Protein AF-A0A6A6UYG3-F1 (afdb_monomer_lite)

Foldseek 3Di:
DPPPVVVVVVPDDPDDDPDPDPPPPPPPPPPADDPFDDPPDDDLDDDPDPDDDDPLVVDPLVVNLVVLCVLAFPFEWEWEWDAQVVVGDIDTDIWTFCQQPPPDQDPAPVSDDAPQVGCQVVVQSVCCVVPVDGDPDCNGDSVLVVQLVPDSVSVVSNLLRNAQRYAYEYAHLVCLLCVVRHDPLVSLQNHAHYEYEDEQADQPPDDDDDPPCPPPRPHDCSVLSSLVSSLVRNQNYAEYEYEYAYQDPVGDPDPVVVVVVSVLVSLVSHNHQFYEYEDEQVVLVVVVVVFPAEADPQDDRQPDPSFWFWWQFPDPDDPDDRIYTDGCPPPRGADWGQDDPPGTDGTRTHTYHYDHYPPPPPDPPDDPDDPCVVVVCVVPVPDDD

Secondary structure (DSSP, 8-state):
--SHHHHHHHH-PPPPPPPPPPP-PPP--------PPPSSPPP------SSPPPHHHHS-HHHHHHHHHHHH-S-EEEEEEEEEETTEEEEEEEEE--TT-TTS--SSTTS---GGG--HHHHHHHHHHHHSS----GGG---HHHHHTT-HHHHHHHHHHHHHSSEEEE--HHHHHTHHHHS-HHHHHH--EEEEEEE-----SS----TT--S----TTHHHHHHHHHHHH-TT--EEEEEEE-SSTTS----HHHHHHHHHHHHHHS--SEEEEEEEHHHHHHHHHHS--PBPTTS---SSGGGEEEEEE--TT--S--EEEEEGGGTTSPPEEE-GGG-EEEPSEEEEEEE------S---S---SHHHHHHHHHHS----

Structure (mmCIF, N/CA/C/O backbone):
data_AF-A0A6A6UYG3-F1
#
_entry.id   AF-A0A6A6UYG3-F1
#
loop_
_atom_site.group_PDB
_atom_site.id
_atom_site.type_symbol
_atom_site.label_atom_id
_atom_site.label_alt_id
_atom_site.label_comp_id
_atom_site.label_asym_id
_atom_site.label_entity_id
_atom_site.label_seq_id
_atom_site.pdbx_PDB_ins_code
_atom_site.Cartn_x
_atom_site.Cartn_y
_atom_site.Cartn_z
_atom_site.occupancy
_atom_site.B_iso_or_equiv
_atom_site.aut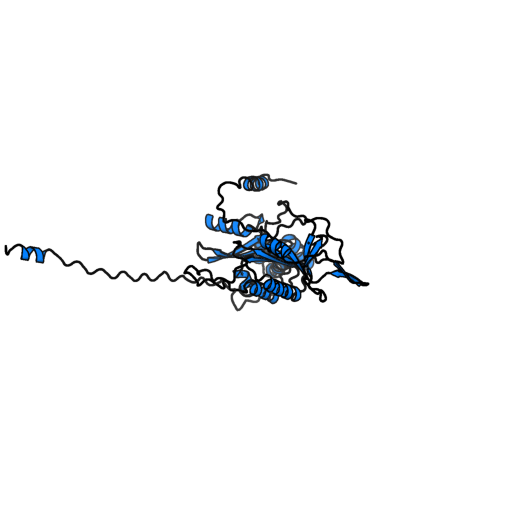h_seq_id
_atom_site.auth_comp_id
_atom_site.auth_asym_id
_atom_site.auth_atom_id
_atom_site.pdbx_PDB_model_num
ATOM 1 N N . MET A 1 1 ? 20.266 91.263 28.637 1.00 52.72 1 MET A N 1
ATOM 2 C CA . MET A 1 1 ? 20.486 89.927 28.026 1.00 52.72 1 MET A CA 1
ATOM 3 C C . MET A 1 1 ? 20.741 88.785 29.032 1.00 52.72 1 MET A C 1
ATOM 5 O O . MET A 1 1 ? 20.749 87.638 28.617 1.00 52.72 1 MET A O 1
ATOM 9 N N . ALA A 1 2 ? 20.874 89.028 30.348 1.00 54.25 2 ALA A N 1
ATOM 10 C CA . ALA A 1 2 ? 21.197 87.982 31.341 1.00 54.25 2 ALA A CA 1
ATOM 11 C C . ALA A 1 2 ? 19.992 87.254 31.995 1.00 54.25 2 ALA A C 1
ATOM 13 O O . ALA A 1 2 ? 20.191 86.377 32.827 1.00 54.25 2 ALA A O 1
ATOM 14 N N . LYS A 1 3 ? 18.738 87.584 31.642 1.00 56.06 3 LYS A N 1
ATOM 15 C CA . LYS A 1 3 ? 17.531 86.973 32.251 1.00 56.06 3 LYS A CA 1
ATOM 16 C C . LYS A 1 3 ? 16.855 85.882 31.401 1.00 56.06 3 LYS A C 1
ATOM 18 O O . LYS A 1 3 ? 15.999 85.172 31.912 1.00 56.06 3 LYS A O 1
ATOM 23 N N . ILE A 1 4 ? 17.265 85.698 30.142 1.00 57.28 4 ILE A N 1
ATOM 24 C CA . ILE A 1 4 ? 16.689 84.677 29.242 1.00 57.28 4 ILE A CA 1
ATOM 25 C C . ILE A 1 4 ? 17.380 83.314 29.432 1.00 57.28 4 ILE A C 1
ATOM 27 O O . ILE A 1 4 ? 16.719 82.278 29.447 1.00 57.28 4 ILE A O 1
ATOM 31 N N . SER A 1 5 ? 18.694 83.292 29.682 1.00 53.25 5 SER A N 1
ATOM 32 C CA . SER A 1 5 ? 19.461 82.046 29.855 1.00 53.25 5 SER A CA 1
ATOM 33 C C . SER A 1 5 ? 19.073 81.255 31.114 1.00 53.25 5 SER A C 1
ATOM 35 O O . SER A 1 5 ? 19.088 80.023 31.097 1.00 53.25 5 SER A O 1
ATOM 37 N N . ALA A 1 6 ? 18.663 81.939 32.188 1.00 59.28 6 ALA A N 1
ATOM 38 C CA . ALA A 1 6 ? 18.186 81.306 33.419 1.00 59.28 6 ALA A CA 1
ATOM 39 C C . ALA A 1 6 ? 16.780 80.693 33.266 1.00 59.28 6 ALA A C 1
ATOM 41 O O . ALA A 1 6 ? 16.491 79.650 33.855 1.00 59.28 6 ALA A O 1
ATOM 42 N N . TRP A 1 7 ? 15.920 81.293 32.434 1.00 66.25 7 TRP A N 1
ATOM 43 C CA . TRP A 1 7 ? 14.579 80.772 32.157 1.00 66.25 7 TRP A CA 1
ATOM 44 C C . TRP A 1 7 ? 14.633 79.474 31.335 1.00 66.25 7 TRP A C 1
ATOM 46 O O . TRP A 1 7 ? 13.992 78.484 31.699 1.00 66.25 7 TRP A O 1
ATOM 56 N N . VAL A 1 8 ? 15.487 79.441 30.303 1.00 63.53 8 VAL A N 1
ATOM 57 C CA . VAL A 1 8 ? 15.674 78.288 29.402 1.00 63.53 8 VAL A CA 1
ATOM 58 C C . VAL A 1 8 ? 16.198 77.051 30.146 1.00 63.53 8 VAL A C 1
ATOM 60 O O . VAL A 1 8 ? 15.706 75.946 29.925 1.00 63.53 8 VAL A O 1
ATOM 63 N N . ARG A 1 9 ? 17.126 77.216 31.101 1.00 60.75 9 ARG A N 1
ATOM 64 C CA . ARG A 1 9 ? 17.648 76.090 31.905 1.00 60.75 9 ARG A CA 1
ATOM 65 C C . ARG A 1 9 ? 16.627 75.502 32.883 1.00 60.75 9 ARG A C 1
ATOM 67 O O . ARG A 1 9 ? 16.736 74.330 33.222 1.00 60.75 9 ARG A O 1
ATOM 74 N N . LYS A 1 10 ? 15.638 76.285 33.327 1.00 62.19 10 LYS A N 1
ATOM 75 C CA . LYS A 1 10 ? 14.612 75.822 34.278 1.00 62.19 10 LYS A CA 1
ATOM 76 C C . LYS A 1 10 ? 13.455 75.069 33.598 1.00 62.19 10 LYS A C 1
ATOM 78 O O . LYS A 1 10 ? 12.773 74.301 34.269 1.00 62.19 10 LYS A O 1
ATOM 83 N N . HIS A 1 11 ? 13.244 75.259 32.290 1.00 58.72 11 HIS A N 1
ATOM 84 C CA . HIS A 1 11 ? 12.056 74.748 31.583 1.00 58.72 11 HIS A CA 1
ATOM 85 C C . HIS A 1 11 ? 12.356 73.699 30.503 1.00 58.72 11 HIS A C 1
ATOM 87 O O . HIS A 1 11 ? 11.437 73.016 30.055 1.00 58.72 11 HIS A O 1
ATOM 93 N N . ILE A 1 12 ? 13.621 73.494 30.125 1.00 56.69 12 ILE A N 1
ATOM 94 C CA . ILE A 1 12 ? 14.012 72.398 29.230 1.00 56.69 12 ILE A CA 1
ATOM 95 C C . ILE A 1 12 ? 14.499 71.220 30.077 1.00 56.69 12 ILE A C 1
ATOM 97 O O . ILE A 1 12 ? 15.661 71.145 30.472 1.00 56.69 12 ILE A O 1
ATOM 101 N N . LYS A 1 13 ? 13.588 70.287 30.375 1.00 47.44 13 LYS A N 1
ATOM 102 C CA . LYS A 1 13 ? 13.947 68.988 30.959 1.00 47.44 13 LYS A CA 1
ATOM 103 C C . LYS A 1 13 ? 14.743 68.173 29.923 1.00 47.44 13 LYS A C 1
ATOM 105 O O . LYS A 1 13 ? 14.308 68.101 28.771 1.00 47.44 13 LYS A O 1
ATOM 110 N N . PRO A 1 14 ? 15.873 67.540 30.287 1.00 49.28 14 PRO A N 1
ATOM 111 C CA . PRO A 1 14 ? 16.585 66.649 29.377 1.00 49.28 14 PRO A CA 1
ATOM 112 C C . PRO A 1 14 ? 15.683 65.469 28.988 1.00 49.28 14 PRO A C 1
ATOM 114 O O . PRO A 1 14 ? 15.022 64.875 29.843 1.00 49.28 14 PRO A O 1
ATOM 117 N N . LYS A 1 15 ? 15.631 65.151 27.687 1.00 44.28 15 LYS A N 1
ATOM 118 C CA . LYS A 1 15 ? 14.872 64.005 27.164 1.00 44.28 15 LYS A CA 1
ATOM 119 C C . LYS A 1 15 ? 15.320 62.720 27.881 1.00 44.28 15 LYS A C 1
ATOM 121 O O . LYS A 1 15 ? 16.528 62.511 28.021 1.00 44.28 15 LYS A O 1
ATOM 126 N N . PRO A 1 16 ? 14.393 61.849 28.317 1.00 43.47 16 PRO A N 1
ATOM 127 C CA . PRO A 1 16 ? 14.766 60.552 28.861 1.00 43.47 16 PRO A CA 1
ATOM 128 C C . PRO A 1 16 ? 15.516 59.747 27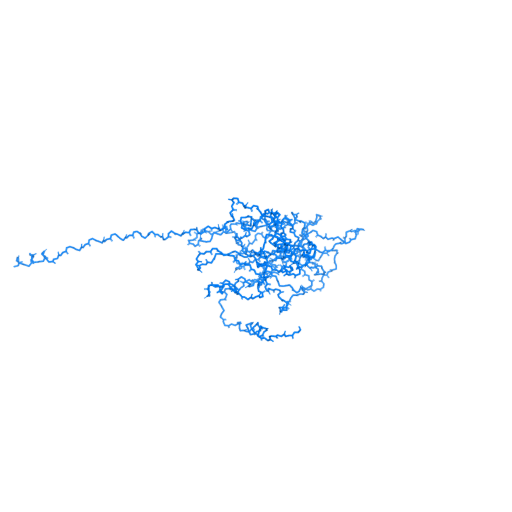.794 1.00 43.47 16 PRO A C 1
ATOM 130 O O . PRO A 1 16 ? 15.148 59.769 26.616 1.00 43.47 16 PRO A O 1
ATOM 133 N N . LYS A 1 17 ? 16.582 59.055 28.215 1.00 43.81 17 LYS A N 1
ATOM 134 C CA . LYS A 1 17 ? 17.327 58.111 27.372 1.00 43.81 17 LYS A CA 1
ATOM 135 C C . LYS A 1 17 ? 16.344 57.125 26.715 1.00 43.81 17 LYS A C 1
ATOM 137 O O . LYS A 1 17 ? 15.379 56.735 27.381 1.00 43.81 17 LYS A O 1
ATOM 142 N N . PRO A 1 18 ? 16.560 56.713 25.452 1.00 38.44 18 PRO A N 1
ATOM 143 C CA . PRO A 1 18 ? 15.731 55.690 24.829 1.00 38.44 18 PRO A CA 1
ATOM 144 C C . PRO A 1 18 ? 15.744 54.450 25.723 1.00 38.44 18 PRO A C 1
ATOM 146 O O . PRO A 1 18 ? 16.816 53.956 26.071 1.00 38.44 18 PRO A O 1
ATOM 149 N N . LYS A 1 19 ? 14.563 53.987 26.143 1.00 41.81 19 LYS A N 1
ATOM 150 C CA . LYS A 1 19 ? 14.436 52.683 26.796 1.00 41.81 19 LYS A CA 1
ATOM 151 C C . LYS A 1 19 ? 14.971 51.647 25.814 1.00 41.81 19 LYS A C 1
ATOM 153 O O . LYS A 1 19 ? 14.532 51.635 24.664 1.00 41.81 19 LYS A O 1
ATOM 158 N N . GLU A 1 20 ? 15.918 50.826 26.258 1.00 39.84 20 GLU A N 1
ATOM 159 C CA . GLU A 1 20 ? 16.346 49.645 25.517 1.00 39.84 20 GLU A CA 1
ATOM 160 C C . GLU A 1 20 ? 15.093 48.871 25.105 1.00 39.84 20 GLU A C 1
ATOM 162 O O . GLU A 1 20 ? 14.279 48.474 25.943 1.00 39.84 20 GLU A O 1
ATOM 167 N N . THR A 1 21 ? 14.890 48.735 23.798 1.00 38.56 21 THR A N 1
ATOM 168 C CA . THR A 1 21 ? 13.875 47.843 23.250 1.00 38.56 21 THR A CA 1
ATOM 169 C C . THR A 1 21 ? 14.134 46.452 23.822 1.00 38.56 21 THR A C 1
ATOM 171 O O . THR A 1 21 ? 15.276 45.989 23.717 1.00 38.56 21 THR A O 1
ATOM 174 N N . PRO A 1 22 ? 13.134 45.775 24.420 1.00 41.22 22 PRO A N 1
ATOM 175 C CA . PRO A 1 22 ? 13.313 44.392 24.829 1.00 41.22 22 PRO A CA 1
ATOM 176 C C . PRO A 1 22 ? 13.777 43.619 23.597 1.00 41.22 22 PRO A C 1
ATOM 178 O O . PRO A 1 22 ? 13.167 43.731 22.530 1.00 41.22 22 PRO A O 1
ATOM 181 N N . LYS A 1 23 ? 14.911 42.920 23.728 1.00 37.59 23 LYS A N 1
ATOM 182 C CA . LYS A 1 23 ? 15.439 42.050 22.678 1.00 37.59 23 LYS A CA 1
ATOM 183 C C . LYS A 1 23 ? 14.274 41.200 22.180 1.00 37.59 23 LYS A C 1
ATOM 185 O O . LYS A 1 23 ? 13.657 40.489 22.969 1.00 37.59 23 LYS A O 1
ATOM 190 N N . TYR A 1 24 ? 13.948 41.331 20.898 1.00 40.16 24 TYR A N 1
ATOM 191 C CA . TYR A 1 24 ? 13.030 40.425 20.230 1.00 40.16 24 TYR A CA 1
ATOM 192 C C . TYR A 1 24 ? 13.697 39.050 20.255 1.00 40.16 24 TYR A C 1
ATOM 194 O O . TYR A 1 24 ? 14.529 38.737 19.405 1.00 40.16 24 TYR A O 1
ATOM 202 N N . GLU A 1 25 ? 13.404 38.263 21.287 1.00 37.09 25 GLU A N 1
ATOM 203 C CA . GLU A 1 25 ? 13.612 36.829 21.215 1.00 37.09 25 GLU A CA 1
ATOM 204 C C . GLU A 1 25 ? 12.643 36.328 20.144 1.00 37.09 25 GLU A C 1
ATOM 206 O O . GLU A 1 25 ? 11.428 36.518 20.284 1.00 37.09 25 GLU A O 1
ATOM 211 N N . PRO A 1 26 ? 13.141 35.756 19.033 1.00 40.16 26 PRO A N 1
ATOM 212 C CA . PRO A 1 26 ? 12.257 35.143 18.062 1.00 40.16 26 PRO A CA 1
ATOM 213 C C . PRO A 1 26 ? 11.403 34.110 18.804 1.00 40.16 26 PRO A C 1
ATOM 215 O O . PRO A 1 26 ? 11.940 33.390 19.652 1.00 40.16 26 PRO A O 1
ATOM 218 N N . PRO A 1 27 ? 10.088 34.028 18.529 1.00 43.31 27 PRO A N 1
ATOM 219 C CA . PRO A 1 27 ? 9.234 33.060 19.194 1.00 43.31 27 PRO A CA 1
ATOM 220 C C . PRO A 1 27 ? 9.871 31.684 19.030 1.00 43.31 27 PRO A C 1
ATOM 222 O O . PRO A 1 27 ? 10.100 31.237 17.902 1.00 43.31 27 PRO A O 1
ATOM 225 N N . VAL A 1 28 ? 10.200 31.046 20.157 1.00 41.88 28 VAL A N 1
ATOM 226 C CA . VAL A 1 28 ? 10.702 29.674 20.188 1.00 41.88 28 VAL A CA 1
ATOM 227 C C . VAL A 1 28 ? 9.674 28.840 19.436 1.00 41.88 28 VAL A C 1
ATOM 229 O O . VAL A 1 28 ? 8.576 28.592 19.939 1.00 41.88 28 VAL A O 1
ATOM 232 N N . LYS A 1 29 ? 9.992 28.464 18.192 1.00 44.56 29 LYS A N 1
ATOM 233 C CA . LYS A 1 29 ? 9.191 27.515 17.427 1.00 44.56 29 LYS A CA 1
ATOM 234 C C . LYS A 1 29 ? 9.179 26.243 18.254 1.00 44.56 29 LYS A C 1
ATOM 236 O O . LYS A 1 29 ? 10.173 25.527 18.287 1.00 44.56 29 LYS A O 1
ATOM 241 N N . ARG A 1 30 ? 8.078 25.989 18.964 1.00 49.84 30 ARG A N 1
ATOM 242 C CA . ARG A 1 30 ? 7.864 24.705 19.625 1.00 49.84 30 ARG A CA 1
ATOM 243 C C . ARG A 1 30 ? 7.897 23.654 18.528 1.00 49.84 30 ARG A C 1
ATOM 245 O O . ARG A 1 30 ? 7.017 23.610 17.671 1.00 49.84 30 ARG A O 1
ATOM 252 N N . GLU A 1 31 ? 8.964 22.872 18.508 1.00 57.28 31 GLU A N 1
ATOM 253 C CA . GLU A 1 31 ? 9.098 21.751 17.598 1.00 57.28 31 GLU A CA 1
ATOM 254 C C . GLU A 1 31 ? 8.041 20.722 18.013 1.00 57.28 31 GLU A C 1
ATOM 256 O O . GLU A 1 31 ? 8.136 20.104 19.073 1.00 57.28 31 GLU A O 1
ATOM 261 N N . ILE A 1 32 ? 6.955 20.617 17.244 1.00 60.00 32 ILE A N 1
ATOM 262 C CA . ILE A 1 32 ? 5.895 19.651 17.536 1.00 60.00 32 ILE A CA 1
ATOM 263 C C . ILE A 1 32 ? 6.431 18.271 17.176 1.00 60.00 32 ILE A C 1
ATOM 265 O O . ILE A 1 32 ? 6.556 17.928 15.996 1.00 60.00 32 ILE A O 1
ATOM 269 N N . SER A 1 33 ? 6.755 17.492 18.205 1.00 76.62 33 SER A N 1
ATOM 270 C CA . SER A 1 33 ? 7.218 16.120 18.053 1.00 76.62 33 SER A CA 1
ATOM 271 C C . SER A 1 33 ? 6.166 15.262 17.353 1.00 76.62 33 SER A C 1
ATOM 273 O O . SER A 1 33 ? 4.957 15.494 17.441 1.00 76.62 33 SER A O 1
ATOM 275 N N . LEU A 1 34 ? 6.643 14.257 16.620 1.00 78.44 34 LEU A N 1
ATOM 276 C CA . LEU A 1 34 ? 5.770 13.231 16.070 1.00 78.44 34 LEU A CA 1
ATOM 277 C C . LEU A 1 34 ? 5.072 12.495 17.233 1.00 78.44 34 LEU A C 1
ATOM 279 O O . LEU A 1 34 ? 5.745 12.124 18.199 1.00 78.44 34 LEU A O 1
ATOM 283 N N . PRO A 1 35 ? 3.750 12.260 17.157 1.00 82.44 35 PRO A N 1
ATOM 284 C CA . PRO A 1 35 ? 2.974 11.545 18.159 1.00 82.44 35 PRO A CA 1
ATOM 285 C C . PRO A 1 35 ? 3.234 10.043 18.020 1.00 82.44 35 PRO A C 1
ATOM 287 O O . PRO A 1 35 ? 2.392 9.282 17.544 1.00 82.44 35 PRO A O 1
ATOM 290 N N . PHE A 1 36 ? 4.443 9.622 18.377 1.00 83.81 36 PHE A N 1
ATOM 291 C CA . PHE A 1 36 ? 4.811 8.216 18.369 1.00 83.81 36 PHE A CA 1
ATOM 292 C C . PHE A 1 36 ? 3.927 7.419 19.326 1.00 83.81 36 PHE A C 1
ATOM 294 O O . PHE A 1 36 ? 3.491 7.915 20.367 1.00 83.81 36 PHE A O 1
ATOM 301 N N . LEU A 1 37 ? 3.681 6.160 18.969 1.00 76.06 37 LEU A N 1
ATOM 302 C CA . LEU A 1 37 ? 2.949 5.247 19.831 1.00 76.06 37 LEU A CA 1
ATOM 303 C C . LEU A 1 37 ? 3.700 5.062 21.160 1.00 76.06 37 LEU A C 1
ATOM 305 O O . LEU A 1 37 ? 4.928 4.916 21.153 1.00 76.06 37 LEU A O 1
ATOM 309 N N . PRO A 1 38 ? 2.983 5.016 22.295 1.00 73.12 38 PRO A N 1
ATOM 310 C CA . PRO A 1 38 ? 3.602 4.815 23.596 1.00 73.12 38 PRO A CA 1
ATOM 311 C C . PRO A 1 38 ? 4.322 3.462 23.662 1.00 73.12 38 PRO A C 1
ATOM 313 O O . PRO A 1 38 ? 3.895 2.467 23.066 1.00 73.12 38 PRO A O 1
ATOM 316 N N . SER A 1 39 ? 5.429 3.446 24.400 1.00 70.06 39 SER A N 1
ATOM 317 C CA . SER A 1 39 ? 6.183 2.246 24.765 1.00 70.06 39 SER A CA 1
ATOM 318 C C . SER A 1 39 ? 6.383 2.259 26.286 1.00 70.06 39 SER A C 1
ATOM 320 O O . SER A 1 39 ? 6.864 3.275 26.787 1.00 70.06 39 SER A O 1
ATOM 322 N N . PRO A 1 40 ? 6.032 1.189 27.030 1.00 72.81 40 PRO A N 1
ATOM 323 C CA . PRO A 1 40 ? 5.525 -0.112 26.577 1.00 72.81 40 PRO A CA 1
ATOM 324 C C . PRO A 1 40 ? 4.037 -0.092 26.189 1.00 72.81 40 PRO A C 1
ATOM 326 O O . PRO A 1 40 ? 3.284 0.802 26.567 1.00 72.81 40 PRO A O 1
ATOM 329 N N . ARG A 1 41 ? 3.607 -1.101 25.426 1.00 68.19 41 ARG A N 1
ATOM 330 C CA . ARG A 1 41 ? 2.205 -1.268 25.019 1.00 68.19 41 ARG A CA 1
ATOM 331 C C . ARG A 1 41 ? 1.504 -2.270 25.921 1.00 68.19 41 ARG A C 1
ATOM 333 O O . ARG A 1 41 ? 2.047 -3.338 26.189 1.00 68.19 41 ARG A O 1
ATOM 340 N N . THR A 1 42 ? 0.282 -1.954 26.329 1.00 65.25 42 THR A N 1
ATOM 341 C CA . THR A 1 42 ? -0.566 -2.882 27.079 1.00 65.25 42 THR A CA 1
ATOM 342 C C . THR A 1 42 ? -1.001 -4.026 26.165 1.00 65.25 42 THR A C 1
ATOM 344 O O . THR A 1 42 ? -1.606 -3.790 25.117 1.00 65.25 42 THR A O 1
ATOM 347 N N . SER A 1 43 ? -0.686 -5.266 26.546 1.00 66.12 43 SER A N 1
ATOM 348 C CA . SER A 1 43 ? -1.221 -6.441 25.856 1.00 66.12 43 SER A CA 1
ATOM 349 C C . SER A 1 43 ? -2.736 -6.496 26.040 1.00 66.12 43 SER A C 1
ATOM 351 O O . SER A 1 43 ? -3.241 -6.297 27.146 1.00 66.12 43 SER A O 1
ATOM 353 N N . ILE A 1 44 ? -3.468 -6.770 24.961 1.00 65.75 44 ILE A N 1
ATOM 354 C CA . ILE A 1 44 ? -4.901 -7.044 25.042 1.00 65.75 44 ILE A CA 1
ATOM 355 C C . ILE A 1 44 ? -5.041 -8.550 25.247 1.00 65.75 44 ILE A C 1
ATOM 357 O O . ILE A 1 44 ? -5.049 -9.312 24.285 1.00 65.75 44 ILE A O 1
ATOM 361 N N . THR A 1 45 ? -5.124 -8.972 26.506 1.00 67.50 45 THR A N 1
ATOM 362 C CA . THR A 1 45 ? -5.489 -10.348 26.853 1.00 67.50 45 THR A CA 1
ATOM 363 C C . THR A 1 45 ? -7.014 -10.460 26.901 1.00 67.50 45 THR A C 1
ATOM 365 O O . THR A 1 45 ? -7.703 -9.617 27.496 1.00 67.50 45 THR A O 1
ATOM 368 N N . LEU A 1 46 ? -7.545 -11.484 26.229 1.00 65.19 46 LEU A N 1
ATOM 369 C CA . LEU A 1 46 ? -8.927 -11.924 26.387 1.00 65.19 46 LEU A CA 1
ATOM 370 C C . LEU A 1 46 ? -9.036 -12.590 27.757 1.00 65.19 46 LEU A C 1
ATOM 372 O O . LEU A 1 46 ? -8.640 -13.736 27.932 1.00 65.19 46 LEU A O 1
ATOM 376 N N . GLU A 1 47 ? -9.543 -11.843 28.728 1.00 63.69 47 GLU A N 1
ATOM 377 C CA . GLU A 1 47 ? -10.002 -12.439 29.977 1.00 63.69 47 GLU A CA 1
ATOM 378 C C . GLU A 1 47 ? -11.327 -13.161 29.698 1.00 63.69 47 GLU A C 1
ATOM 380 O O . GLU A 1 47 ? -12.172 -12.592 28.990 1.00 63.69 47 GLU A O 1
ATOM 385 N N . PRO A 1 48 ? -11.534 -14.380 30.227 1.00 58.44 48 PRO A N 1
ATOM 386 C CA . PRO A 1 48 ? -12.817 -15.063 30.159 1.00 58.44 48 PRO A CA 1
ATOM 387 C C . PRO A 1 48 ? -13.909 -14.135 30.690 1.00 58.44 48 PRO A C 1
ATOM 389 O O . PRO A 1 48 ? -13.924 -13.753 31.859 1.00 58.44 48 PRO A O 1
ATOM 392 N N . SER A 1 49 ? -14.798 -13.710 29.800 1.00 59.78 49 SER A N 1
ATOM 393 C CA . SER A 1 49 ? -15.893 -12.826 30.164 1.00 59.78 49 SER A CA 1
ATOM 394 C C . SER A 1 49 ? -17.033 -13.654 30.747 1.00 59.78 49 SER A C 1
ATOM 396 O O . SER A 1 49 ? -17.457 -14.636 30.145 1.00 59.78 49 SER A O 1
ATOM 398 N N . THR A 1 50 ? -17.543 -13.250 31.910 1.00 55.69 50 THR A N 1
ATOM 399 C CA . THR A 1 50 ? -18.745 -13.835 32.528 1.00 55.69 50 THR A CA 1
ATOM 400 C C . THR A 1 50 ? -20.041 -13.343 31.878 1.00 55.69 50 THR A C 1
ATOM 402 O O . THR A 1 50 ? -21.106 -13.894 32.148 1.00 55.69 50 THR A O 1
ATOM 405 N N . THR A 1 51 ? -19.978 -12.318 31.019 1.00 60.03 51 THR A N 1
ATOM 406 C CA . THR A 1 51 ? -21.139 -11.843 30.258 1.00 60.03 51 THR A CA 1
ATOM 407 C C . THR A 1 51 ? -21.426 -12.760 29.071 1.00 60.03 51 THR A C 1
ATOM 409 O O . THR A 1 51 ? -20.495 -13.096 28.333 1.00 60.03 51 THR A O 1
ATOM 412 N N . PRO A 1 52 ? -22.699 -13.135 28.842 1.00 59.19 52 PRO A N 1
ATOM 413 C CA . PRO A 1 52 ? -23.056 -13.938 27.688 1.00 59.19 52 PRO A CA 1
ATOM 414 C C . PRO A 1 52 ? -22.659 -13.192 26.404 1.00 59.19 52 PRO A C 1
ATOM 416 O O . PRO A 1 52 ? -22.956 -11.999 26.272 1.00 59.19 52 PRO A O 1
ATOM 419 N N . PRO A 1 53 ? -21.978 -13.865 25.460 1.00 73.12 53 PRO A N 1
ATOM 420 C CA . PRO A 1 53 ? -21.618 -13.264 24.186 1.00 73.12 53 PRO A CA 1
ATOM 421 C C . PRO A 1 53 ? -22.884 -12.764 23.485 1.00 73.12 53 PRO A C 1
ATOM 423 O O . PRO A 1 53 ? -23.908 -13.457 23.474 1.00 73.12 53 PRO A O 1
ATOM 426 N N . CYS A 1 54 ? -22.830 -11.566 22.890 1.00 83.50 54 CYS A N 1
ATOM 427 C CA . CYS A 1 54 ? -23.919 -11.100 22.031 1.00 83.50 54 CYS A CA 1
ATOM 428 C C . CYS A 1 54 ? -24.175 -12.126 20.911 1.00 83.50 54 CYS A C 1
ATOM 430 O O . CYS A 1 54 ? -23.295 -12.930 20.598 1.00 83.50 54 CYS A O 1
ATOM 432 N N . LEU A 1 55 ? -25.359 -12.099 20.289 1.00 89.00 55 LEU A N 1
ATOM 433 C CA . LEU A 1 55 ? -25.762 -13.098 19.283 1.00 89.00 55 LEU A CA 1
ATOM 434 C C . LEU A 1 55 ? -24.704 -13.319 18.190 1.00 89.00 55 LEU A C 1
ATOM 436 O O . LEU A 1 55 ? -24.469 -14.450 17.778 1.00 89.00 55 LEU A O 1
ATOM 440 N N . LEU A 1 56 ? -24.007 -12.256 17.779 1.00 90.50 56 LEU A N 1
ATOM 441 C CA . LEU A 1 56 ? -22.907 -12.337 16.820 1.00 90.50 56 LEU A CA 1
ATOM 442 C C . LEU A 1 56 ? -21.775 -13.258 17.303 1.00 90.50 56 LEU A C 1
ATOM 444 O O . LEU A 1 56 ? -21.293 -14.075 16.530 1.00 90.50 56 LEU A O 1
ATOM 448 N N . PHE A 1 57 ? -21.372 -13.165 18.573 1.00 90.06 57 PHE A N 1
ATOM 449 C CA . PHE A 1 57 ? -20.289 -13.964 19.164 1.00 90.06 57 PHE A CA 1
ATOM 450 C C . PHE A 1 57 ? -20.706 -15.388 19.558 1.00 90.06 57 PHE A C 1
ATOM 452 O O . PHE A 1 57 ? -19.843 -16.192 19.907 1.00 90.06 57 PHE A O 1
ATOM 459 N N . GLN A 1 58 ? -21.995 -15.722 19.460 1.00 90.50 58 GLN A N 1
ATOM 460 C CA . GLN A 1 58 ? -22.488 -17.100 19.581 1.00 90.50 58 GLN A CA 1
ATOM 461 C C . GLN A 1 58 ? -22.310 -17.896 18.279 1.00 90.50 58 GLN A C 1
ATOM 463 O O . GLN A 1 58 ? -22.304 -19.124 18.306 1.00 90.50 58 GLN A O 1
ATOM 468 N N . LEU A 1 59 ? -22.137 -17.213 17.142 1.00 92.69 59 LEU A N 1
ATOM 469 C CA . LEU A 1 59 ? -21.855 -17.856 15.859 1.00 92.69 59 LEU A CA 1
ATOM 470 C C . LEU A 1 59 ? -20.439 -18.456 15.847 1.00 92.69 59 LEU A C 1
ATOM 472 O O . LEU A 1 59 ? -19.541 -17.870 16.458 1.00 92.69 59 LEU A O 1
ATOM 476 N N . PRO A 1 60 ? -20.194 -19.554 15.105 1.00 94.00 60 PRO A N 1
ATOM 477 C CA . PRO A 1 60 ? -18.843 -20.051 14.850 1.00 94.00 60 PRO A CA 1
ATOM 478 C C . PRO A 1 60 ? -17.936 -18.965 14.266 1.00 94.00 60 PRO A C 1
ATOM 480 O O . PRO A 1 60 ? -18.397 -18.093 13.521 1.00 94.00 60 PRO A O 1
ATOM 483 N N . TYR A 1 61 ? -16.643 -19.021 14.590 1.00 91.75 61 TYR A N 1
ATOM 484 C CA . TYR A 1 61 ? -15.673 -18.008 14.169 1.00 91.75 61 TYR A CA 1
ATOM 485 C C . TYR A 1 61 ? -15.660 -17.812 12.647 1.00 91.75 61 TYR A C 1
ATOM 487 O O . TYR A 1 61 ? -15.582 -16.683 12.173 1.00 91.75 61 TYR A O 1
ATOM 495 N N . GLU A 1 62 ? -15.813 -18.888 11.882 1.00 95.31 62 GLU A N 1
ATOM 496 C CA . GLU A 1 62 ? -15.823 -18.884 10.420 1.00 95.31 62 GLU A CA 1
ATOM 497 C C . GLU A 1 62 ? -16.987 -18.053 9.871 1.00 95.31 62 GLU A C 1
ATOM 499 O O . GLU A 1 62 ? -16.809 -17.261 8.948 1.00 95.31 62 GLU A O 1
ATOM 504 N N . ILE A 1 63 ? -18.170 -18.171 10.483 1.00 96.38 63 ILE A N 1
ATOM 505 C CA . ILE A 1 63 ? -19.350 -17.387 10.103 1.00 96.38 63 ILE A CA 1
ATOM 506 C C . ILE A 1 63 ? -19.144 -15.916 10.462 1.00 96.38 63 ILE A C 1
ATOM 508 O O . ILE A 1 63 ? -19.445 -15.037 9.655 1.00 96.38 63 ILE A O 1
ATOM 512 N N . ARG A 1 64 ? -18.571 -15.632 11.639 1.00 95.00 64 ARG A N 1
ATOM 513 C CA . ARG A 1 64 ? -18.219 -14.258 12.027 1.00 95.00 64 ARG A CA 1
ATOM 514 C C . ARG A 1 64 ? -17.225 -13.641 11.051 1.00 95.00 64 ARG A C 1
ATOM 516 O O . ARG A 1 64 ? -17.419 -12.506 10.631 1.00 95.00 64 ARG A O 1
ATOM 523 N N . LEU A 1 65 ? -16.207 -14.395 10.643 1.00 94.44 65 LEU A N 1
ATOM 524 C CA . LEU A 1 65 ? -15.216 -13.942 9.675 1.00 94.44 65 LEU A CA 1
ATOM 525 C C . LEU A 1 65 ? -15.859 -13.615 8.323 1.00 94.44 65 LEU A C 1
ATOM 527 O O . LEU A 1 65 ? -15.568 -12.555 7.780 1.00 94.44 65 LEU A O 1
ATOM 531 N N . ILE A 1 66 ? -16.777 -14.451 7.823 1.00 96.06 66 ILE A N 1
ATOM 532 C CA . ILE A 1 66 ? -17.546 -14.157 6.600 1.00 96.06 66 ILE A CA 1
ATOM 533 C C . ILE A 1 66 ? -18.322 -12.842 6.750 1.00 96.06 66 ILE A C 1
ATOM 535 O O . ILE A 1 66 ? -18.260 -11.997 5.857 1.00 96.06 66 ILE A O 1
ATOM 539 N N . ILE A 1 67 ? -19.002 -12.639 7.884 1.00 95.75 67 ILE A N 1
ATOM 540 C CA . ILE A 1 67 ? -19.740 -11.399 8.171 1.00 95.75 67 ILE A CA 1
ATOM 541 C C . ILE A 1 67 ? -18.794 -10.193 8.162 1.00 95.75 67 ILE A C 1
ATOM 543 O O . ILE A 1 67 ? -19.084 -9.191 7.513 1.00 95.75 67 ILE A O 1
ATOM 547 N N . TYR A 1 68 ? -17.647 -10.278 8.840 1.00 95.19 68 TYR A N 1
ATOM 548 C CA . TYR A 1 68 ? -16.680 -9.179 8.887 1.00 95.19 68 TYR A CA 1
ATOM 549 C C . TYR A 1 68 ? -16.066 -8.886 7.524 1.00 95.19 68 TYR A C 1
ATOM 551 O O . TYR A 1 68 ? -15.884 -7.723 7.182 1.00 95.19 68 TYR A O 1
ATOM 559 N N . THR A 1 69 ? -15.741 -9.917 6.743 1.00 94.56 69 THR A N 1
ATOM 560 C CA . THR A 1 69 ? -15.226 -9.750 5.384 1.00 94.56 69 THR A CA 1
ATOM 561 C C . THR A 1 69 ? -16.270 -9.073 4.506 1.00 94.56 69 THR A C 1
ATOM 563 O O . THR A 1 69 ? -15.943 -8.123 3.805 1.00 94.56 69 THR A O 1
ATOM 566 N N . PHE A 1 70 ? -17.531 -9.491 4.584 1.00 94.25 70 PHE A N 1
ATOM 567 C CA . PHE A 1 70 ? -18.602 -8.848 3.832 1.00 94.25 70 PHE A CA 1
ATOM 568 C C . PHE A 1 70 ? -18.803 -7.380 4.240 1.00 94.25 70 PHE A C 1
ATOM 570 O O . PHE A 1 70 ? -18.996 -6.525 3.384 1.00 94.25 70 PHE A O 1
ATOM 577 N N . ALA A 1 71 ? -18.732 -7.080 5.540 1.00 92.75 71 ALA A N 1
ATOM 578 C CA . ALA A 1 71 ? -18.974 -5.737 6.060 1.00 92.75 71 ALA A CA 1
ATOM 579 C C . ALA A 1 71 ? -17.789 -4.771 5.886 1.00 92.75 71 ALA A C 1
ATOM 581 O O . ALA A 1 71 ? -18.004 -3.570 5.752 1.00 92.75 71 ALA A O 1
ATOM 582 N N . PHE A 1 72 ? -16.548 -5.268 5.957 1.00 93.50 72 PHE A N 1
ATOM 583 C CA . PHE A 1 72 ? -15.364 -4.426 6.160 1.00 93.50 72 PHE A CA 1
ATOM 584 C C . PHE A 1 72 ? -14.156 -4.758 5.266 1.00 93.50 72 PHE A C 1
ATOM 586 O O . PHE A 1 72 ? -13.090 -4.171 5.470 1.00 93.50 72 PHE A O 1
ATOM 593 N N . ALA A 1 73 ? -14.243 -5.705 4.331 1.00 92.69 73 ALA A N 1
ATOM 594 C CA . ALA A 1 73 ? -13.125 -6.054 3.446 1.00 92.69 73 ALA A CA 1
ATOM 595 C C . ALA A 1 73 ? -13.318 -5.560 2.007 1.00 92.69 73 ALA A C 1
ATOM 597 O O . ALA A 1 73 ? -14.382 -5.093 1.619 1.00 92.69 73 ALA A O 1
ATOM 598 N N . GLY A 1 74 ? -12.268 -5.693 1.192 1.00 89.56 74 GLY A N 1
ATOM 599 C CA . GLY A 1 74 ? -12.311 -5.376 -0.238 1.00 89.56 74 GLY A CA 1
ATOM 600 C C . GLY A 1 74 ? -12.219 -3.884 -0.558 1.00 89.56 74 GLY A C 1
ATOM 601 O O . GLY A 1 74 ? -12.255 -3.503 -1.727 1.00 89.56 74 GLY A O 1
ATOM 602 N N . HIS A 1 75 ? -12.045 -3.031 0.450 1.00 90.12 75 HIS A N 1
ATOM 603 C CA . HIS A 1 75 ? -11.890 -1.598 0.262 1.00 90.12 75 HIS A CA 1
ATOM 604 C C . HIS A 1 75 ? -10.429 -1.206 0.047 1.00 90.12 75 HIS A C 1
ATOM 606 O O . HIS A 1 75 ? -9.482 -1.910 0.412 1.00 90.12 75 HIS A O 1
ATOM 612 N N . ARG A 1 76 ? -10.247 -0.014 -0.520 1.00 90.25 76 ARG A N 1
ATOM 613 C CA . ARG A 1 76 ? -8.972 0.698 -0.526 1.00 90.25 76 ARG A CA 1
ATOM 614 C C . ARG A 1 76 ? -9.050 1.801 0.516 1.00 90.25 76 ARG A C 1
ATOM 616 O O . ARG A 1 76 ? -9.894 2.684 0.405 1.00 90.25 76 ARG A O 1
ATOM 623 N N . LEU A 1 77 ? -8.225 1.709 1.548 1.00 91.31 77 LEU A N 1
ATOM 624 C CA . LEU A 1 77 ? -8.316 2.534 2.743 1.00 91.31 77 LEU A CA 1
ATOM 625 C C . LEU A 1 77 ? -7.131 3.479 2.814 1.00 91.31 77 LEU A C 1
ATOM 627 O O . LEU A 1 77 ? -5.984 3.042 2.877 1.00 91.31 77 LEU A O 1
ATOM 631 N N . HIS A 1 78 ? -7.414 4.774 2.845 1.00 90.62 78 HIS A N 1
ATOM 632 C CA . HIS A 1 78 ? -6.413 5.768 3.179 1.00 90.62 78 HIS A CA 1
ATOM 633 C C . HIS A 1 78 ? -6.009 5.632 4.636 1.00 90.62 78 HIS A C 1
ATOM 635 O O . HIS A 1 78 ? -6.868 5.574 5.513 1.00 90.62 78 HIS A O 1
ATOM 641 N N . ILE A 1 79 ? -4.705 5.632 4.886 1.00 90.88 79 ILE A N 1
ATOM 642 C CA . ILE A 1 79 ? -4.136 5.880 6.206 1.00 90.88 79 ILE A CA 1
ATOM 643 C C . ILE A 1 79 ? -3.124 6.998 6.019 1.00 90.88 79 ILE A C 1
ATOM 645 O O . ILE A 1 79 ? -1.992 6.775 5.598 1.00 90.88 79 ILE A O 1
ATOM 649 N N . GLU A 1 80 ? -3.561 8.221 6.296 1.00 86.69 80 GLU A N 1
ATOM 650 C CA . GLU A 1 80 ? -2.754 9.415 6.091 1.00 86.69 80 GLU A CA 1
ATOM 651 C C . GLU A 1 80 ? -2.421 10.087 7.409 1.00 86.69 80 GLU A C 1
ATOM 653 O O . GLU A 1 80 ? -3.211 10.123 8.358 1.00 86.69 80 GLU A O 1
ATOM 658 N N . PHE A 1 81 ? -1.233 10.672 7.421 1.00 86.56 81 PHE A N 1
ATOM 659 C CA . PHE A 1 81 ? -0.699 11.382 8.558 1.00 86.56 81 PHE A CA 1
ATOM 660 C C . PHE A 1 81 ? -0.072 12.690 8.079 1.00 86.56 81 PHE A C 1
ATOM 662 O O . PHE A 1 81 ? 0.827 12.688 7.240 1.00 86.56 81 PHE A O 1
ATOM 669 N N . TRP A 1 82 ? -0.569 13.832 8.544 1.00 82.00 82 TRP A N 1
ATOM 670 C CA . TRP A 1 82 ? -0.058 15.129 8.096 1.00 82.00 82 TRP A CA 1
ATOM 671 C C . TRP A 1 82 ? -0.049 16.148 9.220 1.00 82.00 82 TRP A C 1
ATOM 673 O O . TRP A 1 82 ? -0.786 16.055 10.204 1.00 82.00 82 TRP A O 1
ATOM 683 N N . ARG A 1 83 ? 0.794 17.161 9.041 1.00 81.31 83 ARG A N 1
ATOM 684 C CA . ARG A 1 83 ? 0.839 18.333 9.901 1.00 81.31 83 ARG A CA 1
ATOM 685 C C . ARG A 1 83 ? -0.116 19.384 9.348 1.00 81.31 83 ARG A C 1
ATOM 687 O O . ARG A 1 83 ? 0.103 19.945 8.277 1.00 81.31 83 ARG A O 1
ATOM 694 N N . SER A 1 84 ? -1.203 19.627 10.067 1.00 75.56 84 SER A N 1
ATOM 695 C CA . SER A 1 84 ? -2.092 20.757 9.808 1.00 75.56 84 SER A CA 1
ATOM 696 C C . SER A 1 84 ? -1.390 22.033 10.254 1.00 75.56 84 SER A C 1
ATOM 698 O O . SER A 1 84 ? -0.795 22.032 11.324 1.00 75.56 84 SER A O 1
ATOM 700 N N . LYS A 1 85 ? -1.449 23.102 9.452 1.00 74.06 85 LYS A N 1
ATOM 701 C CA . LYS A 1 85 ? -0.838 24.401 9.790 1.00 74.06 85 LYS A CA 1
ATOM 702 C C . LYS A 1 85 ? -1.710 25.249 10.723 1.00 74.06 85 LYS A C 1
ATOM 704 O O . LYS A 1 85 ? -1.205 26.193 11.322 1.00 74.06 85 LYS A O 1
ATOM 709 N N . ASN A 1 86 ? -3.003 24.934 10.842 1.00 70.75 86 ASN A N 1
ATOM 710 C CA . ASN A 1 86 ? -3.951 25.717 11.629 1.00 70.75 86 ASN A CA 1
ATOM 711 C C . ASN A 1 86 ? -5.034 24.837 12.306 1.00 70.75 86 ASN A C 1
ATOM 713 O O . ASN A 1 86 ? -5.915 24.311 11.620 1.00 70.75 86 ASN A O 1
ATOM 717 N N . PRO A 1 87 ? -5.003 24.661 13.643 1.00 74.25 87 PRO A N 1
ATOM 718 C CA . PRO A 1 87 ? -3.839 24.874 14.507 1.00 74.25 87 PRO A CA 1
ATOM 719 C C . PRO A 1 87 ? -2.680 23.959 14.093 1.00 74.25 87 PRO A C 1
ATOM 721 O O . PRO A 1 87 ? -2.920 22.879 13.546 1.00 74.25 87 PRO A O 1
ATOM 724 N N . ASP A 1 88 ? -1.445 24.381 14.374 1.00 80.75 88 ASP A N 1
ATOM 725 C CA . ASP A 1 88 ? -0.243 23.590 14.100 1.00 80.75 88 ASP A CA 1
ATOM 726 C C . ASP A 1 88 ? -0.270 22.286 14.912 1.00 80.75 88 ASP A C 1
ATOM 728 O O . ASP A 1 88 ? -0.075 22.305 16.127 1.00 80.75 88 ASP A O 1
ATOM 732 N N . ARG A 1 89 ? -0.615 21.161 14.273 1.00 83.06 89 ARG A N 1
ATOM 733 C CA . ARG A 1 89 ? -0.663 19.836 14.913 1.00 83.06 89 ARG A CA 1
ATOM 734 C C . ARG A 1 89 ? -0.661 18.698 13.906 1.00 83.06 89 ARG A C 1
ATOM 736 O O . ARG A 1 89 ? -1.190 18.814 12.800 1.00 83.06 89 ARG A O 1
ATOM 743 N N . TRP A 1 90 ? -0.142 17.561 14.347 1.00 83.75 90 TRP A N 1
ATOM 744 C CA . TRP A 1 90 ? -0.260 16.295 13.638 1.00 83.75 90 TRP A CA 1
ATOM 745 C C . TRP A 1 90 ? -1.689 15.758 13.652 1.00 83.75 90 TRP A C 1
ATOM 747 O O . TRP A 1 90 ? -2.407 15.899 14.646 1.00 83.75 90 TRP A O 1
ATOM 757 N N . ARG A 1 91 ? -2.101 15.139 12.545 1.00 82.44 91 ARG A N 1
ATOM 758 C CA . ARG A 1 91 ? -3.443 14.590 12.359 1.00 82.44 91 ARG A CA 1
ATOM 759 C C . ARG A 1 91 ? -3.425 13.297 11.574 1.00 82.44 91 ARG A C 1
ATOM 761 O O . ARG A 1 91 ? -2.604 13.120 10.681 1.00 82.44 91 ARG A O 1
ATOM 768 N N . TRP A 1 92 ? -4.395 12.458 11.910 1.00 84.75 92 TRP A N 1
ATOM 769 C CA . TRP A 1 92 ? -4.715 11.223 11.217 1.00 84.75 92 TRP A CA 1
ATOM 770 C C . TRP A 1 92 ? -5.950 11.405 10.343 1.00 84.75 92 TRP A C 1
ATOM 772 O O . TRP A 1 92 ? -6.874 12.137 10.701 1.00 84.75 92 TRP A O 1
ATOM 782 N N . PHE A 1 93 ? -5.961 10.707 9.216 1.00 82.50 93 PHE A N 1
ATOM 783 C CA . PHE A 1 93 ? -7.102 10.579 8.322 1.00 82.50 93 PHE A CA 1
ATOM 784 C C . PHE A 1 93 ? -7.172 9.126 7.907 1.00 82.50 93 PHE A C 1
ATOM 786 O O . PHE A 1 93 ? -6.190 8.555 7.430 1.00 82.50 93 PHE A O 1
ATOM 793 N N . GLY A 1 94 ? -8.345 8.556 8.130 1.00 84.00 94 GLY A N 1
ATOM 794 C CA . GLY A 1 94 ? -8.718 7.243 7.655 1.00 84.00 94 GLY A CA 1
ATOM 795 C C . GLY A 1 94 ? -10.003 7.374 6.863 1.00 84.00 94 GLY A C 1
ATOM 796 O O . GLY A 1 94 ? -10.909 8.081 7.299 1.00 84.00 94 GLY A O 1
ATOM 797 N N . GLY A 1 95 ? -10.084 6.709 5.718 1.00 85.56 95 GLY A N 1
ATOM 798 C CA . GLY A 1 95 ? -11.305 6.713 4.922 1.00 85.56 95 GLY A CA 1
ATOM 799 C C . GLY A 1 95 ? -11.214 5.817 3.701 1.00 85.56 95 GLY A C 1
ATOM 800 O O . GLY A 1 95 ? -10.121 5.452 3.262 1.00 85.56 95 GLY A O 1
ATOM 801 N N . ILE A 1 96 ? -12.371 5.465 3.153 1.00 87.00 96 ILE A N 1
ATOM 802 C CA . ILE A 1 96 ? -12.465 4.748 1.883 1.00 87.00 96 ILE A CA 1
ATOM 803 C C . ILE A 1 96 ? -11.992 5.680 0.759 1.00 87.00 96 ILE A C 1
ATOM 805 O O . ILE A 1 96 ? -12.381 6.844 0.671 1.00 87.00 96 ILE A O 1
ATOM 809 N N . CYS A 1 97 ? -11.112 5.167 -0.095 1.00 85.25 97 CYS A N 1
ATOM 810 C CA . CYS A 1 97 ? -10.651 5.844 -1.299 1.00 85.25 97 CYS A CA 1
ATOM 811 C C . CYS A 1 97 ? -11.769 5.851 -2.350 1.00 85.25 97 CYS A C 1
ATOM 813 O O . CYS A 1 97 ? -12.218 4.787 -2.776 1.00 85.25 97 CYS A O 1
ATOM 815 N N . TYR A 1 98 ? -12.175 7.031 -2.826 1.00 78.75 98 TYR A N 1
ATOM 816 C CA . TYR A 1 98 ? -13.202 7.148 -3.873 1.00 78.75 98 TYR A CA 1
ATOM 817 C C . TYR A 1 98 ? -12.646 7.014 -5.292 1.00 78.75 98 TYR A C 1
ATOM 819 O O . TYR A 1 98 ? -13.414 6.997 -6.248 1.00 78.75 98 TYR A O 1
ATOM 827 N N . ARG A 1 99 ? -11.320 6.936 -5.457 1.00 76.50 99 ARG A N 1
ATOM 828 C CA . ARG A 1 99 ? -10.649 6.974 -6.765 1.00 76.50 99 ARG A CA 1
ATOM 829 C C . ARG A 1 99 ? -11.187 5.943 -7.756 1.00 76.50 99 ARG A C 1
ATOM 831 O O . ARG A 1 99 ? -11.265 6.240 -8.934 1.00 76.50 99 ARG A O 1
ATOM 838 N N . ASN A 1 100 ? -11.563 4.763 -7.273 1.00 67.81 100 ASN A N 1
ATOM 839 C CA . ASN A 1 100 ? -12.132 3.677 -8.075 1.00 67.81 100 ASN A CA 1
ATOM 840 C C . ASN A 1 100 ? -13.562 3.342 -7.617 1.00 67.81 100 ASN A C 1
ATOM 842 O O . ASN A 1 100 ? -13.936 2.174 -7.552 1.00 67.81 100 ASN A O 1
ATOM 846 N N . HIS A 1 101 ? -14.336 4.353 -7.210 1.00 66.19 101 HIS A N 1
ATOM 847 C CA . HIS A 1 101 ? -15.731 4.156 -6.828 1.00 66.19 101 HIS A CA 1
ATOM 848 C C . HIS A 1 101 ? -16.553 3.659 -8.026 1.00 66.19 101 HIS A C 1
ATOM 850 O O . HIS A 1 101 ? -16.289 4.053 -9.159 1.00 66.19 101 HIS A O 1
ATOM 856 N N . ALA A 1 102 ? -17.573 2.830 -7.779 1.00 60.97 102 ALA A N 1
ATOM 857 C CA . ALA A 1 102 ? -18.374 2.186 -8.827 1.00 60.97 102 ALA A CA 1
ATOM 858 C C . ALA A 1 102 ? -19.058 3.178 -9.791 1.00 60.97 102 ALA A C 1
ATOM 860 O O . ALA A 1 102 ? -19.358 2.825 -10.927 1.00 60.97 102 ALA A O 1
ATOM 861 N N . SER A 1 103 ? -19.280 4.422 -9.352 1.00 58.16 103 SER A N 1
ATOM 862 C CA . SER A 1 103 ? -19.843 5.501 -10.177 1.00 58.16 103 SER A CA 1
ATOM 863 C C . SER A 1 103 ? -18.823 6.211 -11.077 1.00 58.16 103 SER A C 1
ATOM 865 O O . SER A 1 103 ? -19.214 7.010 -11.926 1.00 58.16 103 SER A O 1
ATOM 867 N N . ILE A 1 104 ? -17.524 5.953 -10.911 1.00 56.72 104 ILE A N 1
ATOM 868 C CA . ILE A 1 104 ? -16.468 6.544 -11.732 1.00 56.72 104 ILE A CA 1
ATOM 869 C C . ILE A 1 104 ? -16.130 5.550 -12.839 1.00 56.72 104 ILE A C 1
ATOM 871 O O . ILE A 1 104 ? -15.454 4.554 -12.595 1.00 56.72 104 ILE A O 1
ATOM 875 N N . SER A 1 105 ? -16.589 5.833 -14.065 1.00 49.06 105 SER A N 1
ATOM 876 C CA . SER A 1 105 ? -16.181 5.066 -15.246 1.00 49.06 105 SER A CA 1
ATOM 877 C C . SER A 1 105 ? -14.680 5.256 -15.462 1.00 49.06 105 SER A C 1
ATOM 879 O O . SER A 1 105 ? -14.241 6.379 -15.731 1.00 49.06 105 SER A O 1
ATOM 881 N N . PRO A 1 106 ? -13.863 4.204 -15.366 1.00 48.97 106 PRO A N 1
ATOM 882 C CA . PRO A 1 106 ? -12.435 4.352 -15.571 1.00 48.97 106 PRO A CA 1
ATOM 883 C C . PRO A 1 106 ? -12.148 4.551 -17.061 1.00 48.97 106 PRO A C 1
ATOM 885 O O . PRO A 1 106 ? -12.812 3.980 -17.922 1.00 48.97 106 PRO A O 1
ATOM 888 N N . SER A 1 107 ? -11.130 5.346 -17.376 1.00 42.06 107 SER A N 1
ATOM 889 C CA . SER A 1 107 ? -10.689 5.606 -18.753 1.00 42.06 107 SER A CA 1
ATOM 890 C C . SER A 1 107 ? -9.666 4.589 -19.277 1.00 42.06 107 SER A C 1
ATOM 892 O O . SER A 1 107 ? -9.235 4.695 -20.424 1.00 42.06 107 SER A O 1
ATOM 894 N N . MET A 1 108 ? -9.263 3.610 -18.457 1.00 44.03 108 MET A N 1
ATOM 895 C CA . MET A 1 108 ? -8.216 2.635 -18.780 1.00 44.03 108 MET A CA 1
ATOM 896 C C . MET A 1 108 ? -8.789 1.221 -18.972 1.00 44.03 108 MET A C 1
ATOM 898 O O . MET A 1 108 ? -9.739 0.863 -18.274 1.00 44.03 108 MET A O 1
ATOM 902 N N . PRO A 1 109 ? -8.184 0.376 -19.838 1.00 41.28 109 PRO A N 1
ATOM 903 C CA . PRO A 1 109 ? -8.675 -0.975 -20.162 1.00 41.28 109 PRO A CA 1
ATOM 904 C C . PRO A 1 109 ? -8.873 -1.923 -18.966 1.00 41.28 109 PRO A C 1
ATOM 906 O O . PRO A 1 109 ? -9.502 -2.966 -19.106 1.00 41.28 109 PRO A O 1
ATOM 909 N N . THR A 1 110 ? -8.309 -1.591 -17.803 1.00 54.06 110 THR A N 1
ATOM 910 C CA . THR A 1 110 ? -8.301 -2.407 -16.578 1.00 54.06 110 THR A CA 1
ATOM 911 C C . THR A 1 110 ? -9.247 -1.889 -15.498 1.00 54.06 110 THR A C 1
ATOM 913 O O . THR A 1 110 ? -9.214 -2.378 -14.371 1.00 54.06 110 THR A O 1
ATOM 916 N N . ASN A 1 111 ? -10.079 -0.893 -15.809 1.00 55.34 111 ASN A N 1
ATOM 917 C CA . ASN A 1 111 ? -10.964 -0.247 -14.848 1.00 55.34 111 ASN A CA 1
ATOM 918 C C . ASN A 1 111 ? -10.262 0.352 -13.605 1.00 55.34 111 ASN A C 1
ATOM 920 O O . ASN A 1 111 ? -10.882 0.558 -12.564 1.00 55.34 111 ASN A O 1
ATOM 924 N N . TYR A 1 112 ? -8.963 0.644 -13.712 1.00 62.09 112 TYR A N 1
ATOM 925 C CA . TYR A 1 112 ? -8.133 1.079 -12.594 1.00 62.09 112 TYR A CA 1
ATOM 926 C C . TYR A 1 112 ? -7.548 2.471 -12.841 1.00 62.09 112 TYR A C 1
ATOM 928 O O . TYR A 1 112 ? -6.802 2.695 -13.795 1.00 62.09 112 TYR A O 1
ATOM 936 N N . LEU A 1 113 ? -7.870 3.401 -11.947 1.00 67.81 113 LEU A N 1
ATOM 937 C CA . LEU A 1 113 ? -7.181 4.672 -11.791 1.00 67.81 113 LEU A CA 1
ATOM 938 C C . LEU A 1 113 ? -6.042 4.491 -10.770 1.00 67.81 113 LEU A C 1
ATOM 940 O O . LEU A 1 113 ? -6.279 4.017 -9.652 1.00 67.81 113 LEU A O 1
ATOM 944 N N . GLY A 1 114 ? -4.808 4.838 -11.156 1.00 70.31 114 GLY A N 1
ATOM 945 C CA . GLY A 1 114 ? -3.605 4.687 -10.323 1.00 70.31 114 GLY A CA 1
ATOM 946 C C . GLY A 1 114 ? -3.500 5.709 -9.186 1.00 70.31 114 GLY A C 1
ATOM 947 O O . GLY A 1 114 ? -4.208 6.716 -9.203 1.00 70.31 114 GLY A O 1
ATOM 948 N N . PRO A 1 115 ? -2.640 5.495 -8.171 1.00 76.19 115 PRO A N 1
ATOM 949 C CA . PRO A 1 115 ? -2.521 6.367 -7.000 1.00 76.19 115 PRO A CA 1
ATOM 950 C C . PRO A 1 115 ? -2.211 7.834 -7.301 1.00 76.19 115 PRO A C 1
ATOM 952 O O . PRO A 1 115 ? -2.548 8.697 -6.494 1.00 76.19 115 PRO A O 1
ATOM 955 N N . TRP A 1 116 ? -1.647 8.142 -8.468 1.00 70.69 116 TRP A N 1
ATOM 956 C CA . TRP A 1 116 ? -1.349 9.510 -8.897 1.00 70.69 116 TRP A CA 1
ATOM 957 C C . TRP A 1 116 ? -2.591 10.410 -9.060 1.00 70.69 116 TRP A C 1
ATOM 959 O O . TRP A 1 116 ? -2.474 11.621 -8.913 1.00 70.69 116 TRP A O 1
ATOM 969 N N . ILE A 1 117 ? -3.778 9.869 -9.386 1.00 71.31 117 ILE A N 1
ATOM 970 C CA . ILE A 1 117 ? -5.009 10.673 -9.607 1.00 71.31 117 ILE A CA 1
ATOM 971 C C . ILE A 1 117 ? -5.852 10.779 -8.334 1.00 71.31 117 ILE A C 1
ATOM 973 O O . ILE A 1 117 ? -6.981 11.273 -8.319 1.00 71.31 117 ILE A O 1
ATOM 977 N N . ASP A 1 118 ? -5.305 10.286 -7.233 1.00 76.06 118 ASP A N 1
ATOM 978 C CA . ASP A 1 118 ? -5.976 10.255 -5.962 1.00 76.06 118 ASP A CA 1
ATOM 979 C C . ASP A 1 118 ? -6.007 11.655 -5.334 1.00 76.06 118 ASP A C 1
ATOM 981 O O . ASP A 1 118 ? -5.034 12.123 -4.740 1.00 76.06 118 ASP A O 1
ATOM 985 N N . ARG A 1 119 ? -7.165 12.310 -5.420 1.00 73.44 119 ARG A N 1
ATOM 986 C CA . ARG A 1 119 ? -7.403 13.636 -4.836 1.00 73.44 119 ARG A CA 1
ATOM 987 C C . ARG A 1 119 ? -8.102 13.573 -3.472 1.00 73.44 119 ARG A C 1
ATOM 989 O O . ARG A 1 119 ? -8.590 14.592 -2.985 1.00 73.44 119 ARG A O 1
ATOM 996 N N . CYS A 1 120 ? -8.150 12.399 -2.823 1.00 76.38 120 CYS A N 1
ATOM 997 C CA . CYS A 1 120 ? -8.829 12.228 -1.530 1.00 76.38 120 CYS A CA 1
ATOM 998 C C . CYS A 1 120 ? -8.218 13.093 -0.428 1.00 76.38 120 CYS A C 1
ATOM 1000 O O . CYS A 1 120 ? -8.941 13.690 0.372 1.00 76.38 120 CYS A O 1
ATOM 1002 N N . ARG A 1 121 ? -6.884 13.186 -0.408 1.00 71.69 121 ARG A N 1
ATOM 1003 C CA . ARG A 1 121 ? -6.148 13.996 0.566 1.00 71.69 121 ARG A CA 1
ATOM 1004 C C . ARG A 1 121 ? -6.351 15.487 0.322 1.00 71.69 121 ARG A C 1
ATOM 1006 O O . ARG A 1 121 ? -6.699 16.189 1.263 1.00 71.69 121 ARG A O 1
ATOM 1013 N N . ASP A 1 122 ? -6.152 15.954 -0.908 1.00 69.62 122 ASP A N 1
ATOM 1014 C CA . ASP A 1 122 ? -6.207 17.383 -1.246 1.00 69.62 122 ASP A CA 1
ATOM 1015 C C . ASP A 1 122 ? -7.584 17.965 -0.936 1.00 69.62 122 ASP A C 1
ATOM 1017 O O . ASP A 1 122 ? -7.696 19.009 -0.298 1.00 69.62 122 ASP A O 1
ATOM 1021 N N . PHE A 1 123 ? -8.641 17.234 -1.298 1.00 67.75 123 PHE A N 1
ATOM 1022 C CA . PHE A 1 123 ? -10.009 17.630 -0.996 1.00 67.75 123 PHE A CA 1
ATOM 1023 C C . PHE A 1 123 ? -10.258 17.750 0.515 1.00 67.75 123 PHE A C 1
ATOM 1025 O O . PHE A 1 123 ? -10.768 18.769 0.982 1.00 67.75 123 PHE A O 1
ATOM 1032 N N . ASN A 1 124 ? -9.842 16.746 1.295 1.00 67.25 124 ASN A N 1
ATOM 1033 C CA . ASN A 1 124 ? -10.021 16.754 2.747 1.00 67.25 124 ASN A CA 1
ATOM 1034 C C . ASN A 1 124 ? -9.155 17.802 3.453 1.00 67.25 124 ASN A C 1
ATOM 1036 O O . ASN A 1 124 ? -9.618 18.441 4.396 1.00 67.25 124 ASN A O 1
ATOM 1040 N N . ALA A 1 125 ? -7.919 18.011 2.999 1.00 64.00 125 ALA A N 1
ATOM 1041 C CA . ALA A 1 125 ? -7.032 19.035 3.537 1.00 64.00 125 ALA A CA 1
ATOM 1042 C C . ALA A 1 125 ? -7.606 20.440 3.299 1.00 64.00 125 ALA A C 1
ATOM 1044 O O . ALA A 1 125 ? -7.698 21.225 4.241 1.00 64.00 125 ALA A O 1
ATOM 1045 N N . LEU A 1 126 ? -8.075 20.722 2.078 1.00 65.88 126 LEU A N 1
ATOM 1046 C CA . LEU A 1 126 ? -8.696 22.000 1.725 1.00 65.88 126 LEU A CA 1
ATOM 1047 C C . LEU A 1 126 ? -9.983 22.260 2.511 1.00 65.88 126 LEU A C 1
ATOM 1049 O O . LEU A 1 126 ? -10.196 23.371 2.996 1.00 65.88 126 LEU A O 1
ATOM 1053 N N . GLN A 1 127 ? -10.851 21.256 2.658 1.00 65.56 127 GLN A N 1
ATOM 1054 C CA . GLN A 1 127 ? -12.054 21.407 3.476 1.00 65.56 127 GLN A CA 1
ATOM 1055 C C . GLN A 1 127 ? -11.722 21.640 4.945 1.00 65.56 127 GLN A C 1
ATOM 1057 O O . GLN A 1 127 ? -12.310 22.522 5.572 1.00 65.56 127 GLN A O 1
ATOM 1062 N N . TYR A 1 128 ? -10.738 20.913 5.473 1.00 64.25 128 TYR A N 1
ATOM 1063 C CA . TYR A 1 128 ? -10.291 21.102 6.841 1.00 64.25 128 TYR A CA 1
ATOM 1064 C C . TYR A 1 128 ? -9.780 22.522 7.081 1.00 64.25 128 TYR A C 1
ATOM 1066 O O . TYR A 1 128 ? -10.157 23.155 8.063 1.00 64.25 128 TYR A O 1
ATOM 1074 N N . GLU A 1 129 ? -8.943 23.041 6.188 1.00 67.12 129 GLU A N 1
ATOM 1075 C CA . GLU A 1 129 ? -8.420 24.404 6.296 1.00 67.12 129 GLU A CA 1
ATOM 1076 C C . GLU A 1 129 ? -9.527 25.460 6.215 1.00 67.12 129 GLU A C 1
ATOM 1078 O O . GLU A 1 129 ? -9.447 26.482 6.895 1.00 67.12 129 GLU A O 1
ATOM 1083 N N . ARG A 1 130 ? -10.583 25.203 5.435 1.00 65.00 130 ARG A N 1
ATOM 1084 C CA . ARG A 1 130 ? -11.718 26.123 5.281 1.00 65.00 130 ARG A CA 1
ATOM 1085 C C . ARG A 1 130 ? -12.726 26.063 6.429 1.00 65.00 130 ARG A C 1
ATOM 1087 O O . ARG A 1 130 ? -13.276 27.094 6.795 1.00 65.00 130 ARG A O 1
ATOM 1094 N N . GLN A 1 131 ? -13.014 24.874 6.954 1.00 65.06 131 GLN A N 1
ATOM 1095 C CA . GLN A 1 131 ? -14.165 24.629 7.839 1.00 65.06 131 GLN A CA 1
ATOM 1096 C C . GLN A 1 131 ? -13.781 24.047 9.206 1.00 65.06 131 GLN A C 1
ATOM 1098 O O . GLN A 1 131 ? -14.638 23.852 10.067 1.00 65.06 131 GLN A O 1
ATOM 1103 N N . GLY A 1 132 ? -12.504 23.732 9.429 1.00 63.72 132 GLY A N 1
ATOM 1104 C CA . GLY A 1 132 ? -12.019 23.117 10.664 1.00 63.72 132 GLY A CA 1
ATOM 1105 C C . GLY A 1 132 ? -12.494 21.676 10.883 1.00 63.72 132 GLY A C 1
ATOM 1106 O O . GLY A 1 132 ? -12.305 21.146 11.985 1.00 63.72 132 GLY A O 1
ATOM 1107 N N . ARG A 1 133 ? -13.086 21.034 9.864 1.00 61.06 133 ARG A N 1
ATOM 1108 C CA . ARG A 1 133 ? -13.644 19.672 9.896 1.00 61.06 133 ARG A CA 1
ATOM 1109 C C . ARG A 1 133 ? -13.192 18.869 8.675 1.00 61.06 133 ARG A C 1
ATOM 1111 O O . ARG A 1 133 ? -12.950 19.435 7.617 1.00 61.06 133 ARG A O 1
ATOM 1118 N N . VAL A 1 134 ? -13.024 17.561 8.855 1.00 63.97 134 VAL A N 1
ATOM 1119 C CA . VAL A 1 134 ? -12.815 16.619 7.739 1.00 63.97 134 VAL A CA 1
ATOM 1120 C C . VAL A 1 134 ? -14.165 16.420 7.044 1.00 63.97 134 VAL A C 1
ATOM 1122 O O . VAL A 1 134 ? -15.195 16.576 7.701 1.00 63.97 134 VAL A O 1
ATOM 1125 N N . TYR A 1 135 ? -14.167 16.115 5.745 1.00 63.47 135 TYR A N 1
ATOM 1126 C CA . TYR A 1 135 ? -15.405 15.816 5.030 1.00 63.47 135 TYR A CA 1
ATOM 1127 C C . TYR A 1 135 ? -16.068 14.581 5.657 1.00 63.47 135 TYR A C 1
ATOM 1129 O O . TYR A 1 135 ? -15.468 13.508 5.693 1.00 63.47 135 TYR A O 1
ATOM 1137 N N . ASP A 1 136 ? -17.274 14.762 6.192 1.00 63.78 136 ASP A N 1
ATOM 1138 C CA . ASP A 1 136 ? -18.057 13.734 6.889 1.00 63.78 136 ASP A CA 1
ATOM 1139 C C . ASP A 1 136 ? -19.164 13.210 5.968 1.00 63.78 136 ASP A C 1
ATOM 1141 O O . ASP A 1 136 ? -20.355 13.327 6.247 1.00 63.78 136 ASP A O 1
ATOM 1145 N N . ASP A 1 137 ? -18.766 12.724 4.794 1.00 68.75 137 ASP A N 1
ATOM 1146 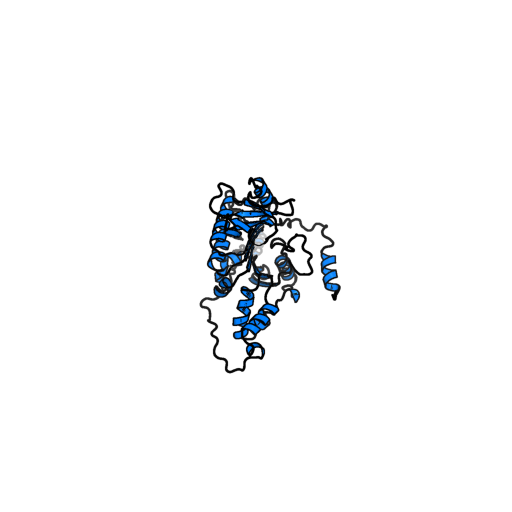C CA . ASP A 1 137 ? -19.679 12.005 3.911 1.00 68.75 137 ASP A CA 1
ATOM 1147 C C . ASP A 1 137 ? -19.650 10.517 4.300 1.00 68.75 137 ASP A C 1
ATOM 1149 O O . ASP A 1 137 ? -18.570 9.908 4.313 1.00 68.75 137 ASP A O 1
ATOM 1153 N N . PRO A 1 138 ? -20.812 9.915 4.626 1.00 70.19 138 PRO A N 1
ATOM 1154 C CA . PRO A 1 138 ? -20.919 8.508 5.000 1.00 70.19 138 PRO A CA 1
ATOM 1155 C C . PRO A 1 138 ? -20.225 7.545 4.031 1.00 70.19 138 PRO A C 1
ATOM 1157 O O . PRO A 1 138 ? -19.730 6.509 4.463 1.00 70.19 138 PRO A O 1
ATOM 1160 N N . GLN A 1 139 ? -20.117 7.894 2.746 1.00 70.50 139 GLN A N 1
ATOM 1161 C CA . GLN A 1 139 ? -19.455 7.074 1.724 1.00 70.50 139 GLN A CA 1
ATOM 1162 C C . GLN A 1 139 ? -17.944 6.901 1.957 1.00 70.50 139 GLN A C 1
ATOM 1164 O O . GLN A 1 139 ? -17.337 5.957 1.454 1.00 70.50 139 GLN A O 1
ATOM 1169 N N . PHE A 1 140 ? -17.323 7.783 2.743 1.00 75.19 140 PHE A N 1
ATOM 1170 C CA . PHE A 1 140 ? -15.905 7.704 3.107 1.00 75.19 140 PHE A CA 1
ATOM 1171 C C . PHE A 1 140 ? -15.680 6.871 4.366 1.00 75.19 140 PHE A C 1
ATOM 1173 O O . PHE A 1 140 ? -14.534 6.564 4.712 1.00 75.19 140 PHE A O 1
ATOM 1180 N N . ASN A 1 141 ? -16.755 6.505 5.061 1.00 79.31 141 ASN A N 1
ATOM 1181 C CA . ASN A 1 141 ? -16.692 5.824 6.332 1.00 79.31 141 ASN A CA 1
ATOM 1182 C C . ASN A 1 141 ? -17.024 4.342 6.157 1.00 79.31 141 ASN A C 1
ATOM 1184 O O . ASN A 1 141 ? -18.145 3.957 5.851 1.00 79.31 141 ASN A O 1
ATOM 1188 N N . ILE A 1 142 ? -16.042 3.492 6.440 1.00 84.75 142 ILE A N 1
ATOM 1189 C CA . ILE A 1 142 ? -16.237 2.041 6.530 1.00 84.75 142 ILE A CA 1
ATOM 1190 C C . ILE A 1 142 ? -17.091 1.634 7.751 1.00 84.75 142 ILE A C 1
ATOM 1192 O O . ILE A 1 142 ? -17.495 0.486 7.886 1.00 84.75 142 ILE A O 1
ATOM 1196 N N . GLY A 1 143 ? -17.319 2.538 8.708 1.00 84.81 143 GLY A N 1
ATOM 1197 C CA . GLY A 1 143 ? -18.109 2.288 9.920 1.00 84.81 143 GLY A CA 1
ATOM 1198 C C . GLY A 1 143 ? -17.435 1.368 10.946 1.00 84.81 143 GLY A C 1
ATOM 1199 O O . GLY A 1 143 ? -17.936 1.199 12.058 1.00 84.81 143 GLY A O 1
ATOM 1200 N N . ILE A 1 144 ? -16.264 0.812 10.622 1.00 89.81 144 ILE A N 1
ATOM 1201 C CA . ILE A 1 144 ? -15.605 -0.222 11.426 1.00 89.81 144 ILE A CA 1
ATOM 1202 C C . ILE A 1 144 ? -15.249 0.238 12.844 1.00 89.81 144 ILE A C 1
ATOM 1204 O O . ILE A 1 144 ? -15.240 -0.573 13.764 1.00 89.81 144 ILE A O 1
ATOM 1208 N N . PHE A 1 145 ? -14.984 1.529 13.067 1.00 87.69 145 PHE A N 1
ATOM 1209 C CA . PHE A 1 145 ? -14.626 2.022 14.399 1.00 87.69 145 PHE A CA 1
ATOM 1210 C C . PHE A 1 145 ? -15.741 1.800 15.424 1.00 87.69 145 PHE A C 1
ATOM 1212 O O . PHE A 1 145 ? -15.434 1.452 16.559 1.00 87.69 145 PHE A O 1
ATOM 1219 N N . GLY A 1 146 ? -17.016 1.910 15.029 1.00 90.00 146 GLY A N 1
ATOM 1220 C CA . GLY A 1 146 ? -18.134 1.588 15.921 1.00 90.00 146 GLY A CA 1
ATOM 1221 C C . GLY A 1 146 ? -18.097 0.128 16.380 1.00 90.00 146 GLY A C 1
ATOM 1222 O O . GLY A 1 146 ? -18.304 -0.165 17.555 1.00 90.00 146 GLY A O 1
ATOM 1223 N N . PHE A 1 147 ? -17.729 -0.784 15.476 1.00 91.75 147 PHE A N 1
ATOM 1224 C CA . PHE A 1 147 ? -17.548 -2.196 15.794 1.00 91.75 147 PHE A CA 1
ATOM 1225 C C . PHE A 1 147 ? -16.308 -2.437 16.666 1.00 91.75 147 PHE A C 1
ATOM 1227 O O . PHE A 1 147 ? -16.421 -3.033 17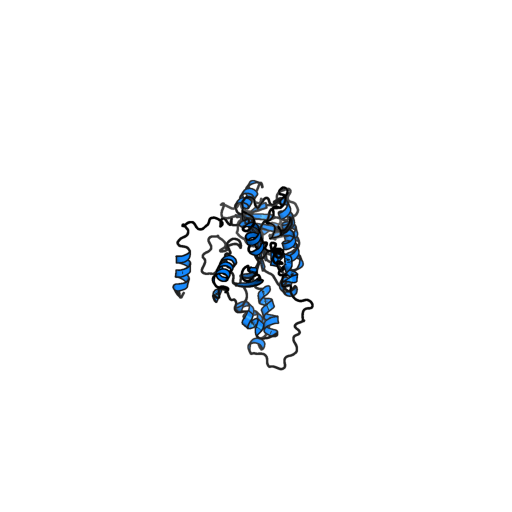.734 1.00 91.75 147 PHE A O 1
ATOM 1234 N N . LEU A 1 148 ? -15.134 -1.930 16.276 1.00 92.69 148 LEU A N 1
ATOM 1235 C CA . LEU A 1 148 ? -13.875 -2.143 17.007 1.00 92.69 148 LEU A CA 1
ATOM 1236 C C . LEU A 1 148 ? -13.907 -1.590 18.436 1.00 92.69 148 LEU A C 1
ATOM 1238 O O . LEU A 1 148 ? -13.230 -2.124 19.310 1.00 92.69 148 LEU A O 1
ATOM 1242 N N . LEU A 1 149 ? -14.665 -0.517 18.668 1.00 91.44 149 LEU A N 1
ATOM 1243 C CA . LEU A 1 149 ? -14.805 0.112 19.981 1.00 91.44 149 LEU A CA 1
ATOM 1244 C C . LEU A 1 149 ? -15.903 -0.526 20.842 1.00 91.44 149 LEU A C 1
ATOM 1246 O O . LEU A 1 149 ? -16.009 -0.187 22.018 1.00 91.44 149 LEU A O 1
ATOM 1250 N N . SER A 1 150 ? -16.698 -1.451 20.294 1.00 90.81 150 SER A N 1
ATOM 1251 C CA . SER A 1 150 ? -17.803 -2.078 21.028 1.00 90.81 150 SER A CA 1
ATOM 1252 C C . SER A 1 150 ? -17.320 -3.024 22.131 1.00 90.81 150 SER A C 1
ATOM 1254 O O . SER A 1 150 ? -17.845 -2.995 23.243 1.00 90.81 150 SER A O 1
ATOM 1256 N N . CYS A 1 151 ? -16.310 -3.859 21.858 1.00 88.38 151 CYS A N 1
ATOM 1257 C CA . CYS A 1 151 ? -15.722 -4.760 22.847 1.00 88.38 151 CYS A CA 1
ATOM 1258 C C . CYS A 1 151 ? -14.337 -5.287 22.425 1.00 88.38 151 CYS A C 1
ATOM 1260 O O . CYS A 1 151 ? -13.914 -5.160 21.274 1.00 88.38 151 CYS A O 1
ATOM 1262 N N . LYS A 1 152 ? -13.632 -5.945 23.360 1.00 87.94 152 LYS A N 1
ATOM 1263 C CA . LYS A 1 152 ? -12.309 -6.553 23.110 1.00 87.94 152 LYS A CA 1
ATOM 1264 C C . LYS A 1 152 ? -12.339 -7.609 22.001 1.00 87.94 152 LYS A C 1
ATOM 1266 O O . LYS A 1 152 ? -11.422 -7.647 21.187 1.00 87.94 152 LYS A O 1
ATOM 1271 N N . GLN A 1 153 ? -13.373 -8.451 21.960 1.00 88.81 153 GLN A N 1
ATOM 1272 C CA . GLN A 1 153 ? -13.490 -9.502 20.947 1.00 88.81 153 GLN A CA 1
ATOM 1273 C C . GLN A 1 153 ? -13.707 -8.908 19.548 1.00 88.81 153 GLN A C 1
ATOM 1275 O O . GLN A 1 153 ? -13.002 -9.288 18.616 1.00 88.81 153 GLN A O 1
ATOM 1280 N N . ALA A 1 154 ? -14.590 -7.910 19.421 1.00 91.75 154 ALA A N 1
ATOM 1281 C CA . ALA A 1 154 ? -14.786 -7.161 18.181 1.00 91.75 154 ALA A CA 1
ATOM 1282 C C . ALA A 1 154 ? -13.485 -6.512 17.703 1.00 91.75 154 ALA A C 1
ATOM 1284 O O . ALA A 1 154 ? -13.132 -6.622 16.531 1.00 91.75 154 ALA A O 1
ATOM 1285 N N . TYR A 1 155 ? -12.736 -5.887 18.620 1.00 92.19 155 TYR A N 1
ATOM 1286 C CA . TYR A 1 155 ? -11.420 -5.349 18.302 1.00 92.19 155 TYR A CA 1
ATOM 1287 C C . TYR A 1 155 ? -10.490 -6.442 17.775 1.00 92.19 155 TYR A C 1
ATOM 1289 O O . TYR A 1 155 ? -9.938 -6.284 16.695 1.00 92.19 155 TYR A O 1
ATOM 1297 N N . MET A 1 156 ? -10.313 -7.547 18.505 1.00 88.00 156 MET A N 1
ATOM 1298 C CA . MET A 1 156 ? -9.352 -8.597 18.151 1.00 88.00 156 MET A CA 1
ATOM 1299 C C . MET A 1 156 ? -9.665 -9.280 16.818 1.00 88.00 156 MET A C 1
ATOM 1301 O O . MET A 1 156 ? -8.743 -9.521 16.038 1.00 88.00 156 MET A O 1
ATOM 1305 N N . GLU A 1 157 ? -10.940 -9.561 16.547 1.00 91.19 157 GLU A N 1
ATOM 1306 C CA . GLU A 1 157 ? -11.369 -10.206 15.305 1.00 91.19 157 GLU A CA 1
ATOM 1307 C C . GLU A 1 157 ? -11.414 -9.203 14.134 1.00 91.19 157 GLU A C 1
ATOM 1309 O O . GLU A 1 157 ? -10.830 -9.450 13.077 1.00 91.19 157 GLU A O 1
ATOM 1314 N N . GLY A 1 158 ? -12.033 -8.034 14.326 1.00 93.31 158 GLY A N 1
ATOM 1315 C CA . GLY A 1 158 ? -12.264 -7.048 13.265 1.00 93.31 158 GLY A CA 1
ATOM 1316 C C . GLY A 1 158 ? -11.015 -6.290 12.824 1.00 93.31 158 GLY A C 1
ATOM 1317 O O . GLY A 1 158 ? -10.851 -5.994 11.640 1.00 93.31 158 GLY A O 1
ATOM 1318 N N . ILE A 1 159 ? -10.085 -6.002 13.742 1.00 93.75 159 ILE A N 1
ATOM 1319 C CA . ILE A 1 159 ? -8.861 -5.263 13.397 1.00 93.75 159 ILE A CA 1
ATOM 1320 C C . ILE A 1 159 ? -7.987 -6.053 12.418 1.00 93.75 159 ILE A C 1
ATOM 1322 O O . ILE A 1 159 ? -7.261 -5.463 11.621 1.00 93.75 159 ILE A O 1
ATOM 1326 N N . ASN A 1 160 ? -8.046 -7.388 12.473 1.00 92.38 160 ASN A N 1
ATOM 1327 C CA . ASN A 1 160 ? -7.315 -8.231 11.542 1.00 92.38 160 ASN A CA 1
ATOM 1328 C C . ASN A 1 160 ? -7.899 -8.101 10.133 1.00 92.38 160 ASN A C 1
ATOM 1330 O O . ASN A 1 160 ? -7.144 -7.917 9.182 1.00 92.38 160 ASN A O 1
ATOM 1334 N N . VAL A 1 161 ? -9.229 -8.118 10.000 1.00 94.31 161 VAL A N 1
ATOM 1335 C CA . VAL A 1 161 ? -9.917 -7.921 8.712 1.00 94.31 161 VAL A CA 1
ATOM 1336 C C . VAL A 1 161 ? -9.561 -6.562 8.115 1.00 94.31 161 VAL A C 1
ATOM 1338 O O . VAL A 1 161 ? -9.200 -6.488 6.941 1.00 94.31 161 VAL A O 1
ATOM 1341 N N . LEU A 1 162 ? -9.543 -5.511 8.942 1.00 94.38 162 LEU A N 1
ATOM 1342 C CA . LEU A 1 162 ? -9.204 -4.158 8.502 1.00 94.38 162 LEU A CA 1
ATOM 1343 C C . LEU A 1 162 ? -7.859 -4.085 7.768 1.00 94.38 162 LEU A C 1
ATOM 1345 O O . LEU A 1 162 ? -7.791 -3.478 6.705 1.00 94.38 162 LEU A O 1
ATOM 1349 N N . TYR A 1 163 ? -6.805 -4.698 8.314 1.00 95.69 163 TYR A N 1
ATOM 1350 C CA . TYR A 1 163 ? -5.451 -4.604 7.753 1.00 95.69 163 TYR A CA 1
ATOM 1351 C C . TYR A 1 163 ? -5.118 -5.707 6.738 1.00 95.69 163 TYR A C 1
ATOM 1353 O O . TYR A 1 163 ? -4.326 -5.465 5.832 1.00 95.69 163 TYR A O 1
ATOM 1361 N N . SER A 1 164 ? -5.696 -6.905 6.874 1.00 95.81 164 SER A N 1
ATOM 1362 C CA . SER A 1 164 ? -5.338 -8.073 6.047 1.00 95.81 164 SER A CA 1
ATOM 1363 C C . SER A 1 164 ? -6.230 -8.296 4.831 1.00 95.81 164 SER A C 1
ATOM 1365 O O . SER A 1 164 ? -5.851 -9.039 3.927 1.00 95.81 164 SER A O 1
ATOM 1367 N N . SER A 1 165 ? -7.422 -7.697 4.811 1.00 95.69 165 SER A N 1
ATOM 1368 C CA . SER A 1 165 ? -8.426 -7.924 3.762 1.00 95.69 165 SER A CA 1
ATOM 1369 C C . SER A 1 165 ? -8.760 -6.656 2.967 1.00 95.69 165 SER A C 1
ATOM 1371 O O . SER A 1 165 ? -9.668 -6.667 2.140 1.00 95.69 165 SER A O 1
ATOM 1373 N N . ASN A 1 166 ? -8.026 -5.567 3.204 1.00 95.00 166 ASN A N 1
ATOM 1374 C CA . ASN A 1 166 ? -8.156 -4.303 2.486 1.00 95.00 166 ASN A CA 1
ATOM 1375 C C . ASN A 1 166 ? -6.817 -3.888 1.879 1.00 95.00 166 ASN A C 1
ATOM 1377 O O . ASN A 1 166 ? -5.748 -4.288 2.337 1.00 95.00 166 ASN A O 1
ATOM 1381 N N . CYS A 1 167 ? -6.885 -3.030 0.868 1.00 94.38 167 CYS A N 1
ATOM 1382 C CA . CYS A 1 167 ? -5.719 -2.369 0.311 1.00 94.38 167 CYS A CA 1
ATOM 1383 C C . CYS A 1 167 ? -5.422 -1.093 1.098 1.00 94.38 167 CYS A C 1
ATOM 1385 O O . CYS A 1 167 ? -6.194 -0.140 1.041 1.00 94.38 167 CYS A O 1
ATOM 1387 N N . ILE A 1 168 ? -4.304 -1.053 1.816 1.00 95.94 168 ILE A N 1
ATOM 1388 C CA . ILE A 1 168 ? -3.884 0.137 2.558 1.00 95.94 168 ILE A CA 1
ATOM 1389 C C . ILE A 1 168 ? -3.198 1.103 1.591 1.00 95.94 168 ILE A C 1
ATOM 1391 O O . ILE A 1 168 ? -2.268 0.716 0.896 1.00 95.94 168 ILE A O 1
ATOM 1395 N N . SER A 1 169 ? -3.658 2.349 1.527 1.00 93.69 169 SER A N 1
ATOM 1396 C CA . SER A 1 169 ? -3.089 3.409 0.694 1.00 93.69 169 SER A CA 1
ATOM 1397 C C . SER A 1 169 ? -2.457 4.470 1.588 1.00 93.69 169 SER A C 1
ATOM 1399 O O . SER A 1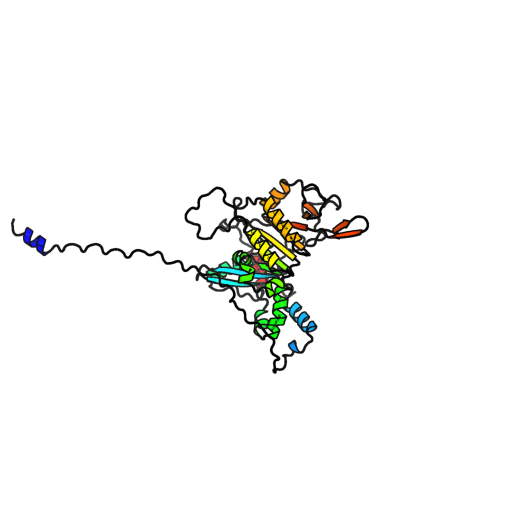 169 ? -3.145 5.059 2.423 1.00 93.69 169 SER A O 1
ATOM 1401 N N . ILE A 1 170 ? -1.165 4.736 1.394 1.00 93.12 170 ILE A N 1
ATOM 1402 C CA . ILE A 1 170 ? -0.407 5.717 2.179 1.00 93.12 170 ILE A CA 1
ATOM 1403 C C . ILE A 1 170 ? 0.324 6.678 1.244 1.00 93.12 170 ILE A C 1
ATOM 1405 O O . ILE A 1 170 ? 1.167 6.266 0.452 1.00 93.12 170 ILE A O 1
ATOM 1409 N N . LYS A 1 171 ? 0.057 7.976 1.375 1.00 87.94 171 LYS A N 1
ATOM 1410 C CA . LYS A 1 171 ? 0.800 9.038 0.676 1.00 87.94 171 LYS A CA 1
ATOM 1411 C C . LYS A 1 171 ? 1.672 9.873 1.606 1.00 87.94 171 LYS A C 1
ATOM 1413 O O . LYS A 1 171 ? 2.484 10.673 1.155 1.00 87.94 171 LYS A O 1
ATOM 1418 N N . SER A 1 172 ? 1.458 9.758 2.911 1.00 88.00 172 SER A N 1
ATOM 1419 C CA . SER A 1 172 ? 2.280 10.408 3.923 1.00 88.00 172 SER A CA 1
ATOM 1420 C C . SER A 1 172 ? 3.675 9.783 3.970 1.00 88.00 172 SER A C 1
ATOM 1422 O O . SER A 1 172 ? 3.877 8.706 4.533 1.00 88.00 172 SER A O 1
ATOM 1424 N N . GLU A 1 173 ? 4.658 10.484 3.413 1.00 86.62 173 GLU A N 1
ATOM 1425 C CA . GLU A 1 173 ? 6.070 10.110 3.524 1.00 86.62 173 GLU A CA 1
ATOM 1426 C C . GLU A 1 173 ? 6.536 10.089 4.985 1.00 86.62 173 GLU A C 1
ATOM 1428 O O . GLU A 1 173 ? 7.311 9.216 5.371 1.00 86.62 173 GLU A O 1
ATOM 1433 N N . GLU A 1 174 ? 6.021 10.987 5.834 1.00 88.00 174 GLU A N 1
ATOM 1434 C CA . GLU A 1 174 ? 6.328 11.009 7.267 1.00 88.00 174 GLU A CA 1
ATOM 1435 C C . GLU A 1 174 ? 5.850 9.746 7.989 1.00 88.00 174 GLU A C 1
ATOM 1437 O O . GLU A 1 174 ? 6.535 9.267 8.902 1.00 88.00 174 GLU A O 1
ATOM 1442 N N . LEU A 1 175 ? 4.706 9.196 7.566 1.00 91.75 175 LEU A N 1
ATOM 1443 C CA . LEU A 1 175 ? 4.217 7.903 8.028 1.00 91.75 175 LEU A CA 1
ATOM 1444 C C . LEU A 1 175 ? 5.099 6.766 7.516 1.00 91.75 175 LEU A C 1
ATOM 1446 O O . LEU A 1 175 ? 5.517 5.927 8.310 1.00 91.75 175 LEU A O 1
ATOM 1450 N N . LEU A 1 176 ? 5.422 6.757 6.220 1.00 92.44 176 LEU A N 1
ATOM 1451 C CA . LEU A 1 176 ? 6.206 5.695 5.580 1.00 92.44 176 LEU A CA 1
ATOM 1452 C C . LEU A 1 176 ? 7.621 5.558 6.168 1.00 92.44 176 LEU A C 1
ATOM 1454 O O . LEU A 1 176 ? 8.096 4.447 6.416 1.00 92.44 176 LEU A O 1
ATOM 1458 N N . VAL A 1 177 ? 8.286 6.673 6.479 1.00 91.19 177 VAL A N 1
ATOM 1459 C CA . VAL A 1 177 ? 9.617 6.645 7.115 1.00 91.19 177 VAL A CA 1
ATOM 1460 C C . VAL A 1 177 ? 9.583 6.303 8.608 1.00 91.19 177 VAL A C 1
ATOM 1462 O O . VAL A 1 177 ? 10.613 5.936 9.169 1.00 91.19 177 VAL A O 1
ATOM 1465 N N . ASN A 1 178 ? 8.418 6.376 9.261 1.00 91.38 178 ASN A N 1
ATOM 1466 C CA . ASN A 1 178 ? 8.251 6.075 10.689 1.00 91.38 178 ASN A CA 1
ATOM 1467 C C . ASN A 1 178 ? 7.222 4.964 10.963 1.00 91.38 178 ASN A C 1
ATOM 1469 O O . ASN A 1 178 ? 6.700 4.893 12.080 1.00 91.38 178 ASN A O 1
ATOM 1473 N N . LEU A 1 179 ? 6.948 4.081 9.992 1.00 92.19 179 LEU A N 1
ATOM 1474 C CA . LEU A 1 179 ? 5.912 3.040 10.085 1.00 92.19 179 LEU A CA 1
ATOM 1475 C C . LEU A 1 179 ? 5.876 2.309 11.436 1.00 92.19 179 LEU A C 1
ATOM 1477 O O . LEU A 1 179 ? 4.834 2.366 12.087 1.00 92.19 179 LEU A O 1
ATOM 1481 N N . PRO A 1 180 ? 6.966 1.690 11.935 1.00 91.19 180 PRO A N 1
ATOM 1482 C CA . PRO A 1 180 ? 6.913 0.917 13.184 1.00 91.19 180 PRO A CA 1
ATOM 1483 C C . PRO A 1 180 ? 6.642 1.768 14.435 1.00 91.19 180 PRO A C 1
ATOM 1485 O O . PRO A 1 180 ? 6.193 1.246 15.460 1.00 91.19 180 PRO A O 1
ATOM 1488 N N . LYS A 1 181 ? 6.912 3.078 14.367 1.00 91.00 181 LYS A N 1
ATOM 1489 C CA . LYS A 1 181 ? 6.687 4.024 15.469 1.00 91.00 181 LYS A CA 1
ATOM 1490 C C . LYS A 1 181 ? 5.261 4.571 15.487 1.00 91.00 181 LYS A C 1
ATOM 1492 O O . LYS A 1 181 ? 4.800 4.997 16.543 1.00 91.00 181 LYS A O 1
ATOM 1497 N N . LEU A 1 182 ? 4.579 4.575 14.341 1.00 91.88 182 LEU A N 1
ATOM 1498 C CA . LEU A 1 182 ? 3.251 5.174 14.166 1.00 91.88 182 LEU A CA 1
ATOM 1499 C C . LEU A 1 182 ? 2.138 4.135 13.980 1.00 91.88 182 LEU A C 1
ATOM 1501 O O . LEU A 1 182 ? 0.997 4.401 14.344 1.00 91.88 182 LEU A O 1
ATOM 1505 N N . ILE A 1 183 ? 2.460 2.943 13.476 1.00 92.31 183 ILE A N 1
ATOM 1506 C CA . ILE A 1 183 ? 1.534 1.818 13.319 1.00 92.31 183 ILE A CA 1
ATOM 1507 C C . ILE A 1 183 ? 2.079 0.616 14.098 1.00 92.31 183 ILE A C 1
ATOM 1509 O O . ILE A 1 183 ? 3.280 0.334 14.065 1.00 92.31 183 ILE A O 1
ATOM 1513 N N . PRO A 1 184 ? 1.228 -0.133 14.820 1.00 91.88 184 PRO A N 1
ATOM 1514 C CA . PRO A 1 184 ? 1.703 -1.292 15.553 1.00 91.88 184 PRO A CA 1
ATOM 1515 C C . PRO A 1 184 ? 2.337 -2.385 14.663 1.00 91.88 184 PRO A C 1
ATOM 1517 O O . PRO A 1 184 ? 1.755 -2.707 13.628 1.00 91.88 184 PRO A O 1
ATOM 1520 N N . PRO A 1 185 ? 3.459 -3.030 15.066 1.00 91.81 185 PRO A N 1
ATOM 1521 C CA . PRO A 1 185 ? 4.134 -4.044 14.245 1.00 91.81 185 PRO A CA 1
ATOM 1522 C C . PRO A 1 185 ? 3.252 -5.226 13.850 1.00 91.81 185 PRO A C 1
ATOM 1524 O O . PRO A 1 185 ? 3.302 -5.682 12.718 1.00 91.81 185 PRO A O 1
ATOM 1527 N N . ASN A 1 186 ? 2.387 -5.685 14.753 1.00 91.31 186 ASN A N 1
ATOM 1528 C CA . ASN A 1 186 ? 1.396 -6.725 14.484 1.00 91.31 186 ASN A CA 1
ATOM 1529 C C . ASN A 1 186 ? 0.354 -6.309 13.432 1.00 91.31 186 ASN A C 1
ATOM 1531 O O . ASN A 1 186 ? -0.180 -7.164 12.735 1.00 91.31 186 ASN A O 1
ATOM 1535 N N . ARG A 1 187 ? 0.078 -5.007 13.289 1.00 93.25 187 ARG A N 1
ATOM 1536 C CA . ARG A 1 187 ? -0.811 -4.477 12.244 1.00 93.25 187 ARG A CA 1
ATOM 1537 C C . ARG A 1 187 ? -0.073 -4.347 10.922 1.00 93.25 187 ARG A C 1
ATOM 1539 O O . ARG A 1 187 ? -0.578 -4.825 9.914 1.00 93.25 187 ARG A O 1
ATOM 1546 N N . LEU A 1 188 ? 1.154 -3.828 10.946 1.00 95.75 188 LEU A N 1
ATOM 1547 C CA . LEU A 1 188 ? 2.033 -3.801 9.771 1.00 95.75 188 LEU A CA 1
ATOM 1548 C C . LEU A 1 188 ? 2.248 -5.208 9.198 1.00 95.75 188 LEU A C 1
ATOM 1550 O O . LEU A 1 188 ? 2.076 -5.419 8.002 1.00 95.75 188 LEU A O 1
ATOM 1554 N N . ALA A 1 189 ? 2.519 -6.194 10.056 1.00 95.44 189 ALA A N 1
ATOM 1555 C CA . ALA A 1 189 ? 2.739 -7.577 9.648 1.00 95.44 189 ALA A CA 1
ATOM 1556 C C . ALA A 1 189 ? 1.507 -8.224 8.999 1.00 95.44 189 ALA A C 1
ATOM 1558 O O . ALA A 1 189 ? 1.677 -9.132 8.188 1.00 95.44 189 ALA A O 1
ATOM 1559 N N . SER A 1 190 ? 0.296 -7.758 9.327 1.00 95.94 190 SER A N 1
ATOM 1560 C CA . SER A 1 190 ? -0.955 -8.245 8.733 1.00 95.94 190 SER A CA 1
ATOM 1561 C C . SER A 1 190 ? -1.298 -7.610 7.382 1.00 95.94 190 SER A C 1
ATOM 1563 O O . SER A 1 190 ? -2.184 -8.124 6.710 1.00 95.94 190 SER A O 1
ATOM 1565 N N . ILE A 1 191 ? -0.610 -6.539 6.961 1.00 97.81 191 ILE A N 1
ATOM 1566 C CA . ILE A 1 191 ? -0.875 -5.884 5.671 1.00 97.81 191 ILE A CA 1
ATOM 1567 C C . ILE A 1 191 ? -0.499 -6.821 4.523 1.00 97.81 191 ILE A C 1
ATOM 1569 O O . ILE A 1 191 ? 0.648 -7.255 4.396 1.00 97.81 191 ILE A O 1
ATOM 1573 N N . THR A 1 192 ? -1.474 -7.093 3.663 1.00 97.44 192 THR A N 1
ATOM 1574 C CA . THR A 1 192 ? -1.366 -7.970 2.486 1.00 97.44 192 THR A CA 1
ATOM 1575 C C . THR A 1 192 ? -1.342 -7.183 1.177 1.00 97.44 192 THR A C 1
ATOM 1577 O O . THR A 1 192 ? -0.690 -7.603 0.217 1.00 97.44 192 THR A O 1
ATOM 1580 N N . ASN A 1 193 ? -1.994 -6.021 1.141 1.00 97.00 193 ASN A N 1
ATOM 1581 C CA . ASN A 1 193 ? -2.132 -5.175 -0.036 1.00 97.00 193 ASN A CA 1
ATOM 1582 C C . ASN A 1 193 ? -1.771 -3.728 0.331 1.00 97.00 193 ASN A C 1
ATOM 1584 O O . ASN A 1 193 ? -2.415 -3.133 1.196 1.00 97.00 193 ASN A O 1
ATOM 1588 N N . LEU A 1 194 ? -0.745 -3.165 -0.312 1.00 97.25 194 LEU A N 1
ATOM 1589 C CA . LEU A 1 194 ? -0.241 -1.823 -0.009 1.00 97.25 194 LEU A CA 1
ATOM 1590 C C . LEU A 1 194 ? -0.048 -1.002 -1.287 1.00 97.25 194 LEU A C 1
ATOM 1592 O O . LEU A 1 194 ? 0.632 -1.447 -2.213 1.00 97.25 194 LEU A O 1
ATOM 1596 N N . GLU A 1 195 ? -0.589 0.214 -1.294 1.00 94.75 195 GLU A N 1
ATOM 1597 C CA . GLU A 1 195 ? -0.242 1.268 -2.244 1.00 94.75 195 GLU A CA 1
ATOM 1598 C C . GLU A 1 195 ? 0.480 2.397 -1.528 1.00 94.75 195 GLU A C 1
ATOM 1600 O O . GLU A 1 195 ? 0.042 2.866 -0.474 1.00 94.75 195 GLU A O 1
ATOM 1605 N N . VAL A 1 196 ? 1.567 2.859 -2.129 1.00 92.75 196 VAL A N 1
ATOM 1606 C CA . VAL A 1 196 ? 2.322 4.000 -1.637 1.00 92.75 196 VAL A CA 1
ATOM 1607 C C . VAL A 1 196 ? 2.536 5.012 -2.744 1.00 92.75 196 VAL A C 1
ATOM 1609 O O . VAL A 1 196 ? 2.796 4.660 -3.895 1.00 92.75 196 VAL A O 1
ATOM 1612 N N . LEU A 1 197 ? 2.438 6.281 -2.376 1.00 87.38 197 LEU A N 1
ATOM 1613 C CA . LEU A 1 197 ? 2.802 7.395 -3.236 1.00 87.38 197 LEU A CA 1
ATOM 1614 C C . LEU A 1 197 ? 3.999 8.098 -2.610 1.00 87.38 197 LEU A C 1
ATOM 1616 O O . LEU A 1 197 ? 3.953 8.462 -1.435 1.00 87.38 197 LEU A O 1
ATOM 1620 N N . VAL A 1 198 ? 5.067 8.255 -3.386 1.00 85.56 198 VAL A N 1
ATOM 1621 C CA . VAL A 1 198 ? 6.322 8.848 -2.922 1.00 85.56 198 VAL A CA 1
ATOM 1622 C C . VAL A 1 198 ? 6.702 9.986 -3.854 1.00 85.56 198 VAL A C 1
ATOM 1624 O O . VAL A 1 198 ? 6.750 9.821 -5.074 1.00 85.56 198 VAL A O 1
ATOM 1627 N N . THR A 1 199 ? 6.991 11.147 -3.276 1.00 78.00 199 THR A N 1
ATOM 1628 C CA . THR A 1 199 ? 7.560 12.267 -4.018 1.00 78.00 199 THR A CA 1
ATOM 1629 C C . THR A 1 199 ? 9.006 11.951 -4.338 1.00 78.00 199 THR A C 1
ATOM 1631 O O . THR A 1 199 ? 9.834 11.746 -3.448 1.00 78.00 199 THR A O 1
ATOM 1634 N N . ALA A 1 200 ? 9.333 11.957 -5.617 1.00 68.81 200 ALA A N 1
ATOM 1635 C CA . ALA A 1 200 ? 10.715 11.948 -6.035 1.00 68.81 200 ALA A CA 1
ATOM 1636 C C . ALA A 1 200 ? 11.309 13.344 -5.808 1.00 68.81 200 ALA A C 1
ATOM 1638 O O . ALA A 1 200 ? 10.809 14.345 -6.319 1.00 68.81 200 ALA A O 1
ATOM 1639 N N . LYS A 1 201 ? 12.343 13.400 -4.967 1.00 60.34 201 LYS A N 1
ATOM 1640 C CA . LYS A 1 201 ? 13.080 14.615 -4.609 1.00 60.34 201 LYS A CA 1
ATOM 1641 C C . LYS A 1 201 ? 14.497 14.503 -5.169 1.00 60.34 201 LYS A C 1
ATOM 1643 O O . LYS A 1 201 ? 15.111 13.443 -5.045 1.00 60.34 201 LYS A O 1
ATOM 1648 N N . MET A 1 202 ? 15.019 15.583 -5.751 1.00 52.28 202 MET A N 1
ATOM 1649 C CA . MET A 1 202 ? 16.412 15.651 -6.198 1.00 52.28 202 MET A CA 1
ATOM 1650 C C . MET A 1 202 ? 17.407 15.508 -5.042 1.00 52.28 202 MET A C 1
ATOM 1652 O O . MET A 1 202 ? 17.224 16.063 -3.957 1.00 52.28 202 MET A O 1
ATOM 1656 N N . CYS A 1 203 ? 18.535 14.864 -5.341 1.00 47.50 203 CYS A N 1
ATOM 1657 C CA . CYS A 1 203 ? 19.787 15.070 -4.625 1.00 47.50 203 CYS A CA 1
ATOM 1658 C C . CYS A 1 203 ? 20.467 16.310 -5.222 1.00 47.50 203 CYS A C 1
ATOM 1660 O O . CYS A 1 203 ? 21.080 16.219 -6.286 1.00 47.50 203 CYS A O 1
ATOM 1662 N N . ASP A 1 204 ? 20.357 17.466 -4.567 1.00 44.81 204 ASP A N 1
ATOM 1663 C CA . ASP A 1 204 ? 21.120 18.654 -4.959 1.00 44.81 204 ASP A CA 1
ATOM 1664 C C . ASP A 1 204 ? 22.621 18.379 -4.778 1.00 44.81 204 ASP A C 1
ATOM 1666 O O . ASP A 1 204 ? 23.129 18.362 -3.658 1.00 44.81 204 ASP A O 1
ATOM 1670 N N . TYR A 1 205 ? 23.359 18.186 -5.874 1.00 44.47 205 TYR A N 1
ATOM 1671 C CA . TYR A 1 205 ? 24.827 18.162 -5.834 1.00 44.47 205 TYR A CA 1
ATOM 1672 C C . TYR A 1 205 ? 25.454 19.558 -5.994 1.00 44.47 205 TYR A C 1
ATOM 1674 O O . TYR A 1 205 ? 26.674 19.675 -5.918 1.00 44.47 205 TYR A O 1
ATOM 1682 N N . THR A 1 206 ? 24.673 20.627 -6.214 1.00 40.97 206 THR A N 1
ATOM 1683 C CA . THR A 1 206 ? 25.247 21.906 -6.685 1.00 40.97 206 THR A CA 1
ATOM 1684 C C . THR A 1 206 ? 24.723 23.194 -6.050 1.00 40.97 206 THR A C 1
ATOM 1686 O O . THR A 1 206 ? 25.207 24.260 -6.433 1.00 40.97 206 THR A O 1
ATOM 1689 N N . ARG A 1 207 ? 23.811 23.175 -5.063 1.00 43.25 207 ARG A N 1
ATOM 1690 C CA . ARG A 1 207 ? 23.309 24.432 -4.469 1.00 43.25 207 ARG A CA 1
ATOM 1691 C C . ARG A 1 207 ? 23.586 24.549 -2.965 1.00 43.25 207 ARG A C 1
ATOM 1693 O O . ARG A 1 207 ? 23.080 23.736 -2.195 1.00 43.25 207 ARG A O 1
ATOM 1700 N N . PRO A 1 208 ? 24.351 25.562 -2.507 1.00 41.19 208 PRO A N 1
ATOM 1701 C CA . PRO A 1 208 ? 24.464 25.841 -1.082 1.00 41.19 208 PRO A CA 1
ATOM 1702 C C . PRO A 1 208 ? 23.105 26.326 -0.543 1.00 41.19 208 PRO A C 1
ATOM 1704 O O . PRO A 1 208 ? 22.384 27.045 -1.243 1.00 41.19 208 PRO A O 1
ATOM 1707 N N . PRO A 1 209 ? 22.729 25.940 0.688 1.00 44.94 209 PRO A N 1
ATOM 1708 C CA . PRO A 1 209 ? 21.385 26.158 1.201 1.00 44.94 209 PRO A CA 1
ATOM 1709 C C . PRO A 1 209 ? 21.132 27.645 1.474 1.00 44.94 209 PRO A C 1
ATOM 1711 O O . PRO A 1 209 ? 21.678 28.228 2.408 1.00 44.94 209 PRO A O 1
ATOM 1714 N N . SER A 1 210 ? 20.254 28.265 0.684 1.00 43.81 210 SER A N 1
ATOM 1715 C CA . SER A 1 210 ? 19.626 29.539 1.045 1.00 43.81 210 SER A CA 1
ATOM 1716 C C . SER A 1 210 ? 18.550 29.326 2.119 1.00 43.81 210 SER A C 1
ATOM 1718 O O . SER A 1 210 ? 17.903 28.281 2.166 1.00 43.81 210 SER A O 1
ATOM 1720 N N . HIS A 1 211 ? 18.348 30.341 2.963 1.00 39.19 211 HIS A N 1
ATOM 1721 C CA . HIS A 1 211 ? 17.556 30.384 4.206 1.00 39.19 211 HIS A CA 1
ATOM 1722 C C . HIS A 1 211 ? 16.028 30.103 4.107 1.00 39.19 211 HIS A C 1
ATOM 1724 O O . HIS A 1 211 ? 15.224 30.784 4.740 1.00 39.19 211 HIS A O 1
ATOM 1730 N N . GLN A 1 212 ? 15.591 29.071 3.381 1.00 38.47 212 GLN A N 1
ATOM 1731 C CA . GLN A 1 212 ? 14.210 28.553 3.418 1.00 38.47 212 GLN A CA 1
ATOM 1732 C C . GLN A 1 212 ? 14.112 27.046 3.731 1.00 38.47 212 GLN A C 1
ATOM 1734 O O . GLN A 1 212 ? 13.033 26.464 3.648 1.00 38.47 212 GLN A O 1
ATOM 1739 N N . ALA A 1 213 ? 15.199 26.420 4.194 1.00 38.62 213 ALA A N 1
ATOM 1740 C CA . ALA A 1 213 ? 15.260 25.012 4.607 1.00 38.62 213 ALA A CA 1
ATOM 1741 C C . ALA A 1 213 ? 14.546 24.717 5.952 1.00 38.62 213 ALA A C 1
ATOM 1743 O O . ALA A 1 213 ? 15.144 24.201 6.893 1.00 38.62 213 ALA A O 1
ATOM 1744 N N . LEU A 1 214 ? 13.255 25.050 6.066 1.00 34.84 214 LEU A N 1
ATOM 1745 C CA . LEU A 1 214 ? 12.403 24.690 7.213 1.00 34.84 214 LEU A CA 1
ATOM 1746 C C . LEU A 1 214 ? 11.517 23.459 6.968 1.00 34.84 214 LEU A C 1
ATOM 1748 O O . LEU A 1 214 ? 10.729 23.079 7.830 1.00 34.84 214 LEU A O 1
ATOM 1752 N N . LEU A 1 215 ? 11.698 22.791 5.834 1.00 37.91 215 LEU A N 1
ATOM 1753 C CA . LEU A 1 215 ? 11.320 21.399 5.639 1.00 37.91 215 LEU A CA 1
ATOM 1754 C C . LEU A 1 215 ? 12.614 20.705 5.241 1.00 37.91 215 LEU A C 1
ATOM 1756 O O . LEU A 1 215 ? 13.184 21.044 4.206 1.00 37.91 215 LEU A O 1
ATOM 1760 N N . LYS A 1 216 ? 13.145 19.834 6.108 1.00 37.53 216 LYS A N 1
ATOM 1761 C CA . LYS A 1 216 ? 14.383 19.101 5.822 1.00 37.53 216 LYS A CA 1
ATOM 1762 C C . LYS A 1 216 ? 14.241 18.463 4.432 1.00 37.53 216 LYS A C 1
ATOM 1764 O O . LYS A 1 216 ? 13.305 17.681 4.254 1.00 37.53 216 LYS A O 1
ATOM 1769 N N . PRO A 1 217 ? 15.109 18.784 3.457 1.00 39.66 217 PRO A N 1
ATOM 1770 C CA . PRO A 1 217 ? 15.141 18.033 2.218 1.00 39.66 217 PRO A CA 1
ATOM 1771 C C . PRO A 1 217 ? 15.549 16.620 2.623 1.00 39.66 217 PRO A C 1
ATOM 1773 O O . PRO A 1 217 ? 16.621 16.407 3.190 1.00 39.66 217 PRO A O 1
ATOM 1776 N N . TYR A 1 218 ? 14.630 15.670 2.474 1.00 45.41 218 TYR A N 1
ATOM 1777 C CA . TYR A 1 218 ? 14.944 14.269 2.696 1.00 45.41 218 TYR A CA 1
ATOM 1778 C C . TYR A 1 218 ? 16.057 13.925 1.709 1.00 45.41 218 TYR A C 1
ATOM 1780 O O . TYR A 1 218 ? 15.847 13.991 0.502 1.00 45.41 218 TYR A O 1
ATOM 1788 N N . GLY A 1 219 ? 17.256 13.689 2.245 1.00 44.28 219 GLY A N 1
ATOM 1789 C CA . GLY A 1 219 ? 18.456 13.416 1.468 1.00 44.28 219 GLY A CA 1
ATOM 1790 C C . GLY A 1 219 ? 18.327 12.154 0.616 1.00 44.28 219 GLY A C 1
ATOM 1791 O O . GLY A 1 219 ? 17.351 11.412 0.708 1.00 44.28 219 GLY A O 1
ATOM 1792 N N . ALA A 1 220 ? 19.364 11.934 -0.183 1.00 47.78 220 ALA A N 1
ATOM 1793 C CA . ALA A 1 220 ? 19.439 11.131 -1.399 1.00 47.78 220 ALA A CA 1
ATOM 1794 C C . ALA A 1 220 ? 18.828 9.712 -1.463 1.00 47.78 220 ALA A C 1
ATOM 1796 O O . ALA A 1 220 ? 18.698 9.193 -2.566 1.00 47.78 220 ALA A O 1
ATOM 1797 N N . ASP A 1 221 ? 18.390 9.106 -0.355 1.00 65.69 221 ASP A N 1
ATOM 1798 C CA . ASP A 1 221 ? 17.926 7.709 -0.309 1.00 65.69 221 ASP A CA 1
ATOM 1799 C C . ASP A 1 221 ? 16.532 7.550 0.339 1.00 65.69 221 ASP A C 1
ATOM 1801 O O . ASP A 1 221 ? 16.218 6.530 0.955 1.00 65.69 221 ASP A O 1
ATOM 1805 N N . HIS A 1 222 ? 15.663 8.564 0.227 1.00 77.12 222 HIS A N 1
ATOM 1806 C CA . HIS A 1 222 ? 14.329 8.567 0.852 1.00 77.12 222 HIS A CA 1
ATOM 1807 C C . HIS A 1 222 ? 13.452 7.370 0.442 1.00 77.12 222 HIS A C 1
ATOM 1809 O O . HIS A 1 222 ? 12.819 6.740 1.292 1.00 77.12 222 HIS A O 1
ATOM 1815 N N . LEU A 1 223 ? 13.459 7.014 -0.846 1.00 84.69 223 LEU A N 1
ATOM 1816 C CA . LEU A 1 223 ? 12.739 5.847 -1.354 1.00 84.69 223 LEU A CA 1
ATOM 1817 C C . LEU A 1 223 ? 13.287 4.546 -0.756 1.00 84.69 223 LEU A C 1
ATOM 1819 O O . LEU A 1 223 ? 12.504 3.687 -0.359 1.00 84.69 223 LEU A O 1
ATOM 1823 N N . LYS A 1 224 ? 14.614 4.418 -0.639 1.00 86.38 224 LYS A N 1
ATOM 1824 C CA . LYS A 1 224 ? 15.242 3.226 -0.066 1.00 86.38 224 LYS A CA 1
ATOM 1825 C C . LYS A 1 224 ? 14.782 2.995 1.372 1.00 86.38 224 LYS A C 1
ATOM 1827 O O . LYS A 1 224 ? 14.371 1.893 1.705 1.00 86.38 224 LYS A O 1
ATOM 1832 N N . VAL A 1 225 ? 14.769 4.042 2.201 1.00 89.38 225 VAL A N 1
ATOM 1833 C CA . VAL A 1 225 ? 14.294 3.955 3.595 1.00 89.38 225 VAL A CA 1
ATOM 1834 C C . VAL A 1 225 ? 12.837 3.493 3.663 1.00 89.38 225 VAL A C 1
ATOM 1836 O O . VAL A 1 225 ? 12.483 2.671 4.507 1.00 89.38 225 VAL A O 1
ATOM 1839 N N . ILE A 1 226 ? 11.983 4.001 2.770 1.00 91.94 226 ILE A N 1
ATOM 1840 C CA . ILE A 1 226 ? 10.579 3.581 2.688 1.00 91.94 226 ILE A CA 1
ATOM 1841 C C . ILE A 1 226 ? 10.480 2.098 2.314 1.00 91.94 226 ILE A C 1
ATOM 1843 O O . ILE A 1 226 ? 9.771 1.348 2.989 1.00 91.94 226 ILE A O 1
ATOM 1847 N N . LEU A 1 227 ? 11.200 1.665 1.276 1.00 93.75 227 LEU A N 1
ATOM 1848 C CA . LEU A 1 227 ? 11.217 0.269 0.836 1.00 93.75 227 LEU A CA 1
ATOM 1849 C C . LEU A 1 227 ? 11.750 -0.659 1.935 1.00 93.75 227 LEU A C 1
ATOM 1851 O O . LEU A 1 227 ? 11.114 -1.671 2.219 1.00 93.75 227 LEU A O 1
ATOM 1855 N N . ASP A 1 228 ? 12.840 -0.287 2.610 1.00 93.62 228 ASP A N 1
ATOM 1856 C CA . ASP A 1 228 ? 13.429 -1.043 3.720 1.00 93.62 228 ASP A CA 1
ATOM 1857 C C . ASP A 1 228 ? 12.440 -1.172 4.892 1.00 93.62 228 ASP A C 1
ATOM 1859 O O . ASP A 1 228 ? 12.261 -2.261 5.442 1.00 93.62 228 ASP A O 1
ATOM 1863 N N . ASN A 1 229 ? 11.737 -0.093 5.257 1.00 95.06 229 ASN A N 1
ATOM 1864 C CA . ASN A 1 229 ? 10.716 -0.122 6.309 1.00 95.06 229 ASN A CA 1
ATOM 1865 C C . ASN A 1 229 ? 9.550 -1.054 5.950 1.00 95.06 229 ASN A C 1
ATOM 1867 O O . ASN A 1 229 ? 9.109 -1.854 6.780 1.00 95.06 229 ASN A O 1
ATOM 1871 N N . ILE A 1 230 ? 9.042 -0.966 4.718 1.00 96.81 230 ILE A N 1
ATOM 1872 C CA . ILE A 1 230 ? 7.962 -1.838 4.238 1.00 96.81 230 ILE A CA 1
ATOM 1873 C C . ILE A 1 230 ? 8.447 -3.291 4.215 1.00 96.81 230 ILE A C 1
ATOM 1875 O O . ILE A 1 230 ? 7.747 -4.184 4.699 1.00 96.81 230 ILE A O 1
ATOM 1879 N N . ALA A 1 231 ? 9.659 -3.537 3.714 1.00 96.25 231 ALA A N 1
ATOM 1880 C CA . ALA A 1 231 ? 10.256 -4.863 3.671 1.00 96.25 231 ALA A CA 1
ATOM 1881 C C . ALA A 1 231 ? 10.412 -5.456 5.081 1.00 96.25 231 ALA A C 1
ATOM 1883 O O . ALA A 1 231 ? 10.058 -6.613 5.309 1.00 96.25 231 ALA A O 1
ATOM 1884 N N . THR A 1 232 ? 10.840 -4.649 6.047 1.00 96.31 232 THR A N 1
ATOM 1885 C CA . THR A 1 232 ? 11.097 -5.083 7.426 1.00 96.31 232 THR A CA 1
ATOM 1886 C C . THR A 1 232 ? 9.822 -5.321 8.232 1.00 96.31 232 THR A C 1
ATOM 1888 O O . THR A 1 232 ? 9.832 -6.127 9.154 1.00 96.31 232 THR A O 1
ATOM 1891 N N . HIS A 1 233 ? 8.713 -4.635 7.936 1.00 96.12 233 HIS A N 1
ATOM 1892 C CA . HIS A 1 233 ? 7.531 -4.675 8.808 1.00 96.12 233 HIS A CA 1
ATOM 1893 C C . HIS A 1 233 ? 6.285 -5.298 8.171 1.00 96.12 233 HIS A C 1
ATOM 1895 O O . HIS A 1 233 ? 5.497 -5.930 8.880 1.00 96.12 233 HIS A O 1
ATOM 1901 N N . CYS A 1 234 ? 6.116 -5.198 6.852 1.00 96.50 234 CYS A N 1
ATOM 1902 C CA . CYS A 1 234 ? 4.968 -5.751 6.129 1.00 96.50 234 CYS A CA 1
ATOM 1903 C C . CYS A 1 234 ? 5.278 -7.174 5.640 1.00 96.50 234 CYS A C 1
ATOM 1905 O O . CYS A 1 234 ? 5.545 -7.423 4.464 1.00 96.50 234 CYS A O 1
ATOM 1907 N N . HIS A 1 235 ? 5.327 -8.129 6.568 1.00 94.31 235 HIS A N 1
ATOM 1908 C CA . HIS A 1 235 ? 5.752 -9.509 6.300 1.00 94.31 235 HIS A CA 1
ATOM 1909 C C . HIS A 1 235 ? 4.779 -10.293 5.413 1.00 94.31 235 HIS A C 1
ATOM 1911 O O . HIS A 1 235 ? 5.222 -11.076 4.577 1.00 94.31 235 HIS A O 1
ATOM 1917 N N . SER A 1 236 ? 3.475 -10.042 5.549 1.00 96.19 236 SER A N 1
ATOM 1918 C CA . SER A 1 236 ? 2.429 -10.742 4.789 1.00 96.19 236 SER A CA 1
ATOM 1919 C C . SER A 1 236 ? 2.118 -10.104 3.434 1.00 96.19 236 SER A C 1
ATOM 1921 O O . SER A 1 236 ? 1.152 -10.505 2.784 1.00 96.19 236 SER A O 1
ATOM 1923 N N . LEU A 1 237 ? 2.911 -9.119 3.001 1.00 97.25 237 LEU A N 1
ATOM 1924 C CA . LEU A 1 237 ? 2.648 -8.350 1.792 1.00 97.25 237 LEU A CA 1
ATOM 1925 C C . LEU A 1 237 ? 2.635 -9.262 0.555 1.00 97.25 237 LEU A C 1
ATOM 1927 O O . LEU A 1 237 ? 3.590 -9.991 0.287 1.00 97.25 237 LEU A O 1
ATOM 1931 N N . ARG A 1 238 ? 1.533 -9.218 -0.198 1.00 95.38 238 ARG A N 1
ATOM 1932 C CA . ARG A 1 238 ? 1.308 -9.979 -1.436 1.00 95.38 238 ARG A CA 1
ATOM 1933 C C . ARG A 1 238 ? 1.173 -9.078 -2.647 1.00 95.38 238 ARG A C 1
ATOM 1935 O O . ARG A 1 238 ? 1.570 -9.492 -3.730 1.00 95.38 238 ARG A O 1
ATOM 1942 N N . THR A 1 239 ? 0.621 -7.880 -2.497 1.00 95.44 239 THR A N 1
ATOM 1943 C CA . THR A 1 239 ? 0.549 -6.920 -3.600 1.00 95.44 239 THR A CA 1
ATOM 1944 C C . THR A 1 239 ? 1.136 -5.593 -3.179 1.00 95.44 239 THR A C 1
ATOM 1946 O O . THR A 1 239 ? 0.732 -5.041 -2.153 1.00 95.44 239 THR A O 1
ATOM 1949 N N . PHE A 1 240 ? 2.040 -5.069 -3.994 1.00 95.88 240 PHE A N 1
ATOM 1950 C CA . PHE A 1 240 ? 2.663 -3.779 -3.756 1.00 95.88 240 PHE A CA 1
ATOM 1951 C C . PHE A 1 240 ? 2.525 -2.878 -4.975 1.00 95.88 240 PHE A C 1
ATOM 1953 O O . PHE A 1 240 ? 2.792 -3.295 -6.102 1.00 95.88 240 PHE A O 1
ATOM 1960 N N . HIS A 1 241 ? 2.117 -1.642 -4.733 1.00 93.12 241 HIS A N 1
ATOM 1961 C CA . HIS A 1 241 ? 1.988 -0.620 -5.755 1.00 93.12 241 HIS A CA 1
ATOM 1962 C C . HIS A 1 241 ? 2.731 0.631 -5.307 1.00 93.12 241 HIS A C 1
ATOM 1964 O O . HIS A 1 241 ? 2.365 1.241 -4.305 1.00 93.12 241 HIS A O 1
ATOM 1970 N N . LEU A 1 242 ? 3.754 1.026 -6.054 1.00 91.75 242 LEU A N 1
ATOM 1971 C CA . LEU A 1 242 ? 4.501 2.258 -5.832 1.00 91.75 242 LEU A CA 1
ATOM 1972 C C . LEU A 1 242 ? 4.193 3.248 -6.950 1.00 91.75 242 LEU A C 1
ATOM 1974 O O . LEU A 1 242 ? 4.397 2.935 -8.118 1.00 91.75 242 LEU A O 1
ATOM 1978 N N . SER A 1 243 ? 3.758 4.449 -6.590 1.00 87.94 243 SER A N 1
ATOM 1979 C CA . SER A 1 243 ? 3.587 5.558 -7.525 1.00 87.94 243 SER A CA 1
ATOM 1980 C C . SER A 1 243 ? 4.584 6.662 -7.196 1.00 87.94 243 SER A C 1
ATOM 1982 O O . SER A 1 243 ? 4.568 7.204 -6.087 1.00 87.94 243 SER A O 1
ATOM 1984 N N . LEU A 1 244 ? 5.480 6.968 -8.134 1.00 83.50 244 LEU A N 1
ATOM 1985 C CA . LEU A 1 244 ? 6.418 8.076 -7.998 1.00 83.50 244 LEU A CA 1
ATOM 1986 C C . LEU A 1 244 ? 5.804 9.335 -8.602 1.00 83.50 244 LEU A C 1
ATOM 1988 O O . LEU A 1 244 ? 5.380 9.329 -9.757 1.00 83.50 244 LEU A O 1
ATOM 1992 N N . VAL A 1 245 ? 5.786 10.424 -7.835 1.00 76.56 245 VAL A N 1
ATOM 1993 C CA . VAL A 1 245 ? 5.302 11.729 -8.307 1.00 76.56 245 VAL A CA 1
ATOM 1994 C C . VAL A 1 245 ? 6.427 12.756 -8.344 1.00 76.56 245 VAL A C 1
ATOM 1996 O O . VAL A 1 245 ? 7.301 12.766 -7.477 1.00 76.56 245 VAL A O 1
ATOM 1999 N N . ALA A 1 246 ? 6.383 13.630 -9.346 1.00 69.62 246 ALA A N 1
ATOM 2000 C CA . ALA A 1 246 ? 7.279 14.770 -9.510 1.00 69.62 246 ALA A CA 1
ATOM 2001 C C . ALA A 1 246 ? 6.439 16.049 -9.613 1.00 69.62 246 ALA A C 1
ATOM 2003 O O . ALA A 1 246 ? 5.423 16.052 -10.313 1.00 69.62 246 ALA A O 1
ATOM 2004 N N . TYR A 1 247 ? 6.855 17.116 -8.928 1.00 63.19 247 TYR A N 1
ATOM 2005 C CA . TYR A 1 247 ? 6.153 18.408 -8.939 1.00 63.19 247 TYR A CA 1
ATOM 2006 C C . TYR A 1 247 ? 6.799 19.437 -9.876 1.00 63.19 247 TYR A C 1
ATOM 2008 O O . TYR A 1 247 ? 6.188 20.459 -10.183 1.00 63.19 247 TYR A O 1
ATOM 2016 N N . SER A 1 248 ? 8.003 19.162 -10.378 1.00 59.44 248 SER A N 1
ATOM 2017 C CA . SER A 1 248 ? 8.649 19.945 -11.425 1.00 59.44 248 SER A CA 1
ATOM 2018 C C . SER A 1 248 ? 9.439 19.037 -12.366 1.00 59.44 248 SER A C 1
ATOM 2020 O O . SER A 1 248 ? 9.963 18.004 -11.950 1.00 59.44 248 SER A O 1
ATOM 2022 N N . LYS A 1 249 ? 9.577 19.445 -13.634 1.00 54.72 249 LYS A N 1
ATOM 2023 C CA . LYS A 1 249 ? 10.468 18.776 -14.603 1.00 54.72 249 LYS A CA 1
ATOM 2024 C C . LYS A 1 249 ? 11.935 18.755 -14.158 1.00 54.72 249 LYS A C 1
ATOM 2026 O O . LYS A 1 249 ? 12.699 17.911 -14.609 1.00 54.72 249 LYS A O 1
ATOM 2031 N N . ASN A 1 250 ? 12.324 19.677 -13.275 1.00 53.25 250 ASN A N 1
ATOM 2032 C CA . ASN A 1 250 ? 13.670 19.739 -12.715 1.00 53.25 250 ASN A CA 1
ATOM 2033 C C . ASN A 1 250 ? 13.814 18.877 -11.452 1.00 53.25 250 ASN A C 1
ATOM 2035 O O . ASN A 1 250 ? 14.937 18.588 -11.071 1.00 53.25 250 ASN A O 1
ATOM 2039 N N . ASP A 1 251 ? 12.723 18.448 -10.804 1.00 52.34 251 ASP A N 1
ATOM 2040 C CA . ASP A 1 251 ? 12.764 17.745 -9.508 1.00 52.34 251 ASP A CA 1
ATOM 2041 C C . ASP A 1 251 ? 13.261 16.299 -9.623 1.00 52.34 251 ASP A C 1
ATOM 2043 O O . ASP A 1 251 ? 13.456 15.614 -8.616 1.00 52.34 251 ASP A O 1
ATOM 2047 N N . PHE A 1 252 ? 13.461 15.810 -10.843 1.00 50.84 252 PHE A N 1
ATOM 2048 C CA . PHE A 1 252 ? 13.589 14.388 -11.093 1.00 50.84 252 PHE A CA 1
ATOM 2049 C C . PHE A 1 252 ? 14.683 14.160 -12.132 1.00 50.84 252 PHE A C 1
ATOM 2051 O O . PHE A 1 252 ? 14.480 13.779 -13.272 1.00 50.84 252 PHE A O 1
ATOM 2058 N N . THR A 1 253 ? 15.919 14.370 -11.694 1.00 49.50 253 THR A N 1
ATOM 2059 C CA . THR A 1 253 ? 17.044 13.567 -12.177 1.00 49.50 253 THR A CA 1
ATOM 2060 C C . THR A 1 253 ? 17.200 12.412 -11.192 1.00 49.50 253 THR A C 1
ATOM 2062 O O . THR A 1 253 ? 18.142 12.376 -10.399 1.00 49.50 253 THR A O 1
ATOM 2065 N N . LEU A 1 254 ? 16.234 11.479 -11.151 1.00 50.00 254 LEU A N 1
ATOM 2066 C CA . LEU A 1 254 ? 16.538 10.197 -10.518 1.00 50.00 254 LEU A CA 1
ATOM 2067 C C . LEU A 1 254 ? 17.786 9.680 -11.234 1.00 50.00 254 LEU A C 1
ATOM 2069 O O . LEU A 1 254 ? 17.847 9.684 -12.461 1.00 50.00 254 LEU A O 1
ATOM 2073 N N . LYS A 1 255 ? 18.796 9.227 -10.490 1.00 51.56 255 LYS A N 1
ATOM 2074 C CA . LYS A 1 255 ? 19.747 8.275 -11.064 1.00 51.56 255 LYS A CA 1
ATOM 2075 C C . LYS A 1 255 ? 18.919 7.025 -11.351 1.00 51.56 255 LYS A C 1
ATOM 2077 O O . LYS A 1 255 ? 18.840 6.144 -10.503 1.00 51.56 255 LYS A O 1
ATOM 2082 N N . THR A 1 256 ? 18.240 6.997 -12.496 1.00 50.28 256 THR A N 1
ATOM 2083 C CA . THR A 1 256 ? 17.205 6.029 -12.891 1.00 50.28 256 THR A CA 1
ATOM 2084 C C . THR A 1 256 ? 17.685 4.587 -12.737 1.00 50.28 256 THR A C 1
ATOM 2086 O O . THR A 1 256 ? 16.894 3.690 -12.491 1.00 50.28 256 THR A O 1
ATOM 2089 N N . ILE A 1 257 ? 19.002 4.381 -12.772 1.00 51.69 257 ILE A N 1
ATOM 2090 C CA . ILE A 1 257 ? 19.679 3.105 -12.548 1.00 51.69 257 ILE A CA 1
ATOM 2091 C C . ILE A 1 257 ? 19.679 2.687 -11.061 1.00 51.69 257 ILE A C 1
ATOM 2093 O O . ILE A 1 257 ? 19.341 1.549 -10.762 1.00 51.69 257 ILE A O 1
ATOM 2097 N N . LEU A 1 258 ? 19.971 3.590 -10.113 1.00 55.97 258 LEU A N 1
ATOM 2098 C CA . LEU A 1 258 ? 20.087 3.242 -8.683 1.00 55.97 258 LEU A CA 1
ATOM 2099 C C . LEU A 1 258 ? 18.738 2.916 -8.029 1.00 55.97 258 LEU A C 1
ATOM 2101 O O . LEU A 1 258 ? 18.665 2.064 -7.149 1.00 55.97 258 LEU A O 1
ATOM 2105 N N . ALA A 1 259 ? 17.661 3.576 -8.463 1.00 70.50 259 ALA A N 1
ATOM 2106 C CA . ALA A 1 259 ? 16.324 3.273 -7.958 1.00 70.50 259 ALA A CA 1
ATOM 2107 C C . ALA A 1 259 ? 15.821 1.902 -8.444 1.00 70.50 259 ALA A C 1
ATOM 2109 O O . ALA A 1 259 ? 15.074 1.246 -7.724 1.00 70.50 259 ALA A O 1
ATOM 2110 N N . ILE A 1 260 ? 16.242 1.452 -9.634 1.00 78.81 260 ILE A N 1
ATOM 2111 C CA . ILE A 1 260 ? 15.872 0.131 -10.164 1.00 78.81 260 ILE A CA 1
ATOM 2112 C C . ILE A 1 260 ? 16.484 -0.976 -9.314 1.00 78.81 260 ILE A C 1
ATOM 2114 O O . ILE A 1 260 ? 15.774 -1.918 -8.983 1.00 78.81 260 ILE A O 1
ATOM 2118 N N . ASP A 1 261 ? 17.744 -0.843 -8.898 1.00 81.94 261 ASP A N 1
ATOM 2119 C CA . ASP A 1 261 ? 18.393 -1.851 -8.051 1.00 81.94 261 ASP A CA 1
ATOM 2120 C C . ASP A 1 261 ? 17.654 -2.016 -6.713 1.00 81.94 261 ASP A C 1
ATOM 2122 O O . ASP A 1 261 ? 17.372 -3.135 -6.292 1.00 81.94 261 ASP A O 1
ATOM 2126 N N . TRP A 1 262 ? 17.218 -0.916 -6.086 1.00 87.00 262 TRP A N 1
ATOM 2127 C CA . TRP A 1 262 ? 16.417 -0.988 -4.856 1.00 87.00 262 TRP A CA 1
ATOM 2128 C C . TRP A 1 262 ? 15.050 -1.646 -5.064 1.00 87.00 262 TRP A C 1
ATOM 2130 O O . TRP A 1 262 ? 14.567 -2.358 -4.183 1.00 87.00 262 TRP A O 1
ATOM 2140 N N . LEU A 1 263 ? 14.408 -1.408 -6.209 1.00 88.56 263 LEU A N 1
ATOM 2141 C CA . LEU A 1 263 ? 13.135 -2.043 -6.558 1.00 88.56 263 LEU A CA 1
ATOM 2142 C C . LEU A 1 263 ? 13.314 -3.533 -6.858 1.00 88.56 263 LEU A C 1
ATOM 2144 O O . LEU A 1 263 ? 12.482 -4.341 -6.445 1.00 88.56 263 LEU A O 1
ATOM 2148 N N . ASP A 1 264 ? 14.400 -3.897 -7.536 1.00 89.44 264 ASP A N 1
ATOM 2149 C CA . ASP A 1 264 ? 14.776 -5.277 -7.822 1.00 89.44 264 ASP A CA 1
ATOM 2150 C C . ASP A 1 264 ? 15.060 -6.033 -6.511 1.00 89.44 264 ASP A C 1
ATOM 2152 O O . ASP A 1 264 ? 14.503 -7.114 -6.298 1.00 89.44 264 ASP A O 1
ATOM 2156 N N . ASP A 1 265 ? 15.840 -5.446 -5.599 1.00 90.50 265 ASP A N 1
ATOM 2157 C CA . ASP A 1 265 ? 16.120 -5.993 -4.266 1.00 90.50 265 ASP A CA 1
ATOM 2158 C C . ASP A 1 265 ? 14.841 -6.143 -3.436 1.00 90.50 265 ASP A C 1
ATOM 2160 O O . ASP A 1 265 ? 14.578 -7.207 -2.866 1.00 90.50 265 ASP A O 1
ATOM 2164 N N . PHE A 1 266 ? 13.995 -5.108 -3.411 1.00 93.31 266 PHE A N 1
ATOM 2165 C CA . PHE A 1 266 ? 12.709 -5.157 -2.720 1.00 93.31 266 PHE A CA 1
ATOM 2166 C C . PHE A 1 266 ? 11.827 -6.284 -3.271 1.00 93.31 266 PHE A C 1
ATOM 2168 O O . PHE A 1 266 ? 11.311 -7.095 -2.497 1.00 93.31 266 PHE A O 1
ATOM 2175 N N . CYS A 1 267 ? 11.700 -6.383 -4.597 1.00 92.25 267 CYS A N 1
ATOM 2176 C CA . CYS A 1 267 ? 10.919 -7.426 -5.254 1.00 92.25 267 CYS A CA 1
ATOM 2177 C C . CYS A 1 267 ? 11.454 -8.830 -4.932 1.00 92.25 267 CYS A C 1
ATOM 2179 O O . CYS A 1 267 ? 10.661 -9.747 -4.728 1.00 92.25 267 CYS A O 1
ATOM 2181 N N . ARG A 1 268 ? 12.781 -9.014 -4.855 1.00 90.69 268 ARG A N 1
ATOM 2182 C CA . ARG A 1 268 ? 13.408 -10.296 -4.478 1.00 90.69 268 ARG A CA 1
ATOM 2183 C C . ARG A 1 268 ? 13.219 -10.635 -3.001 1.00 90.69 268 ARG A C 1
ATOM 2185 O O . ARG A 1 268 ? 13.131 -11.810 -2.655 1.00 90.69 268 ARG A O 1
ATOM 2192 N N . SER A 1 269 ? 13.134 -9.629 -2.133 1.00 92.12 269 SER A N 1
ATOM 2193 C CA . SER A 1 269 ? 13.000 -9.819 -0.684 1.00 92.12 269 SER A CA 1
ATOM 2194 C C . SER A 1 269 ? 11.619 -10.321 -0.236 1.00 92.12 269 SER A C 1
ATOM 2196 O O . SER A 1 269 ? 11.446 -10.693 0.928 1.00 92.12 269 SER A O 1
ATOM 2198 N N . LYS A 1 270 ? 10.615 -10.325 -1.127 1.00 89.62 270 LYS A N 1
ATOM 2199 C CA . LYS A 1 270 ? 9.215 -10.604 -0.780 1.00 89.62 270 LYS A CA 1
ATOM 2200 C C . LYS A 1 270 ? 8.546 -11.591 -1.740 1.00 89.62 270 LYS A C 1
ATOM 2202 O O . LYS A 1 270 ? 8.696 -11.470 -2.951 1.00 89.62 270 LYS A O 1
ATOM 2207 N N . PRO A 1 271 ? 7.695 -12.505 -1.235 1.00 89.62 271 PRO A N 1
ATOM 2208 C CA . PRO A 1 271 ? 6.888 -13.393 -2.070 1.00 89.62 271 PRO A CA 1
ATOM 2209 C C . PRO A 1 271 ? 5.631 -12.670 -2.591 1.00 89.62 271 PRO A C 1
ATOM 2211 O O . PRO A 1 271 ? 4.494 -13.035 -2.251 1.00 89.62 271 PRO A O 1
ATOM 2214 N N . LEU A 1 272 ? 5.841 -11.605 -3.373 1.00 92.00 272 LEU A N 1
ATOM 2215 C CA . LEU A 1 272 ? 4.776 -10.800 -3.967 1.00 92.00 272 LEU A CA 1
ATOM 2216 C C . LEU A 1 272 ? 4.069 -11.593 -5.071 1.00 92.00 272 LEU A C 1
ATOM 2218 O O . LEU A 1 272 ? 4.698 -12.185 -5.940 1.00 92.00 272 LEU A O 1
ATOM 2222 N N . ARG A 1 273 ? 2.736 -11.560 -5.051 1.00 91.69 273 ARG A N 1
ATOM 2223 C CA . ARG A 1 273 ? 1.881 -12.008 -6.156 1.00 91.69 273 ARG A CA 1
ATOM 2224 C C . ARG A 1 273 ? 1.812 -10.976 -7.273 1.00 91.69 273 ARG A C 1
ATOM 2226 O O . ARG A 1 273 ? 1.526 -11.333 -8.402 1.00 91.69 273 ARG A O 1
ATOM 2233 N N . SER A 1 274 ? 1.987 -9.698 -6.951 1.00 91.25 274 SER A N 1
ATOM 2234 C CA . SER A 1 274 ? 1.931 -8.602 -7.915 1.00 91.25 274 SER A CA 1
ATOM 2235 C C . SER A 1 274 ? 2.737 -7.425 -7.390 1.00 91.25 274 SER A C 1
ATOM 2237 O O . SER A 1 274 ? 2.553 -7.010 -6.244 1.00 91.25 274 SER A O 1
ATOM 2239 N N . MET A 1 275 ? 3.565 -6.842 -8.249 1.00 93.38 275 MET A N 1
ATOM 2240 C CA . MET A 1 275 ? 4.246 -5.584 -7.979 1.00 93.38 275 MET A CA 1
ATOM 2241 C C . MET A 1 275 ? 4.110 -4.655 -9.179 1.00 93.38 275 MET A C 1
ATOM 2243 O O . MET A 1 275 ? 4.263 -5.079 -10.327 1.00 93.38 275 MET A O 1
ATOM 2247 N N . GLN A 1 276 ? 3.787 -3.399 -8.893 1.00 90.62 276 GLN A N 1
ATOM 2248 C CA . GLN A 1 276 ? 3.619 -2.347 -9.884 1.00 90.62 276 GLN A CA 1
ATOM 2249 C C . GLN A 1 276 ? 4.388 -1.110 -9.441 1.00 90.62 276 GLN A C 1
ATOM 2251 O O . GLN A 1 276 ? 4.341 -0.730 -8.269 1.00 90.62 276 GLN A O 1
ATOM 2256 N N . VAL A 1 277 ? 5.087 -0.498 -10.387 1.00 89.19 277 VAL A N 1
ATOM 2257 C CA . VAL A 1 277 ? 5.820 0.747 -10.198 1.00 89.19 277 VAL A CA 1
ATOM 2258 C C . VAL A 1 277 ? 5.384 1.711 -11.285 1.00 89.19 277 VAL A C 1
ATOM 2260 O O . VAL A 1 277 ? 5.470 1.400 -12.470 1.00 89.19 277 VAL A O 1
ATOM 2263 N N . GLU A 1 278 ? 4.914 2.881 -10.887 1.00 85.75 278 GLU A N 1
ATOM 2264 C CA . GLU A 1 278 ? 4.512 3.938 -11.804 1.00 85.75 278 GLU A CA 1
ATOM 2265 C C . GLU A 1 278 ? 5.520 5.075 -11.759 1.00 85.75 278 GLU A C 1
ATOM 2267 O O . GLU A 1 278 ? 5.890 5.554 -10.683 1.00 85.75 278 GLU A O 1
ATOM 2272 N N . LEU A 1 279 ? 5.945 5.506 -12.943 1.00 80.56 279 LEU A N 1
ATOM 2273 C CA . LEU A 1 279 ? 6.825 6.656 -13.126 1.00 80.56 279 LEU A CA 1
ATOM 2274 C C . LEU A 1 279 ? 6.024 7.832 -13.685 1.00 80.56 279 LEU A C 1
ATOM 2276 O O . LEU A 1 279 ? 5.111 7.596 -14.478 1.00 80.56 279 LEU A O 1
ATOM 2280 N N . PRO A 1 280 ? 6.363 9.092 -13.369 1.00 77.94 280 PRO A N 1
ATOM 2281 C CA . PRO A 1 280 ? 5.709 10.220 -14.021 1.00 77.94 280 PRO A CA 1
ATOM 2282 C C . PRO A 1 280 ? 5.887 10.137 -15.544 1.00 77.94 280 PRO A C 1
ATOM 2284 O O . PRO A 1 280 ? 6.952 9.739 -16.018 1.00 77.94 280 PRO A O 1
ATOM 2287 N N . ARG A 1 281 ? 4.844 10.516 -16.297 1.00 76.00 281 ARG A N 1
ATOM 2288 C CA . ARG A 1 281 ? 4.758 10.406 -17.766 1.00 76.00 281 ARG A CA 1
ATOM 2289 C C . ARG A 1 281 ? 6.056 10.733 -18.499 1.00 76.00 281 ARG A C 1
ATOM 2291 O O . ARG A 1 281 ? 6.530 9.898 -19.262 1.00 76.00 281 ARG A O 1
ATOM 2298 N N . ASP A 1 282 ? 6.602 11.924 -18.270 1.00 70.81 282 ASP A N 1
ATOM 2299 C CA . ASP A 1 282 ? 7.780 12.413 -18.994 1.00 70.81 282 ASP A CA 1
ATOM 2300 C C . ASP A 1 282 ? 8.971 11.452 -18.799 1.00 70.81 282 ASP A C 1
ATOM 2302 O O . ASP A 1 282 ? 9.609 11.050 -19.768 1.00 70.81 282 ASP A O 1
ATOM 2306 N N . TYR A 1 283 ? 9.172 10.945 -17.579 1.00 74.38 283 TYR A N 1
ATOM 2307 C CA . TYR A 1 283 ? 10.221 9.965 -17.277 1.00 74.38 283 TYR A CA 1
ATOM 2308 C C . TYR A 1 283 ? 9.933 8.586 -17.817 1.00 74.38 283 TYR A C 1
ATOM 2310 O O . TYR A 1 283 ? 10.851 7.908 -18.256 1.00 74.38 283 TYR A O 1
ATOM 2318 N N . PHE A 1 284 ? 8.679 8.139 -17.784 1.00 77.69 284 PHE A N 1
ATOM 2319 C CA . PHE A 1 284 ? 8.330 6.872 -18.411 1.00 77.69 284 PHE A CA 1
ATOM 2320 C C . PHE A 1 284 ? 8.650 6.909 -19.913 1.00 77.69 284 PHE A C 1
ATOM 2322 O O . PHE A 1 284 ? 9.157 5.932 -20.452 1.00 77.69 284 PHE A O 1
ATOM 2329 N N . GLN A 1 285 ? 8.410 8.040 -20.582 1.00 75.50 285 GLN A N 1
ATOM 2330 C CA . GLN A 1 285 ? 8.713 8.218 -22.003 1.00 75.50 285 GLN A CA 1
ATOM 2331 C C . GLN A 1 285 ? 10.218 8.306 -22.286 1.00 75.50 285 GLN A C 1
ATOM 2333 O O . GLN A 1 285 ? 10.686 7.648 -23.216 1.00 75.50 285 GLN A O 1
ATOM 2338 N N . GLU A 1 286 ? 10.978 9.053 -21.481 1.00 72.75 286 GLU A N 1
ATOM 2339 C CA . GLU A 1 286 ? 12.448 9.078 -21.553 1.00 72.75 286 GLU A CA 1
ATOM 2340 C C . GLU A 1 286 ? 13.026 7.680 -21.310 1.00 72.75 286 GLU A C 1
ATOM 2342 O O . GLU A 1 286 ? 13.779 7.164 -22.128 1.00 72.75 286 GLU A O 1
ATOM 2347 N N . PHE A 1 287 ? 12.559 6.999 -20.262 1.00 74.69 287 PHE A N 1
ATOM 2348 C CA . PHE A 1 287 ? 12.935 5.626 -19.942 1.00 74.69 287 PHE A CA 1
ATOM 2349 C C . PHE A 1 287 ? 12.625 4.656 -21.085 1.00 74.69 287 PHE A C 1
ATOM 2351 O O . PHE A 1 287 ? 13.425 3.789 -21.415 1.00 74.69 287 PHE A O 1
ATOM 2358 N N . VAL A 1 288 ? 11.464 4.785 -21.725 1.00 73.75 288 VAL A N 1
ATOM 2359 C CA . VAL A 1 288 ? 11.129 3.956 -22.888 1.00 73.75 288 VAL A CA 1
ATOM 2360 C C . VAL A 1 288 ? 12.045 4.254 -24.081 1.00 73.75 288 VAL A C 1
ATOM 2362 O O . VAL A 1 288 ? 12.318 3.354 -24.870 1.00 73.75 288 VAL A O 1
ATOM 2365 N N . SER A 1 289 ? 12.508 5.495 -24.223 1.00 69.06 289 SER A N 1
ATOM 2366 C CA . SER A 1 289 ? 13.343 5.932 -25.348 1.00 69.06 289 SER A CA 1
ATOM 2367 C C . SER A 1 289 ? 14.817 5.550 -25.171 1.00 69.06 289 SER A C 1
ATOM 2369 O O . SER A 1 289 ? 15.466 5.165 -26.141 1.00 69.06 289 SER A O 1
ATOM 2371 N N . ASP A 1 290 ? 15.329 5.615 -23.940 1.00 65.31 290 ASP A N 1
ATOM 2372 C CA . ASP A 1 290 ? 16.729 5.330 -23.600 1.00 65.31 290 ASP A CA 1
ATOM 2373 C C . ASP A 1 290 ? 17.054 3.832 -23.604 1.00 65.31 290 ASP A C 1
ATOM 2375 O O . ASP A 1 290 ? 18.199 3.423 -23.816 1.00 65.31 290 ASP A O 1
ATOM 2379 N N . PHE A 1 291 ? 16.051 2.990 -23.363 1.00 64.75 291 PHE A N 1
ATOM 2380 C CA . PHE A 1 291 ? 16.217 1.546 -23.342 1.00 64.75 291 PHE A CA 1
ATOM 2381 C C . PHE A 1 291 ? 15.757 0.955 -24.675 1.00 64.75 291 PHE A C 1
ATOM 2383 O O . PHE A 1 291 ? 14.634 1.179 -25.118 1.00 64.75 291 PHE A O 1
ATOM 2390 N N . ALA A 1 292 ? 16.605 0.134 -25.302 1.00 57.38 292 ALA A N 1
ATOM 2391 C CA . ALA A 1 292 ? 16.238 -0.662 -26.474 1.00 57.38 292 ALA A CA 1
ATOM 2392 C C . ALA A 1 292 ? 15.211 -1.742 -26.080 1.00 57.38 292 ALA A C 1
ATOM 2394 O O . ALA A 1 292 ? 15.549 -2.904 -25.851 1.00 57.38 292 ALA A O 1
ATOM 2395 N N . ILE A 1 293 ? 13.949 -1.339 -25.931 1.00 65.25 293 ILE A N 1
ATOM 2396 C CA . ILE A 1 293 ? 12.856 -2.208 -25.502 1.00 65.25 293 ILE A CA 1
ATOM 2397 C C . ILE A 1 293 ? 12.376 -3.007 -26.708 1.00 65.25 293 ILE A C 1
ATOM 2399 O O . ILE A 1 293 ? 11.701 -2.491 -27.598 1.00 65.25 293 ILE A O 1
ATOM 2403 N N . GLY A 1 294 ? 12.722 -4.290 -26.718 1.00 61.62 294 GLY A N 1
ATOM 2404 C CA . GLY A 1 294 ? 12.161 -5.263 -27.646 1.00 61.62 294 GLY A CA 1
ATOM 2405 C C . GLY A 1 294 ? 10.844 -5.857 -27.143 1.00 61.62 294 GLY A C 1
ATOM 2406 O O . GLY A 1 294 ? 10.556 -5.884 -25.939 1.00 61.62 294 GLY A O 1
ATOM 2407 N N . ASP A 1 295 ? 10.067 -6.408 -28.074 1.00 61.66 295 ASP A N 1
ATOM 2408 C CA . ASP A 1 295 ? 9.068 -7.416 -27.725 1.00 61.66 295 ASP A CA 1
ATOM 2409 C C . ASP A 1 295 ? 9.781 -8.637 -27.129 1.00 61.66 295 ASP A C 1
ATOM 2411 O O . ASP A 1 295 ? 10.897 -8.988 -27.524 1.00 61.66 295 ASP A O 1
ATOM 2415 N N . HIS A 1 296 ? 9.165 -9.291 -26.143 1.00 58.75 296 HIS A N 1
ATOM 2416 C CA . HIS A 1 296 ? 9.793 -10.472 -25.562 1.00 58.75 296 HIS A CA 1
ATOM 2417 C C . HIS A 1 296 ? 9.801 -11.636 -26.576 1.00 58.75 296 HIS A C 1
ATOM 2419 O O . HIS A 1 296 ? 8.727 -12.021 -27.037 1.00 58.75 296 HIS A O 1
ATOM 2425 N N . PRO A 1 297 ? 10.942 -12.311 -26.828 1.00 55.97 297 PRO A N 1
ATOM 2426 C CA . PRO A 1 297 ? 11.080 -13.353 -27.863 1.00 55.97 297 PRO A CA 1
ATOM 2427 C C . PRO A 1 297 ? 10.254 -14.637 -27.641 1.00 55.97 297 PRO A C 1
ATOM 2429 O O . PRO A 1 297 ? 10.267 -15.530 -28.475 1.00 55.97 297 PRO A O 1
ATOM 2432 N N . LEU A 1 298 ? 9.541 -14.743 -26.516 1.00 56.34 298 LEU A N 1
ATOM 2433 C CA . LEU A 1 298 ? 8.747 -15.918 -26.109 1.00 56.34 298 LEU A CA 1
ATOM 2434 C C . LEU A 1 298 ? 7.256 -15.581 -25.949 1.00 56.34 298 LEU A C 1
ATOM 2436 O O . LEU A 1 298 ? 6.519 -16.311 -25.285 1.00 56.34 298 LEU A O 1
ATOM 2440 N N . LYS A 1 299 ? 6.816 -14.434 -26.474 1.00 58.06 299 LYS A N 1
ATOM 2441 C CA . LYS A 1 299 ? 5.428 -13.981 -26.396 1.00 58.06 299 LYS A CA 1
ATOM 2442 C C . LYS A 1 299 ? 4.969 -13.471 -27.746 1.00 58.06 299 LYS A C 1
ATOM 2444 O O . LYS A 1 299 ? 5.765 -12.921 -28.500 1.00 58.06 299 LYS A O 1
ATOM 2449 N N . ASP A 1 300 ? 3.670 -13.608 -27.998 1.00 52.16 300 ASP A N 1
ATOM 2450 C CA . ASP A 1 300 ? 3.052 -12.937 -29.131 1.00 52.16 300 ASP A CA 1
ATOM 2451 C C . ASP A 1 300 ? 3.285 -11.424 -29.006 1.00 52.16 300 ASP A C 1
ATOM 2453 O O . ASP A 1 300 ? 2.992 -10.848 -27.947 1.00 52.16 300 ASP A O 1
ATOM 2457 N N . PRO A 1 301 ? 3.816 -10.770 -30.054 1.00 54.72 301 PRO A N 1
ATOM 2458 C CA . PRO A 1 301 ? 4.035 -9.335 -30.042 1.00 54.72 301 PRO A CA 1
ATOM 2459 C C . PRO A 1 301 ? 2.702 -8.632 -29.811 1.00 54.72 301 PRO A C 1
ATOM 2461 O O . PRO A 1 301 ? 1.674 -8.953 -30.423 1.00 54.72 301 PRO A O 1
ATOM 2464 N N . ALA A 1 302 ? 2.700 -7.666 -28.898 1.00 55.66 302 ALA A N 1
ATOM 2465 C CA . ALA A 1 302 ? 1.483 -6.949 -28.583 1.00 55.66 302 ALA A CA 1
ATOM 2466 C C . ALA A 1 302 ? 1.085 -6.065 -29.771 1.00 55.66 302 ALA A C 1
ATOM 2468 O O . ALA A 1 302 ? 1.704 -5.040 -30.052 1.00 55.66 302 ALA A O 1
ATOM 2469 N N . ARG A 1 303 ? 0.026 -6.453 -30.487 1.00 50.19 303 ARG A N 1
ATOM 2470 C CA . ARG A 1 303 ? -0.500 -5.655 -31.600 1.00 50.19 303 ARG A CA 1
ATOM 2471 C C . ARG A 1 303 ? -1.234 -4.419 -31.065 1.00 50.19 303 ARG A C 1
ATOM 2473 O O . ARG A 1 303 ? -2.412 -4.498 -30.712 1.00 50.19 303 ARG A O 1
ATOM 2480 N N . GLY A 1 304 ? -0.538 -3.282 -31.039 1.00 50.25 304 GLY A N 1
ATOM 2481 C CA . GLY A 1 304 ? -1.084 -1.950 -30.749 1.00 50.25 304 GLY A CA 1
ATOM 2482 C C . GLY A 1 304 ? -0.527 -1.307 -29.472 1.00 50.25 304 GLY A C 1
ATOM 2483 O O . GLY A 1 304 ? -0.403 -1.961 -28.440 1.00 50.25 304 GLY A O 1
ATOM 2484 N N . VAL A 1 305 ? -0.241 -0.000 -29.540 1.00 49.59 305 VAL A N 1
ATOM 2485 C CA . VAL A 1 305 ? 0.430 0.796 -28.485 1.00 49.59 305 VAL A CA 1
ATOM 2486 C C . VAL A 1 305 ? -0.326 0.784 -27.146 1.00 49.59 305 VAL A C 1
ATOM 2488 O O . VAL A 1 305 ? 0.294 0.828 -26.093 1.00 49.59 305 VAL A O 1
ATOM 2491 N N . TYR A 1 306 ? -1.652 0.630 -27.172 1.00 54.19 306 TYR A N 1
ATOM 2492 C CA . TYR A 1 306 ? -2.511 0.631 -25.979 1.00 54.19 306 TYR A CA 1
ATOM 2493 C C . TYR A 1 306 ? -2.753 -0.754 -25.357 1.00 54.19 306 TYR A C 1
ATOM 2495 O O . TYR A 1 306 ? -3.532 -0.873 -24.415 1.00 54.19 306 TYR A O 1
ATOM 2503 N N . LYS A 1 307 ? -2.142 -1.822 -25.890 1.00 60.91 307 LYS A N 1
ATOM 2504 C CA . LYS A 1 307 ? -2.393 -3.206 -25.438 1.00 60.91 307 LYS A CA 1
ATOM 2505 C C . LYS A 1 307 ? -1.243 -3.822 -24.645 1.00 60.91 307 LYS A C 1
ATOM 2507 O O . LYS A 1 307 ? -1.337 -4.994 -24.275 1.00 60.91 307 LYS A O 1
ATOM 2512 N N . ALA A 1 308 ? -0.188 -3.057 -24.379 1.00 67.00 308 ALA A N 1
ATOM 2513 C CA . ALA A 1 308 ? 0.998 -3.521 -23.677 1.00 67.00 308 ALA A CA 1
ATOM 2514 C C . ALA A 1 308 ? 1.545 -2.482 -22.708 1.00 67.00 308 ALA A C 1
ATOM 2516 O O . ALA A 1 308 ? 1.385 -1.283 -22.912 1.00 67.00 308 ALA A O 1
ATOM 2517 N N . THR A 1 309 ? 2.260 -2.966 -21.703 1.00 75.69 309 THR A N 1
ATOM 2518 C CA . THR A 1 309 ? 3.068 -2.145 -20.801 1.00 75.69 309 THR A CA 1
ATOM 2519 C C . THR A 1 309 ? 4.438 -2.801 -20.602 1.00 75.69 309 THR A C 1
ATOM 2521 O O . THR A 1 309 ? 4.728 -3.838 -21.211 1.00 75.69 309 THR A O 1
ATOM 2524 N N . LEU A 1 310 ? 5.310 -2.189 -19.805 1.00 83.56 310 LEU A N 1
ATOM 2525 C CA . LEU A 1 310 ? 6.659 -2.683 -19.564 1.00 83.56 310 LEU A CA 1
ATOM 2526 C C . LEU A 1 310 ? 6.697 -3.668 -18.398 1.00 83.56 310 LEU A C 1
ATOM 2528 O O . LEU A 1 310 ? 6.177 -3.410 -17.316 1.00 83.56 310 LEU A O 1
ATOM 2532 N N . TRP A 1 311 ? 7.367 -4.794 -18.608 1.00 86.44 311 TRP A N 1
ATOM 2533 C CA . TRP A 1 311 ? 7.668 -5.776 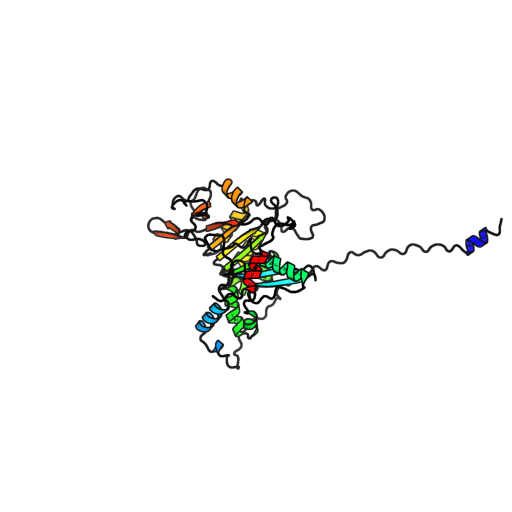-17.576 1.00 86.44 311 TRP A CA 1
ATOM 2534 C C . TRP A 1 311 ? 9.164 -5.784 -17.274 1.00 86.44 311 TRP A C 1
ATOM 2536 O O . TRP A 1 311 ? 9.960 -6.084 -18.167 1.00 86.44 311 TRP A O 1
ATOM 2546 N N . ARG A 1 312 ? 9.538 -5.511 -16.018 1.00 87.56 312 ARG A N 1
ATOM 2547 C CA . ARG A 1 312 ? 10.887 -5.744 -15.495 1.00 87.56 312 ARG A CA 1
ATOM 2548 C C . ARG A 1 312 ? 11.033 -7.219 -15.132 1.00 87.56 312 ARG A C 1
ATOM 2550 O O . ARG A 1 312 ? 10.499 -7.653 -14.118 1.00 87.56 312 ARG A O 1
ATOM 2557 N N . SER A 1 313 ? 11.771 -7.987 -15.925 1.00 85.56 313 SER A N 1
ATOM 2558 C CA . SER A 1 313 ? 12.114 -9.378 -15.611 1.00 85.56 313 SER A CA 1
ATOM 2559 C C . SER A 1 313 ? 13.287 -9.446 -14.634 1.00 85.56 313 SER A C 1
ATOM 2561 O O . SER A 1 313 ? 14.284 -8.754 -14.804 1.00 85.56 313 SER A O 1
ATOM 2563 N N . LEU A 1 314 ? 13.203 -10.315 -13.629 1.00 84.81 314 LEU A N 1
ATOM 2564 C CA . LEU A 1 314 ? 14.294 -10.573 -12.678 1.00 84.81 314 LEU A CA 1
ATOM 2565 C C . LEU A 1 314 ? 14.907 -11.968 -12.846 1.00 84.81 314 LEU A C 1
ATOM 2567 O O . LEU A 1 314 ? 15.684 -12.418 -11.994 1.00 84.81 314 LEU A O 1
ATOM 2571 N N . ARG A 1 315 ? 14.551 -12.659 -13.936 1.00 76.06 315 ARG A N 1
ATOM 2572 C CA . ARG A 1 315 ? 15.031 -14.004 -14.256 1.00 76.06 315 ARG A CA 1
ATOM 2573 C C . ARG A 1 315 ? 16.526 -13.966 -14.587 1.00 76.06 315 ARG A C 1
ATOM 2575 O O . ARG A 1 315 ? 16.974 -13.162 -15.400 1.00 76.06 315 ARG A O 1
ATOM 2582 N N . VAL A 1 316 ? 17.290 -14.854 -13.955 1.00 65.44 316 VAL A N 1
ATOM 2583 C CA . VAL A 1 316 ? 18.738 -14.991 -14.169 1.00 65.44 316 VAL A CA 1
ATOM 2584 C C . VAL A 1 316 ? 18.991 -15.554 -15.576 1.00 65.44 316 VAL A C 1
ATOM 2586 O O . VAL A 1 316 ? 18.378 -16.555 -15.939 1.00 65.44 316 VAL A O 1
ATOM 2589 N N . GLY A 1 317 ? 19.868 -14.915 -16.364 1.00 58.59 317 GLY A N 1
ATOM 2590 C CA . GLY A 1 317 ? 20.315 -15.420 -17.677 1.00 58.59 317 GLY A CA 1
ATOM 2591 C C . GLY A 1 317 ? 20.165 -14.471 -18.877 1.00 58.59 317 GLY A C 1
ATOM 2592 O O . GLY A 1 317 ? 20.695 -14.772 -19.944 1.00 58.59 317 GLY A O 1
ATOM 2593 N N . PHE A 1 318 ? 19.500 -13.320 -18.735 1.00 55.69 318 PHE A N 1
ATOM 2594 C CA . PHE A 1 318 ? 19.411 -12.312 -19.804 1.00 55.69 318 PHE A CA 1
ATOM 2595 C C . PHE A 1 318 ? 20.621 -11.354 -19.779 1.00 55.69 318 PHE A C 1
ATOM 2597 O O . PHE A 1 318 ? 21.040 -10.921 -18.709 1.00 55.69 318 PHE A O 1
ATOM 2604 N N . ARG A 1 319 ? 21.212 -11.041 -20.950 1.00 43.53 319 ARG A N 1
ATOM 2605 C CA . ARG A 1 319 ? 22.482 -10.280 -21.061 1.00 43.53 319 ARG A CA 1
ATOM 2606 C C . ARG A 1 319 ? 22.359 -8.742 -20.975 1.00 43.53 319 ARG A C 1
ATOM 2608 O O . ARG A 1 319 ? 23.363 -8.131 -20.636 1.00 43.53 319 ARG A O 1
ATOM 2615 N N . ASN A 1 320 ? 21.210 -8.122 -21.293 1.00 48.91 320 ASN A N 1
ATOM 2616 C CA . ASN A 1 320 ? 20.846 -6.691 -21.084 1.00 48.91 320 ASN A CA 1
ATOM 2617 C C . ASN A 1 320 ? 19.600 -6.312 -21.929 1.00 48.91 320 ASN A C 1
ATOM 2619 O O . ASN A 1 320 ? 19.435 -6.912 -22.990 1.00 48.91 320 ASN A O 1
ATOM 2623 N N . PRO A 1 321 ? 18.834 -5.242 -21.608 1.00 55.78 321 PRO A N 1
ATOM 2624 C CA . PRO A 1 321 ? 18.299 -4.848 -20.307 1.00 55.78 321 PRO A CA 1
ATOM 2625 C C . PRO A 1 321 ? 16.938 -5.529 -20.048 1.00 55.78 321 PRO A C 1
ATOM 2627 O O . PRO A 1 321 ? 16.171 -5.809 -20.964 1.00 55.78 321 PRO A O 1
ATOM 2630 N N . ASN A 1 322 ? 16.622 -5.780 -18.776 1.00 72.75 322 ASN A N 1
ATOM 2631 C CA . ASN A 1 322 ? 15.517 -6.647 -18.350 1.00 72.75 322 ASN A CA 1
ATOM 2632 C C . ASN A 1 322 ? 14.103 -6.043 -18.464 1.00 72.75 322 ASN A C 1
ATOM 2634 O O . ASN A 1 322 ? 13.248 -6.353 -17.639 1.00 72.75 322 ASN A O 1
ATOM 2638 N N . PHE A 1 323 ? 13.851 -5.159 -19.425 1.00 78.94 323 PHE A N 1
ATOM 2639 C CA . PHE A 1 323 ? 12.527 -4.587 -19.663 1.00 78.94 323 PHE A CA 1
ATOM 2640 C C . PHE A 1 323 ? 11.971 -5.080 -20.989 1.00 78.94 323 PHE A C 1
ATOM 2642 O O . PHE A 1 323 ? 12.620 -4.974 -22.025 1.00 78.94 323 PHE A O 1
ATOM 2649 N N . HIS A 1 324 ? 10.749 -5.599 -20.954 1.00 79.12 324 HIS A N 1
ATOM 2650 C CA . HIS A 1 324 ? 10.090 -6.133 -22.138 1.00 79.12 324 HIS A CA 1
ATOM 2651 C C . HIS A 1 324 ? 8.697 -5.557 -22.280 1.00 79.12 324 HIS A C 1
ATOM 2653 O O . HIS A 1 324 ? 7.971 -5.425 -21.292 1.00 79.12 324 HIS A O 1
ATOM 2659 N N . ARG A 1 325 ? 8.291 -5.278 -23.518 1.00 76.56 325 ARG A N 1
ATOM 2660 C CA . ARG A 1 325 ? 6.897 -4.951 -23.799 1.00 76.56 325 ARG A CA 1
ATOM 2661 C C . ARG A 1 325 ? 6.062 -6.229 -23.725 1.00 76.56 325 ARG A C 1
ATOM 2663 O O . ARG A 1 325 ? 6.348 -7.216 -24.401 1.00 76.56 325 ARG A O 1
ATOM 2670 N N . VAL A 1 326 ? 5.045 -6.228 -22.864 1.00 76.00 326 VAL A N 1
ATOM 2671 C CA . VAL A 1 326 ? 4.183 -7.393 -22.629 1.00 76.00 326 VAL A CA 1
ATOM 2672 C C . VAL A 1 326 ? 2.717 -6.975 -22.618 1.00 76.00 326 VAL A C 1
ATOM 2674 O O . VAL A 1 326 ? 2.350 -5.951 -22.046 1.00 76.00 326 VAL A O 1
ATOM 2677 N N . SER A 1 327 ? 1.865 -7.785 -23.251 1.00 73.56 327 SER A N 1
ATOM 2678 C CA . SER A 1 327 ? 0.422 -7.547 -23.315 1.00 73.56 327 SER A CA 1
ATOM 2679 C C . SER A 1 327 ? -0.254 -7.575 -21.938 1.00 73.56 327 SER A C 1
ATOM 2681 O O . SER A 1 327 ? 0.106 -8.407 -21.101 1.00 73.56 327 SER A O 1
ATOM 2683 N N . PHE A 1 328 ? -1.328 -6.804 -21.758 1.00 71.88 328 PHE A N 1
ATOM 2684 C CA . PHE A 1 328 ? -2.110 -6.750 -20.511 1.00 71.88 328 PHE A CA 1
ATOM 2685 C C . PHE A 1 328 ? -2.865 -8.039 -20.123 1.00 71.88 328 PHE A C 1
ATOM 2687 O O . PHE A 1 328 ? -3.514 -8.057 -19.086 1.00 71.88 328 PHE A O 1
ATOM 2694 N N . GLY A 1 329 ? -2.790 -9.133 -20.891 1.00 70.62 329 GLY A N 1
ATOM 2695 C CA . GLY A 1 329 ? -3.645 -10.319 -20.706 1.00 70.62 329 GLY A CA 1
ATOM 2696 C C . GLY A 1 329 ? -3.636 -10.975 -19.312 1.00 70.62 329 GLY A C 1
ATOM 2697 O O . GLY A 1 329 ? -4.576 -11.689 -18.985 1.00 70.62 329 GLY A O 1
ATOM 2698 N N . ARG A 1 330 ? -2.609 -10.742 -18.481 1.00 72.81 330 ARG A N 1
ATOM 2699 C CA . ARG A 1 330 ? -2.587 -11.155 -17.060 1.00 72.81 330 ARG A CA 1
ATOM 2700 C C . ARG A 1 330 ? -2.398 -10.014 -16.068 1.00 72.81 330 ARG A C 1
ATOM 2702 O O . ARG A 1 330 ? -2.308 -10.277 -14.874 1.00 72.81 330 ARG A O 1
ATOM 2709 N N . TYR A 1 331 ? -2.338 -8.775 -16.540 1.00 71.69 331 TYR A N 1
ATOM 2710 C CA . TYR A 1 331 ? -2.173 -7.619 -15.671 1.00 71.69 331 TYR A CA 1
ATOM 2711 C C . TYR A 1 331 ? -3.327 -7.550 -14.650 1.00 71.69 331 TYR A C 1
ATOM 2713 O O . TYR A 1 331 ? -4.474 -7.806 -15.020 1.00 71.69 331 TYR A O 1
ATOM 2721 N N . PRO A 1 332 ? -3.061 -7.216 -13.375 1.00 74.25 332 PRO A N 1
ATOM 2722 C CA . PRO A 1 332 ? -1.768 -6.815 -12.806 1.00 74.25 332 PRO A CA 1
ATOM 2723 C C . PRO A 1 332 ? -0.850 -7.974 -12.376 1.00 74.25 332 PRO A C 1
ATOM 2725 O O . PRO A 1 332 ? 0.261 -7.738 -11.910 1.00 74.25 332 PRO A O 1
ATOM 2728 N N . GLY A 1 333 ? -1.279 -9.228 -12.523 1.00 82.06 333 GLY A N 1
ATOM 2729 C CA . GLY A 1 333 ? -0.463 -10.398 -12.198 1.00 82.06 333 GLY A CA 1
ATOM 2730 C C . GLY A 1 333 ? 0.743 -10.589 -13.133 1.00 82.06 333 GLY A C 1
ATOM 2731 O O . GLY A 1 333 ? 0.798 -9.986 -14.212 1.00 82.06 333 GLY A O 1
ATOM 2732 N N . PRO A 1 334 ? 1.721 -11.430 -12.749 1.00 83.38 334 PRO A N 1
ATOM 2733 C CA . PRO A 1 334 ? 2.915 -11.652 -13.539 1.00 83.38 334 PRO A CA 1
ATOM 2734 C C . PRO A 1 334 ? 2.586 -12.297 -14.891 1.00 83.38 334 PRO A C 1
ATOM 2736 O O . PRO A 1 334 ? 1.701 -13.163 -14.996 1.00 83.38 334 PRO A O 1
ATOM 2739 N N . PRO A 1 335 ? 3.325 -11.934 -15.946 1.00 80.19 335 PRO A N 1
ATOM 2740 C CA . PRO A 1 335 ? 3.265 -12.651 -17.199 1.00 80.19 335 PRO A CA 1
ATOM 2741 C C . PRO A 1 335 ? 3.652 -14.122 -17.021 1.00 80.19 335 PRO A C 1
ATOM 2743 O O . PRO A 1 335 ? 4.603 -14.449 -16.313 1.00 80.19 335 PRO A O 1
ATOM 2746 N N . LEU A 1 336 ? 2.942 -14.995 -17.740 1.00 77.19 336 LEU A N 1
ATOM 2747 C CA . LEU A 1 336 ? 3.333 -16.393 -17.911 1.00 77.19 336 LEU A CA 1
ATOM 2748 C C . LEU A 1 336 ? 4.425 -16.523 -18.979 1.00 77.19 336 LEU A C 1
ATOM 2750 O O . LEU A 1 336 ? 4.377 -15.815 -19.993 1.00 77.19 336 LEU A O 1
ATOM 2754 N N . TRP A 1 337 ? 5.352 -17.446 -18.757 1.00 71.19 337 TRP A N 1
ATOM 2755 C CA . TRP A 1 337 ? 6.467 -17.808 -19.630 1.00 71.19 337 TRP A CA 1
ATOM 2756 C C . TRP A 1 337 ? 6.351 -19.264 -20.026 1.00 71.19 337 TRP A C 1
ATOM 2758 O O . TRP A 1 337 ? 5.970 -20.083 -19.200 1.00 71.19 337 TRP A O 1
ATOM 2768 N N . LEU A 1 338 ? 6.717 -19.585 -21.261 1.00 64.44 338 LEU A N 1
ATOM 2769 C CA . LEU A 1 338 ? 6.960 -20.968 -21.651 1.00 64.44 338 LEU A CA 1
ATOM 2770 C C . LEU A 1 338 ? 8.306 -21.385 -21.056 1.00 64.44 338 LEU A C 1
ATOM 2772 O O . LEU A 1 338 ? 9.323 -20.762 -21.364 1.00 64.44 338 LEU A O 1
ATOM 2776 N N . ASP A 1 339 ? 8.303 -22.385 -20.180 1.00 63.81 339 ASP A N 1
ATOM 2777 C CA . ASP A 1 339 ? 9.519 -22.926 -19.577 1.00 63.81 339 ASP A CA 1
ATOM 2778 C C . ASP A 1 339 ? 9.798 -24.334 -20.107 1.00 63.81 339 ASP A C 1
ATOM 2780 O O . ASP A 1 339 ? 9.543 -25.331 -19.434 1.00 63.81 339 ASP A O 1
ATOM 2784 N N . GLY A 1 340 ? 10.257 -24.408 -21.362 1.00 65.81 340 GLY A N 1
ATOM 2785 C CA . GLY A 1 340 ? 10.528 -25.680 -22.041 1.00 65.81 340 GLY A CA 1
ATOM 2786 C C . GLY A 1 340 ? 9.369 -26.679 -21.908 1.00 65.81 340 GLY A C 1
ATOM 2787 O O . GLY A 1 340 ? 8.212 -26.324 -22.144 1.00 65.81 340 GLY A O 1
ATOM 2788 N N . ASP A 1 341 ? 9.691 -27.902 -21.478 1.00 51.78 341 ASP A N 1
ATOM 2789 C CA . ASP A 1 341 ? 8.748 -29.016 -21.281 1.00 51.78 341 ASP A CA 1
ATOM 2790 C C . ASP A 1 341 ? 7.865 -28.898 -20.019 1.00 51.78 341 ASP A C 1
ATOM 2792 O O . ASP A 1 341 ? 6.947 -29.695 -19.831 1.00 51.78 341 ASP A O 1
ATOM 2796 N N . HIS A 1 342 ? 8.088 -27.908 -19.144 1.00 53.44 342 HIS A N 1
ATOM 2797 C CA . HIS A 1 342 ? 7.416 -27.805 -17.838 1.00 53.44 342 HIS A CA 1
ATOM 2798 C C . HIS A 1 342 ? 6.204 -26.856 -17.808 1.00 53.44 342 HIS A C 1
ATOM 2800 O O . HIS A 1 342 ? 5.666 -26.544 -16.743 1.00 53.44 342 HIS A O 1
ATOM 2806 N N . GLY A 1 343 ? 5.707 -26.438 -18.974 1.00 60.47 343 GLY A N 1
ATOM 2807 C CA . GLY A 1 343 ? 4.485 -25.643 -19.087 1.00 60.47 343 GLY A CA 1
ATOM 2808 C C . GLY A 1 343 ? 4.686 -24.144 -18.834 1.00 60.47 343 GLY A C 1
ATOM 2809 O O . GLY A 1 343 ? 5.762 -23.587 -19.051 1.00 60.47 343 GLY A O 1
ATOM 2810 N N . LYS A 1 344 ? 3.598 -23.452 -18.465 1.00 69.50 344 LYS A N 1
ATOM 2811 C CA . LYS A 1 344 ? 3.575 -21.990 -18.292 1.00 69.50 344 LYS A CA 1
ATOM 2812 C C . LYS A 1 344 ? 3.916 -21.596 -16.850 1.00 69.50 344 LYS A C 1
ATOM 2814 O O . LYS A 1 344 ? 3.112 -21.850 -15.959 1.00 69.50 344 LYS A O 1
ATOM 2819 N N . VAL A 1 345 ? 5.042 -20.918 -16.629 1.00 74.56 345 VAL A N 1
ATOM 2820 C CA . VAL A 1 345 ? 5.523 -20.485 -15.298 1.00 74.56 345 VAL A CA 1
ATOM 2821 C C . VAL A 1 345 ? 5.396 -18.966 -15.138 1.00 74.56 345 VAL A C 1
ATOM 2823 O O . VAL A 1 345 ? 5.542 -18.229 -16.109 1.00 74.56 345 VAL A O 1
ATOM 2826 N N . GLU A 1 346 ? 5.106 -18.464 -13.935 1.00 79.75 346 GLU A N 1
ATOM 2827 C CA . GLU A 1 346 ? 5.084 -17.020 -13.646 1.00 79.75 346 GLU A CA 1
ATOM 2828 C C . GLU A 1 346 ? 6.500 -16.437 -13.552 1.00 79.75 346 GLU A C 1
ATOM 2830 O O . GLU A 1 346 ? 7.411 -17.045 -12.994 1.00 79.75 346 GLU A O 1
ATOM 2835 N N . GLY A 1 347 ? 6.702 -15.243 -14.109 1.00 73.38 347 GLY A N 1
ATOM 2836 C CA . GLY A 1 347 ? 8.013 -14.592 -14.063 1.00 73.38 347 GLY A CA 1
ATOM 2837 C C . GLY A 1 347 ? 8.267 -13.863 -12.767 1.00 73.38 347 GLY A C 1
ATOM 2838 O O . GLY A 1 347 ? 7.387 -13.114 -12.347 1.00 73.38 347 GLY A O 1
ATOM 2839 N N . PRO A 1 348 ? 9.481 -13.946 -12.204 1.00 84.25 348 PRO A N 1
ATOM 2840 C CA . PRO A 1 348 ? 9.888 -12.998 -11.184 1.00 84.25 348 PRO A CA 1
ATOM 2841 C C . PRO A 1 348 ? 10.047 -11.613 -11.822 1.00 84.25 348 PRO A C 1
ATOM 2843 O O . PRO A 1 348 ? 10.675 -11.478 -12.879 1.00 84.25 348 PRO A O 1
ATOM 2846 N N . GLY A 1 349 ? 9.472 -10.589 -11.194 1.00 89.25 349 GLY A N 1
ATOM 2847 C CA . GLY A 1 349 ? 9.530 -9.228 -11.710 1.00 89.25 349 GLY A CA 1
ATOM 2848 C C . GLY A 1 349 ? 8.356 -8.349 -11.316 1.00 89.25 349 GLY A C 1
ATOM 2849 O O . GLY A 1 349 ? 7.529 -8.719 -10.480 1.00 89.25 349 GLY A O 1
ATOM 2850 N N . TYR A 1 350 ? 8.292 -7.179 -11.943 1.00 90.75 350 TYR A N 1
ATOM 2851 C CA . TYR A 1 350 ? 7.245 -6.195 -11.703 1.00 90.75 350 TYR A CA 1
ATOM 2852 C C . TYR A 1 350 ? 6.875 -5.424 -12.965 1.00 90.75 350 TYR A C 1
ATOM 2854 O O . TYR A 1 350 ? 7.649 -5.307 -13.918 1.00 90.75 350 TYR A O 1
ATOM 2862 N N . TRP A 1 351 ? 5.663 -4.879 -12.958 1.00 88.50 351 TRP A N 1
ATOM 2863 C CA . TRP A 1 351 ? 5.181 -4.007 -14.018 1.00 88.50 351 TRP A CA 1
ATOM 2864 C C . TRP A 1 351 ? 5.707 -2.590 -13.812 1.00 88.50 351 TRP A C 1
ATOM 2866 O O . TRP A 1 351 ? 5.562 -2.032 -12.725 1.00 88.50 351 TRP A O 1
ATOM 2876 N N . LEU A 1 352 ? 6.268 -2.003 -14.864 1.00 86.25 352 LEU A N 1
ATOM 2877 C CA . LEU A 1 352 ? 6.576 -0.582 -14.931 1.00 86.25 352 LEU A CA 1
ATOM 2878 C C . LEU A 1 352 ? 5.500 0.097 -15.779 1.00 86.25 352 LEU A C 1
ATOM 2880 O O . LEU A 1 352 ? 5.272 -0.294 -16.924 1.00 86.25 352 LEU A O 1
ATOM 2884 N N . CYS A 1 353 ? 4.820 1.081 -15.207 1.00 82.56 353 CYS A N 1
ATOM 2885 C CA . CYS A 1 353 ? 3.661 1.726 -15.811 1.00 82.56 353 CYS A CA 1
ATOM 2886 C C . CYS A 1 353 ? 3.862 3.238 -15.931 1.00 82.56 353 CYS A C 1
ATOM 2888 O O . CYS A 1 353 ? 4.573 3.862 -15.140 1.00 82.56 353 CYS A O 1
ATOM 2890 N N . GLU A 1 354 ? 3.199 3.824 -16.922 1.00 78.56 354 GLU A N 1
ATOM 2891 C CA . GLU A 1 354 ? 3.094 5.272 -17.049 1.00 78.56 354 GLU A CA 1
ATOM 2892 C C . GLU A 1 354 ? 2.137 5.808 -15.975 1.00 78.56 354 GLU A C 1
ATOM 2894 O O . GLU A 1 354 ? 0.985 5.382 -15.888 1.00 78.56 354 GLU A O 1
ATOM 2899 N N . GLY A 1 355 ? 2.620 6.743 -15.165 1.00 72.50 355 GLY A N 1
ATOM 2900 C CA . GLY A 1 355 ? 1.838 7.543 -14.230 1.00 72.50 355 GLY A CA 1
ATOM 2901 C C . GLY A 1 355 ? 1.578 8.959 -14.746 1.00 72.50 355 GLY A C 1
ATOM 2902 O O . GLY A 1 355 ? 2.033 9.356 -15.818 1.00 72.50 355 GLY A O 1
ATOM 2903 N N . TYR A 1 356 ? 0.832 9.755 -13.982 1.00 65.62 356 TYR A N 1
ATOM 2904 C CA . TYR A 1 356 ? 0.431 11.105 -14.395 1.00 65.62 356 TYR A CA 1
ATOM 2905 C C . TYR A 1 356 ? 1.336 12.199 -13.818 1.00 65.62 356 TYR A C 1
ATOM 2907 O O . TYR A 1 356 ? 1.837 12.087 -12.701 1.00 65.62 356 TYR A O 1
ATOM 2915 N N . TYR A 1 357 ? 1.514 13.281 -14.577 1.00 55.97 357 TYR A N 1
ATOM 2916 C CA . TYR A 1 357 ? 2.271 14.465 -14.168 1.00 55.97 357 TYR A CA 1
ATOM 2917 C C . TYR A 1 357 ? 1.352 15.464 -13.437 1.00 55.97 357 TYR A C 1
ATOM 2919 O O . TYR A 1 357 ? 0.300 15.842 -13.959 1.00 55.97 357 TYR A O 1
ATOM 2927 N N . TYR A 1 358 ? 1.728 15.899 -12.231 1.00 49.94 358 TYR A N 1
ATOM 2928 C CA . TYR A 1 358 ? 0.945 16.846 -11.423 1.00 49.94 358 TYR A CA 1
ATOM 2929 C C . TYR A 1 358 ? 1.235 18.297 -11.871 1.00 49.94 358 TYR A C 1
ATOM 2931 O O . TYR A 1 358 ? 1.903 19.052 -11.173 1.00 49.94 358 TYR A O 1
ATOM 2939 N N . ASP A 1 359 ? 0.746 18.721 -13.046 1.00 39.56 359 ASP A N 1
ATOM 2940 C CA . ASP A 1 359 ? 0.857 20.127 -13.500 1.00 39.56 359 ASP A CA 1
ATOM 2941 C C . ASP A 1 359 ? -0.208 21.030 -12.846 1.00 39.56 359 ASP A C 1
ATOM 2943 O O . ASP A 1 359 ? -1.038 21.639 -13.521 1.00 39.56 359 ASP A O 1
ATOM 2947 N N . SER A 1 360 ? -0.267 21.078 -11.512 1.00 40.00 360 SER A N 1
ATOM 2948 C CA . SER A 1 360 ? -1.288 21.858 -10.792 1.00 40.00 360 SER A CA 1
ATOM 2949 C C . SER A 1 360 ? -0.719 22.995 -9.942 1.00 40.00 360 SER A C 1
ATOM 2951 O O . SER A 1 360 ? -1.211 23.258 -8.846 1.00 40.00 360 SER A O 1
ATOM 2953 N N . TYR A 1 361 ? 0.282 23.702 -10.470 1.00 34.81 361 TYR A N 1
ATOM 2954 C CA . TYR A 1 361 ? 0.597 25.081 -10.063 1.00 34.81 361 TYR A CA 1
ATOM 2955 C C . TYR A 1 361 ? 0.367 26.110 -11.177 1.00 34.81 361 TYR A C 1
ATOM 2957 O O . TYR A 1 361 ? 0.758 27.268 -11.043 1.00 34.81 361 TYR A O 1
ATOM 2965 N N . ARG A 1 362 ? -0.365 25.759 -12.243 1.00 30.72 362 ARG A N 1
ATOM 2966 C CA . ARG A 1 362 ? -1.212 26.785 -12.854 1.00 30.72 362 ARG A CA 1
ATOM 2967 C C . ARG A 1 362 ? -2.331 27.054 -11.862 1.00 30.72 362 ARG A C 1
ATOM 2969 O O . ARG A 1 362 ? -3.190 26.197 -11.657 1.00 30.72 362 ARG A O 1
ATOM 2976 N N . GLU A 1 363 ? -2.302 28.231 -11.235 1.00 28.03 363 GLU A N 1
ATOM 2977 C CA . GLU A 1 363 ? -3.511 28.825 -10.666 1.00 28.03 363 GLU A CA 1
ATOM 2978 C C . GLU A 1 363 ? -4.681 28.535 -11.617 1.00 28.03 363 GLU A C 1
ATOM 2980 O O . GLU A 1 363 ? -4.484 28.612 -12.839 1.00 28.03 363 GLU A O 1
ATOM 2985 N N . PRO A 1 364 ? -5.876 28.183 -11.110 1.00 28.72 364 PRO A N 1
ATOM 2986 C CA . PRO A 1 364 ? -7.042 27.961 -11.946 1.00 28.72 364 PRO A CA 1
ATOM 2987 C C . PRO A 1 364 ? -7.477 29.304 -12.541 1.00 28.72 364 PRO A C 1
ATOM 2989 O O . PRO A 1 364 ? -8.456 29.918 -12.132 1.00 28.72 364 PRO A O 1
ATOM 2992 N N . THR A 1 365 ? -6.739 29.771 -13.538 1.00 30.41 365 THR A N 1
ATOM 2993 C CA . THR A 1 365 ? -7.153 30.823 -14.442 1.00 30.41 365 THR A CA 1
ATOM 2994 C C . THR A 1 365 ? -8.171 30.181 -15.369 1.00 30.41 365 THR A C 1
ATOM 2996 O O . THR A 1 365 ? -7.846 29.580 -16.386 1.00 30.41 365 THR A O 1
ATOM 2999 N N . HIS A 1 366 ? -9.429 30.223 -14.925 1.00 33.06 366 HIS A N 1
ATOM 3000 C CA . HIS A 1 366 ? -10.613 30.206 -15.777 1.00 33.06 366 HIS A CA 1
ATOM 3001 C C . HIS A 1 366 ? -10.546 29.264 -16.992 1.00 33.06 366 HIS A C 1
ATOM 3003 O O . HIS A 1 366 ? -10.552 29.749 -18.122 1.00 33.06 366 HIS A O 1
ATOM 3009 N N . ARG A 1 367 ? -10.505 27.932 -16.795 1.00 30.39 367 ARG A N 1
ATOM 3010 C CA . ARG A 1 367 ? -10.958 26.977 -17.838 1.00 30.39 367 ARG A CA 1
ATOM 3011 C C . ARG A 1 367 ? -11.132 25.500 -17.434 1.00 30.39 367 ARG A C 1
ATOM 3013 O O . ARG A 1 367 ? -10.965 24.618 -18.264 1.00 30.39 367 ARG A O 1
ATOM 3020 N N . TYR A 1 368 ? -11.549 25.219 -16.200 1.00 31.28 368 TYR A N 1
ATOM 3021 C CA . TYR A 1 368 ? -12.177 23.930 -15.858 1.00 31.28 368 TYR A CA 1
ATOM 3022 C C . TYR A 1 368 ? -13.526 24.183 -15.178 1.00 31.28 368 TYR A C 1
ATOM 3024 O O . TYR A 1 368 ? -13.725 23.887 -14.001 1.00 31.28 368 TYR A O 1
ATOM 3032 N N . GLY A 1 369 ? -14.441 24.796 -15.932 1.00 32.22 369 GLY A N 1
ATOM 3033 C CA . GLY A 1 369 ? -15.866 24.580 -15.703 1.00 32.22 369 GLY A CA 1
ATOM 3034 C C . GLY A 1 369 ? -16.211 23.136 -16.081 1.00 32.22 369 GLY A C 1
ATOM 3035 O O . GLY A 1 369 ? -15.557 22.556 -16.942 1.00 32.22 369 GLY A O 1
ATOM 3036 N N . ASP A 1 370 ? -17.208 22.570 -15.410 1.00 36.47 370 ASP A N 1
ATOM 3037 C CA . ASP A 1 370 ? -17.944 21.360 -15.816 1.00 36.47 370 ASP A CA 1
ATOM 3038 C C . ASP A 1 370 ? -17.468 19.962 -15.389 1.00 36.47 370 ASP A C 1
ATOM 3040 O O . ASP A 1 370 ? -18.103 18.981 -15.758 1.00 36.47 370 ASP A O 1
ATOM 3044 N N . TRP A 1 371 ? -16.491 19.817 -14.486 1.00 35.09 371 TRP A N 1
ATOM 3045 C CA . TRP A 1 371 ? -16.397 18.566 -13.691 1.00 35.09 371 TRP A CA 1
ATOM 3046 C C . TRP A 1 371 ? -17.245 18.612 -12.413 1.00 35.09 371 TRP A C 1
ATOM 3048 O O . TRP A 1 371 ? -17.651 17.578 -11.886 1.00 35.09 371 TRP A O 1
ATOM 3058 N N . TRP A 1 372 ? -17.547 19.822 -11.934 1.00 36.75 372 TRP A N 1
ATOM 3059 C CA . TRP A 1 372 ? -18.405 20.054 -10.772 1.00 36.75 372 TRP A CA 1
ATOM 3060 C C . TRP A 1 372 ? -19.878 19.753 -11.059 1.00 36.75 372 TRP A C 1
ATOM 3062 O O . TRP A 1 372 ? -20.553 19.218 -10.190 1.00 36.75 372 TRP A O 1
ATOM 3072 N N . SER A 1 373 ? -20.359 20.030 -12.271 1.00 31.47 373 SER A N 1
ATOM 3073 C CA . SER A 1 373 ? -21.753 19.817 -12.681 1.00 31.47 373 SER A CA 1
ATOM 3074 C C . SER A 1 373 ? -22.105 18.322 -12.692 1.00 31.47 373 SER A C 1
ATOM 3076 O O . SER A 1 373 ? -23.100 17.906 -12.114 1.00 31.47 373 SER A O 1
ATOM 3078 N N . ILE A 1 374 ? -21.203 17.485 -13.218 1.00 36.44 374 ILE A N 1
ATOM 3079 C CA . ILE A 1 374 ? -21.417 16.036 -13.354 1.00 36.44 374 ILE A CA 1
ATOM 3080 C C . ILE A 1 374 ? -21.384 15.325 -11.992 1.00 36.44 374 ILE A C 1
ATOM 3082 O O . ILE A 1 374 ? -22.245 14.498 -11.703 1.00 36.44 374 ILE A O 1
ATOM 3086 N N . ALA A 1 375 ? -20.426 15.661 -11.120 1.00 34.28 375 ALA A N 1
ATOM 3087 C CA . ALA A 1 375 ? -20.348 15.053 -9.790 1.00 34.28 375 ALA A CA 1
ATOM 3088 C C . ALA A 1 375 ? -21.525 15.475 -8.891 1.00 34.28 375 ALA A C 1
ATOM 3090 O O . ALA A 1 375 ? -22.013 14.678 -8.093 1.00 34.28 375 ALA A O 1
ATOM 3091 N N . HIS A 1 376 ? -22.006 16.714 -9.033 1.00 35.47 376 HIS A N 1
ATOM 3092 C CA . HIS A 1 376 ? -23.103 17.233 -8.221 1.00 35.47 376 HIS A CA 1
ATOM 3093 C C . HIS A 1 376 ? -24.484 16.749 -8.695 1.00 35.47 376 HIS A C 1
ATOM 3095 O O . HIS A 1 376 ? -25.375 16.588 -7.855 1.00 35.47 376 HIS A O 1
ATOM 3101 N N . ASP A 1 377 ? -24.651 16.476 -9.994 1.00 33.31 377 ASP A N 1
ATOM 3102 C CA . ASP A 1 377 ? -25.884 15.916 -10.559 1.00 33.31 377 ASP A CA 1
ATOM 3103 C C . ASP A 1 377 ? -26.047 14.430 -10.220 1.00 33.31 377 ASP A C 1
ATOM 3105 O O . ASP A 1 377 ? -27.135 14.024 -9.820 1.00 33.31 377 ASP A O 1
ATOM 3109 N N . VAL A 1 378 ? -24.965 13.640 -10.238 1.00 39.78 378 VAL A N 1
ATOM 3110 C CA . VAL A 1 378 ? -24.995 12.217 -9.834 1.00 39.78 378 VAL A CA 1
ATOM 3111 C C . VAL A 1 378 ? -25.321 12.047 -8.343 1.00 39.78 378 VAL A C 1
ATOM 3113 O O . VAL A 1 378 ? -26.004 11.100 -7.959 1.00 39.78 378 VAL A O 1
ATOM 3116 N N . ILE A 1 379 ? -24.880 12.980 -7.493 1.00 37.94 379 ILE A N 1
ATOM 3117 C CA . ILE A 1 379 ? -25.162 12.956 -6.047 1.00 37.94 379 ILE A CA 1
ATOM 3118 C C . ILE A 1 379 ? -26.596 13.426 -5.742 1.00 37.94 379 ILE A C 1
ATOM 3120 O O . ILE A 1 379 ? -27.205 12.962 -4.779 1.00 37.94 379 ILE A O 1
ATOM 3124 N N . LYS A 1 380 ? -27.170 14.324 -6.555 1.00 33.12 380 LYS A N 1
ATOM 3125 C CA . LYS A 1 380 ? -28.551 14.801 -6.371 1.00 33.12 380 LYS A CA 1
ATOM 3126 C C . LYS A 1 380 ? -29.607 13.900 -7.003 1.00 33.12 380 LYS A C 1
ATOM 3128 O O . LYS A 1 380 ? -30.751 13.944 -6.562 1.00 33.12 380 LYS A O 1
ATOM 3133 N N . SER A 1 381 ? -29.262 13.102 -8.013 1.00 31.95 381 SER A N 1
ATOM 3134 C CA . SER A 1 381 ? -30.259 12.379 -8.804 1.00 31.95 381 SER A CA 1
ATOM 3135 C C . SER A 1 381 ? -30.811 11.108 -8.160 1.00 31.95 381 SER A C 1
ATOM 3137 O O . SER A 1 381 ? -31.601 10.449 -8.825 1.00 31.95 381 SER A O 1
ATOM 3139 N N . GLY A 1 382 ? -30.440 10.758 -6.914 1.00 31.92 382 GLY A N 1
ATOM 3140 C CA . GLY A 1 382 ? -31.108 9.708 -6.120 1.00 31.92 382 GLY A CA 1
ATOM 3141 C C . GLY A 1 382 ? -31.453 8.446 -6.919 1.00 31.92 382 GLY A C 1
ATOM 3142 O O . GLY A 1 382 ? -32.562 7.926 -6.810 1.00 31.92 382 GLY A O 1
ATOM 3143 N N . GLY A 1 383 ? -30.549 8.038 -7.813 1.00 27.19 383 GLY A N 1
ATOM 3144 C CA . GLY A 1 383 ? -30.866 7.122 -8.898 1.00 27.19 383 GLY A CA 1
ATOM 3145 C C . GLY A 1 383 ? -30.972 5.700 -8.385 1.00 27.19 383 GLY A C 1
ATOM 3146 O O . GLY A 1 383 ? -29.956 5.032 -8.218 1.00 27.19 383 GLY A O 1
ATOM 3147 N N . HIS A 1 384 ? -32.202 5.249 -8.156 1.00 28.62 384 HIS A N 1
ATOM 3148 C CA . HIS A 1 384 ? -32.526 3.832 -8.142 1.00 28.62 384 HIS A CA 1
ATOM 3149 C C . HIS A 1 384 ? -32.099 3.197 -9.472 1.00 28.62 384 HIS A C 1
ATOM 3151 O O . HIS A 1 384 ? -32.590 3.592 -10.531 1.00 28.62 384 HIS A O 1
ATOM 3157 N N . LEU A 1 385 ? -31.228 2.194 -9.381 1.00 29.23 385 LEU A N 1
ATOM 3158 C CA . LEU A 1 385 ? -31.195 1.042 -10.276 1.00 29.23 385 LEU A CA 1
ATOM 3159 C C . LEU A 1 385 ? -31.189 -0.220 -9.419 1.00 29.23 385 LEU A C 1
ATOM 3161 O O . LEU A 1 385 ? -30.367 -0.272 -8.475 1.00 29.23 385 LEU A O 1
#

Radius of gyration: 28.71 Å; chains: 1; bounding box: 58×119×66 Å

Organism: NCBI:txid1340428

Sequence (385 aa):
MAKISAWVRKHIKPKPKPKETPKYEPPVKREISLPFLPSPRTSITLEPSTTPPCLLFQLPYEIRLIIYTFAFAGHRLHIEFWRSKNPDRWRWFGGICYRNHASISPSMPTNYLGPWIDRCRDFNALQYERQGRVYDDPQFNIGIFGFLLSCKQAYMEGINVLYSSNCISIKSEELLVNLPKLIPPNRLASITNLEVLVTAKMCDYTRPPSHQALLKPYGADHLKVILDNIATHCHSLRTFHLSLVAYSKNDFTLKTILAIDWLDDFCRSKPLRSMQVELPRDYFQEFVSDFAIGDHPLKDPARGVYKATLWRSLRVGFRNPNFHRVSFGRYPGPPLWLDGDHGKVEGPGYWLCEGYYYDSYREPTHRYGDWWSIAHDVIKSGGHL

InterPro domains:
  IPR056632 Domain of unknown function DUF7730 [PF24864] (53-250)

pLDDT: mean 70.64, std 19.85, range [27.19, 97.81]